Protein AF-M1BVR7-F1 (afdb_monomer)

Foldseek 3Di:
DALLVLLLVLLVLQLVQQVQCVVVVCLVPLPDDGDPPGNHRPVSSVVSNVVRPALLSNLVNLVVCLVPDPDRPLSSSLVSLLSSLVSCVVRVPVVSVVVSLVSVVVCLVVCVVVVVLLSLLLNCLSNLPCVSSLVSLLVCVVVVVLVSSLVSNVVSDDPPPCDPSVVSVLVSNVVSCCVPPVPPLVSVCVSCVSVVVLLSQLVSLQVQLVVLVVVQVPDPDNPDLVSLVSSLVSLCVSLVSCVVVVVVLSNLLSNLSSVQSVVCVVCVVDDQPPDDPVVLLVLLLPDLALVSSVSSCSNSVVPDLQSCLSNLLSVLLVLVRNVVRVVVCVVPDPNDLVSLLVNLQVLQVVCVVCVVVPDDQDDDPDDRSDPCSVVSSVVSVVVVLVPPFFLVSSLSSCVSNDPPVVSNVVSVVLVVVDDPPAATWGFDPDPPGHIDGDD

Solvent-accessible surface area (backbone atoms only — not comparable to full-atom values): 24350 Å² total; per-residue (Å²): 131,60,45,59,60,49,16,37,55,52,35,55,45,32,51,54,16,34,54,51,27,55,77,68,66,40,72,85,42,78,86,54,93,63,70,79,94,48,45,52,46,70,75,58,42,56,66,58,50,69,76,30,90,43,52,50,41,34,17,53,33,28,46,45,48,63,72,69,54,80,90,69,55,64,66,53,47,35,54,38,51,30,54,19,44,51,27,19,62,74,60,68,34,61,71,57,48,54,55,47,52,56,51,48,59,68,46,45,62,57,36,60,74,73,64,41,55,71,42,55,39,47,37,51,52,59,54,60,51,48,76,85,43,42,66,60,53,47,54,36,52,77,69,69,40,52,67,59,38,58,50,53,37,65,73,62,59,55,95,85,71,39,69,64,56,52,48,50,46,51,51,50,54,55,52,45,41,56,70,76,44,70,81,46,61,65,63,51,48,53,52,27,63,76,69,68,35,50,70,58,44,23,53,48,29,41,50,52,18,54,51,41,45,52,56,56,70,72,48,89,72,76,86,72,52,66,55,50,51,51,23,28,49,29,17,48,54,19,20,55,43,24,55,77,69,74,36,59,70,57,19,51,42,28,46,19,45,26,48,41,45,51,49,32,70,77,38,70,94,49,89,67,78,90,57,51,74,70,53,43,54,48,55,34,39,69,45,80,47,48,69,63,23,48,32,49,19,48,50,70,70,47,74,44,62,68,62,48,26,62,29,52,52,56,34,33,77,38,70,88,48,33,68,58,30,51,52,56,39,63,74,78,44,81,89,49,69,70,24,50,48,51,42,17,49,52,48,27,52,51,49,58,70,50,64,78,53,87,79,69,96,78,84,67,92,84,71,86,75,58,98,56,45,68,59,41,39,51,50,44,50,49,52,51,50,68,67,46,50,41,48,68,60,36,34,52,36,35,62,58,28,54,94,36,63,71,58,39,54,55,40,49,65,51,48,80,75,50,68,91,86,58,52,69,35,42,68,56,97,55,96,72,85,55,73,43,59,55,128

Radius of gyration: 37.41 Å; Cα contacts (8 Å, |Δi|>4): 446; chains: 1; bounding box: 84×45×110 Å

InterPro domains:
  IPR028103 Spatacsin [PTHR13650] (1-439)
  IPR028107 Spatacsin, C-terminal domain [PF14649] (58-348)

Structure (mmCIF, N/CA/C/O backbone):
data_AF-M1BVR7-F1
#
_entry.id   AF-M1BVR7-F1
#
loop_
_atom_site.group_PDB
_atom_site.id
_atom_site.type_symbol
_atom_site.label_atom_id
_atom_site.label_alt_id
_atom_site.label_comp_id
_atom_site.label_asym_id
_atom_site.label_entity_id
_atom_site.label_seq_id
_atom_site.pdbx_PDB_ins_code
_atom_site.Cartn_x
_atom_site.Cartn_y
_atom_site.Cartn_z
_atom_site.occupancy
_atom_site.B_iso_or_equiv
_atom_site.auth_seq_id
_atom_site.auth_comp_id
_atom_site.auth_asym_id
_atom_site.auth_atom_id
_atom_site.pdbx_PDB_model_num
ATOM 1 N N . MET A 1 1 ? -15.971 3.537 59.098 1.00 68.44 1 MET A N 1
ATOM 2 C CA . MET A 1 1 ? -16.722 2.460 58.414 1.00 68.44 1 MET A CA 1
ATOM 3 C C . MET A 1 1 ? -15.722 1.523 57.751 1.00 68.44 1 MET A C 1
ATOM 5 O O . MET A 1 1 ? -14.660 2.013 57.382 1.00 68.44 1 MET A O 1
ATOM 9 N N . PRO A 1 2 ? -15.997 0.214 57.638 1.00 88.19 2 PRO A N 1
ATOM 10 C CA . PRO A 1 2 ? -15.122 -0.697 56.901 1.00 88.19 2 PRO A CA 1
ATOM 11 C C . PRO A 1 2 ? -15.104 -0.342 55.405 1.00 88.19 2 PRO A C 1
ATOM 13 O O . PRO A 1 2 ? -16.106 0.135 54.870 1.00 88.19 2 PRO A O 1
ATOM 16 N N . ALA A 1 3 ? -13.967 -0.584 54.744 1.00 86.06 3 ALA A N 1
ATOM 17 C CA . ALA A 1 3 ? -13.729 -0.231 53.340 1.00 86.06 3 ALA A CA 1
ATOM 18 C C . ALA A 1 3 ? -14.816 -0.778 52.402 1.00 86.06 3 ALA A C 1
ATOM 20 O O . ALA A 1 3 ? -15.375 -0.037 51.602 1.00 86.06 3 ALA A O 1
ATOM 21 N N . ALA A 1 4 ? -15.199 -2.044 52.593 1.00 89.12 4 ALA A N 1
ATOM 22 C CA . ALA A 1 4 ? -16.244 -2.706 51.817 1.00 89.12 4 ALA A CA 1
ATOM 23 C C . ALA A 1 4 ? -17.610 -1.997 51.900 1.00 89.12 4 ALA A C 1
ATOM 25 O O . ALA A 1 4 ? -18.318 -1.901 50.902 1.00 89.12 4 ALA A O 1
ATOM 26 N N . SER A 1 5 ? -17.983 -1.452 53.065 1.00 90.38 5 SER A N 1
ATOM 27 C CA . SER A 1 5 ? -19.243 -0.706 53.206 1.00 90.38 5 SER A CA 1
ATOM 28 C C . SER A 1 5 ? -19.189 0.650 52.508 1.00 90.38 5 SER A C 1
ATOM 30 O O . SER A 1 5 ? -20.184 1.071 51.928 1.00 90.38 5 SER A O 1
ATOM 32 N N . ILE A 1 6 ? -18.035 1.325 52.538 1.00 90.62 6 ILE A N 1
ATOM 33 C CA . ILE A 1 6 ? -17.834 2.591 51.817 1.00 90.62 6 ILE A CA 1
ATOM 34 C C . ILE A 1 6 ? -17.913 2.334 50.308 1.00 90.62 6 ILE A C 1
ATOM 36 O O . ILE A 1 6 ? -18.687 2.992 49.617 1.00 90.62 6 ILE A O 1
ATOM 40 N N . ALA A 1 7 ? -17.185 1.327 49.820 1.00 91.56 7 ALA A N 1
ATOM 41 C CA . ALA A 1 7 ? -17.209 0.890 48.429 1.00 91.56 7 ALA A CA 1
ATOM 42 C C . ALA A 1 7 ? -18.625 0.543 47.950 1.00 91.56 7 ALA A C 1
ATOM 44 O O . ALA A 1 7 ? -19.034 0.985 46.879 1.00 91.56 7 ALA A O 1
ATOM 45 N N . GLN A 1 8 ? -19.402 -0.183 48.759 1.00 91.94 8 GLN A N 1
ATOM 46 C CA . GLN A 1 8 ? -20.781 -0.533 48.424 1.00 91.94 8 GLN A CA 1
ATOM 47 C C . GLN A 1 8 ? -21.684 0.702 48.299 1.00 91.94 8 GLN A C 1
ATOM 49 O O . GLN A 1 8 ? -22.409 0.825 47.314 1.00 91.94 8 GLN A O 1
ATOM 54 N N . ILE A 1 9 ? -21.625 1.637 49.254 1.00 91.06 9 ILE A N 1
ATOM 55 C CA . ILE A 1 9 ? -22.433 2.867 49.210 1.00 91.06 9 ILE A CA 1
ATOM 56 C C . ILE A 1 9 ? -22.070 3.704 47.979 1.00 91.06 9 ILE A C 1
ATOM 58 O O . ILE A 1 9 ? -22.960 4.203 47.286 1.00 91.06 9 ILE A O 1
ATOM 62 N N . LEU A 1 10 ? -20.774 3.834 47.684 1.00 90.44 10 LEU A N 1
ATOM 63 C CA . LEU A 1 10 ? -20.298 4.548 46.503 1.00 90.44 10 LEU A CA 1
ATOM 64 C C . LEU A 1 10 ? -20.795 3.873 45.220 1.00 90.44 10 LEU A C 1
ATOM 66 O O . LEU A 1 10 ? -21.411 4.544 44.395 1.00 90.44 10 LEU A O 1
ATOM 70 N N . ALA A 1 11 ? -20.623 2.558 45.084 1.00 91.38 11 ALA A N 1
ATOM 71 C CA . ALA A 1 11 ? -21.061 1.797 43.915 1.00 91.38 11 ALA A CA 1
ATOM 72 C C . ALA A 1 11 ? -22.583 1.899 43.692 1.00 91.38 11 ALA A C 1
ATOM 74 O O . ALA A 1 11 ? -23.034 2.158 42.577 1.00 91.38 11 ALA A O 1
ATOM 75 N N . GLU A 1 12 ? -23.388 1.775 44.751 1.00 91.06 12 GLU A N 1
ATOM 76 C CA . GLU A 1 12 ? -24.846 1.931 44.671 1.00 91.06 12 GLU A CA 1
ATOM 77 C C . GLU A 1 12 ? -25.262 3.365 44.314 1.00 91.06 12 GLU A C 1
ATOM 79 O O . GLU A 1 12 ? -26.226 3.567 43.568 1.00 91.06 12 GLU A O 1
ATOM 84 N N . SER A 1 13 ? -24.555 4.376 44.832 1.00 89.81 13 SER A N 1
ATOM 85 C CA . SER A 1 13 ? -24.804 5.775 44.470 1.00 89.81 13 SER A CA 1
ATOM 86 C C . SER A 1 13 ? -24.480 6.045 42.999 1.00 89.81 13 SER A C 1
ATOM 88 O O . SER A 1 13 ? -25.249 6.732 42.324 1.00 89.81 13 SER A O 1
ATOM 90 N N . PHE A 1 14 ? -23.414 5.426 42.488 1.00 89.75 14 PHE A N 1
ATOM 91 C CA . PHE A 1 14 ? -22.994 5.544 41.099 1.00 89.75 14 PHE A CA 1
ATOM 92 C C . PHE A 1 14 ? -23.975 4.870 40.145 1.00 89.75 14 PHE A C 1
ATOM 94 O O . PHE A 1 14 ? -24.395 5.478 39.166 1.00 89.75 14 PHE A O 1
ATOM 101 N N . LEU A 1 15 ? -24.445 3.663 40.476 1.00 90.25 15 LEU A N 1
ATOM 102 C CA . LEU A 1 15 ? -25.494 2.991 39.709 1.00 90.25 15 LEU A CA 1
ATOM 103 C C . LEU A 1 15 ? -26.783 3.829 39.652 1.00 90.25 15 LEU A C 1
ATOM 105 O O . LEU A 1 15 ? -27.381 3.963 38.586 1.00 90.25 15 LEU A O 1
ATOM 109 N N . LYS A 1 16 ? -27.209 4.437 40.768 1.00 89.25 16 LYS A N 1
ATOM 110 C CA . LYS A 1 16 ? -28.377 5.341 40.779 1.00 89.25 16 LYS A CA 1
ATOM 111 C C . LYS A 1 16 ? -28.168 6.546 39.860 1.00 89.25 16 LYS A C 1
ATOM 113 O O . LYS A 1 16 ? -29.097 6.925 39.146 1.00 89.25 16 LYS A O 1
ATOM 118 N N . GLY A 1 17 ? -26.963 7.116 39.859 1.00 87.56 17 GLY A N 1
ATOM 119 C CA . GLY A 1 17 ? -26.578 8.189 38.946 1.00 87.56 17 GLY A CA 1
ATOM 120 C C . GLY A 1 17 ? -26.607 7.764 37.483 1.00 87.56 17 GLY A C 1
ATOM 121 O O . GLY A 1 17 ? -27.255 8.429 36.678 1.00 87.56 17 GLY A O 1
ATOM 122 N N . LEU A 1 18 ? -25.989 6.631 37.148 1.00 87.62 18 LEU A N 1
ATOM 123 C CA . LEU A 1 18 ? -25.982 6.065 35.798 1.00 87.62 18 LEU A CA 1
ATOM 124 C C . LEU A 1 18 ? -27.396 5.796 35.276 1.00 87.62 18 LEU A C 1
ATOM 126 O O . LEU A 1 18 ? -27.718 6.167 34.152 1.00 87.62 18 LEU A O 1
ATOM 130 N N . LEU A 1 19 ? -28.272 5.202 36.091 1.00 88.88 19 LEU A N 1
ATOM 131 C CA . LEU A 1 19 ? -29.658 4.930 35.697 1.00 88.88 19 LEU A CA 1
ATOM 132 C C . LEU A 1 19 ? -30.452 6.220 35.450 1.00 88.88 19 LEU A C 1
ATOM 134 O O . LEU A 1 19 ? -31.275 6.273 34.533 1.00 88.88 19 LEU A O 1
ATOM 138 N N . ALA A 1 20 ? -30.216 7.263 36.250 1.00 86.25 20 ALA A N 1
ATOM 139 C CA . ALA A 1 20 ? -30.824 8.571 36.033 1.00 86.25 20 ALA A CA 1
ATOM 140 C C . ALA A 1 20 ? -30.299 9.231 34.748 1.00 86.25 20 ALA A C 1
ATOM 142 O O . ALA A 1 20 ? -31.094 9.740 33.959 1.00 86.25 20 ALA A O 1
ATOM 143 N N . ALA A 1 21 ? -28.987 9.163 34.503 1.00 85.19 21 ALA A N 1
ATOM 144 C CA . ALA A 1 21 ? -28.359 9.681 33.291 1.00 85.19 21 ALA A CA 1
ATOM 145 C C . ALA A 1 21 ? -28.856 8.953 32.033 1.00 85.19 21 ALA A C 1
ATOM 147 O O . ALA A 1 21 ? -29.197 9.603 31.049 1.00 85.19 21 ALA A O 1
ATOM 148 N N . HIS A 1 22 ? -28.989 7.625 32.087 1.00 84.62 22 HIS A N 1
ATOM 149 C CA . HIS A 1 22 ? -29.535 6.815 30.999 1.00 84.62 22 HIS A CA 1
ATOM 150 C C . HIS A 1 22 ? -30.979 7.199 30.664 1.00 84.62 22 HIS A C 1
ATOM 152 O O . HIS A 1 22 ? -31.318 7.386 29.501 1.00 84.62 22 HIS A O 1
ATOM 158 N N . ARG A 1 23 ? -31.838 7.377 31.677 1.00 84.69 23 ARG A N 1
ATOM 159 C CA . ARG A 1 23 ? -33.226 7.834 31.470 1.00 84.69 23 ARG A CA 1
ATOM 160 C C . ARG A 1 23 ? -33.309 9.262 30.932 1.00 84.69 23 ARG A C 1
ATOM 162 O O . ARG A 1 23 ? -34.263 9.581 30.234 1.00 84.69 23 ARG A O 1
ATOM 169 N N . GLY A 1 24 ? -32.341 10.107 31.279 1.00 78.19 24 GLY A N 1
ATOM 170 C CA . GLY A 1 24 ? -32.258 11.492 30.824 1.00 78.19 24 GLY A CA 1
ATOM 171 C C . GLY A 1 24 ? -31.528 11.691 29.492 1.00 78.19 24 GLY A C 1
ATOM 172 O O . GLY A 1 24 ? -31.473 12.820 29.025 1.00 78.19 24 GLY A O 1
ATOM 173 N N . GLY A 1 25 ? -30.964 10.638 28.886 1.00 76.88 25 GLY A N 1
ATOM 174 C CA . GLY A 1 25 ? -30.201 10.738 27.634 1.00 76.88 25 GLY A CA 1
ATOM 175 C C . GLY A 1 25 ? -28.798 11.346 27.772 1.00 76.88 25 GLY A C 1
ATOM 176 O O . GLY A 1 25 ? -28.173 11.658 26.767 1.00 76.88 25 GLY A O 1
ATOM 177 N N . TYR A 1 26 ? -28.273 11.487 28.992 1.00 74.06 26 TYR A N 1
ATOM 178 C CA . TYR A 1 26 ? -26.985 12.146 29.265 1.00 74.06 26 TYR A CA 1
ATOM 179 C C . TYR A 1 26 ? -25.764 11.216 29.146 1.00 74.06 26 TYR A C 1
ATOM 181 O O . TYR A 1 26 ? -24.630 11.657 29.307 1.00 74.06 26 TYR A O 1
ATOM 189 N N . MET A 1 27 ? -25.964 9.919 28.881 1.00 72.44 27 MET A N 1
ATOM 190 C CA . MET A 1 27 ? -24.879 8.920 28.884 1.00 72.44 27 MET A CA 1
ATOM 191 C C . MET A 1 27 ? -23.778 9.207 27.854 1.00 72.44 27 MET A C 1
ATOM 193 O O . MET A 1 27 ? -22.611 8.923 28.116 1.00 72.44 27 MET A O 1
ATOM 197 N N . GLU A 1 28 ? -24.129 9.785 26.704 1.00 63.31 28 GLU A N 1
ATOM 198 C CA . GLU A 1 28 ? -23.165 10.117 25.648 1.00 63.31 28 GLU A CA 1
ATOM 199 C C . GLU A 1 28 ? -22.486 11.480 25.873 1.00 63.31 28 GLU A C 1
ATOM 201 O O . GLU A 1 28 ? -21.393 11.721 25.359 1.00 63.31 28 GLU A O 1
ATOM 206 N N . SER A 1 29 ? -23.075 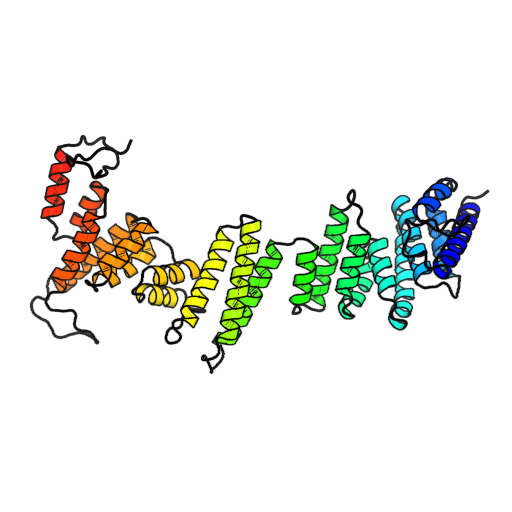12.356 26.696 1.00 62.62 29 SER A N 1
ATOM 207 C CA . SER A 1 29 ? -22.604 13.719 26.951 1.00 62.62 29 SER A CA 1
ATOM 208 C C . SER A 1 29 ? -21.976 13.878 28.341 1.00 62.62 29 SER A C 1
ATOM 210 O O . SER A 1 29 ? -22.396 14.695 29.157 1.00 62.62 29 SER A O 1
ATOM 212 N N . GLN A 1 30 ? -20.864 13.176 28.608 1.00 61.09 30 GLN A N 1
ATOM 213 C CA . GLN A 1 30 ? -20.119 13.311 29.881 1.00 61.09 30 GLN A CA 1
ATOM 214 C C . GLN A 1 30 ? -19.603 14.741 30.176 1.00 61.09 30 GLN A C 1
ATOM 216 O O . GLN A 1 30 ? -19.181 15.027 31.297 1.00 61.09 30 GLN A O 1
ATOM 221 N N . LYS A 1 31 ? -19.654 15.651 29.191 1.00 56.66 31 LYS A N 1
ATOM 222 C CA . LYS A 1 31 ? -19.277 17.069 29.315 1.00 56.66 31 LYS A CA 1
ATOM 223 C C . LYS A 1 31 ? -20.441 17.995 29.710 1.00 56.66 31 LYS A C 1
ATOM 225 O O . LYS A 1 31 ? -20.181 19.077 30.227 1.00 56.66 31 LYS A O 1
ATOM 230 N N . GLU A 1 32 ? -21.700 17.601 29.509 1.00 59.25 32 GLU A N 1
ATOM 231 C CA . GLU A 1 32 ? -22.879 18.435 29.804 1.00 59.25 32 GLU A CA 1
ATOM 232 C C . GLU A 1 32 ? -23.318 18.299 31.261 1.00 59.25 32 GLU A C 1
ATOM 234 O O . GLU A 1 32 ? -23.248 17.200 31.818 1.00 59.25 32 GLU A O 1
ATOM 239 N N . GLU A 1 33 ? -23.733 19.400 31.907 1.00 57.97 33 GLU A N 1
ATOM 240 C CA . GLU A 1 33 ? -24.287 19.385 33.272 1.00 57.97 33 GLU A CA 1
ATOM 241 C C . GLU A 1 33 ? -25.477 18.416 33.342 1.00 57.97 33 GLU A C 1
ATOM 243 O O . GLU A 1 33 ? -26.569 18.698 32.858 1.00 57.97 33 GLU A O 1
ATOM 248 N N . GLY A 1 34 ? -25.223 17.227 33.894 1.00 59.50 34 GLY A N 1
ATOM 249 C CA . GLY A 1 34 ? -26.206 16.155 33.997 1.00 59.50 34 GLY A CA 1
ATOM 250 C C . GLY A 1 34 ? -27.096 16.286 35.237 1.00 59.50 34 GLY A C 1
ATOM 251 O O . GLY A 1 34 ? -27.094 17.321 35.906 1.00 59.50 34 GLY A O 1
ATOM 252 N N . PRO A 1 35 ? -27.841 15.226 35.595 1.00 59.28 35 PRO A N 1
ATOM 253 C CA . PRO A 1 35 ? -28.767 15.254 36.722 1.00 59.28 35 PRO A CA 1
ATOM 254 C C . PRO A 1 35 ? -28.027 15.439 38.056 1.00 59.28 35 PRO A C 1
ATOM 256 O O . PRO A 1 35 ? -27.535 14.488 38.667 1.00 59.28 35 PRO A O 1
ATOM 259 N N . ALA A 1 36 ? -27.969 16.679 38.537 1.00 57.09 36 ALA A N 1
ATOM 260 C CA . ALA A 1 36 ? -27.566 16.973 39.904 1.00 57.09 36 ALA A CA 1
ATOM 261 C C . ALA A 1 36 ? -28.611 16.400 40.887 1.00 57.09 36 ALA A C 1
ATOM 263 O O . ALA A 1 36 ? -29.810 16.466 40.602 1.00 57.09 36 ALA A O 1
ATOM 264 N N . PRO A 1 37 ? -28.210 15.853 42.052 1.00 57.78 37 PRO A N 1
ATOM 265 C CA . PRO A 1 37 ? -26.863 15.802 42.627 1.00 57.78 37 PRO A CA 1
ATOM 266 C C . PRO A 1 37 ? -26.197 14.410 42.506 1.00 57.78 37 PRO A C 1
ATOM 268 O O . PRO A 1 37 ? -25.478 13.996 43.414 1.00 57.78 37 PRO A O 1
ATOM 271 N N . LEU A 1 38 ? -26.478 13.634 41.453 1.00 67.69 38 LEU A N 1
ATOM 272 C CA . LEU A 1 38 ? -26.038 12.236 41.380 1.00 67.69 38 LEU A CA 1
ATOM 273 C C . LEU A 1 38 ? -24.624 12.090 40.794 1.00 67.69 38 LEU A C 1
ATOM 275 O O . LEU A 1 38 ? -24.274 12.729 39.805 1.00 67.69 38 LEU A O 1
ATOM 279 N N . LEU A 1 39 ? -23.826 11.199 41.390 1.00 68.94 39 LEU A N 1
ATOM 280 C CA . LEU A 1 39 ? -22.505 10.811 40.891 1.00 68.94 39 LEU A CA 1
ATOM 281 C C . LEU A 1 39 ? -22.685 9.869 39.704 1.00 68.94 39 LEU A C 1
ATOM 283 O O . LEU A 1 39 ? -22.994 8.700 39.895 1.00 68.94 39 LEU A O 1
ATOM 287 N N . TRP A 1 40 ? -22.536 10.371 38.483 1.00 77.75 40 TRP A N 1
ATOM 288 C CA . TRP A 1 40 ? -22.657 9.538 37.277 1.00 77.75 40 TRP A CA 1
ATOM 289 C C . TRP A 1 40 ? -21.495 9.718 36.298 1.00 77.75 40 TRP A C 1
ATOM 291 O O . TRP A 1 40 ? -21.229 8.828 35.496 1.00 77.75 40 TRP A O 1
ATOM 301 N N . ARG A 1 41 ? -20.766 10.838 36.377 1.00 80.31 41 ARG A N 1
ATOM 302 C CA . ARG A 1 41 ? -19.561 11.060 35.577 1.00 80.31 41 ARG A CA 1
ATOM 303 C C . ARG A 1 41 ? -18.383 10.298 36.160 1.00 80.31 41 ARG A C 1
ATOM 305 O O . ARG A 1 41 ? -18.179 10.295 37.376 1.00 80.31 41 ARG A O 1
ATOM 312 N N . PHE A 1 42 ? -17.562 9.744 35.274 1.00 82.25 42 PHE A N 1
ATOM 313 C CA . PHE A 1 42 ? -16.371 8.990 35.655 1.00 82.25 42 PHE A CA 1
ATOM 314 C C . PHE A 1 42 ? -15.422 9.837 36.520 1.00 82.25 42 PHE A C 1
ATOM 316 O O . PHE A 1 42 ? -15.026 9.425 37.607 1.00 82.25 42 PHE A O 1
ATOM 323 N N . SER A 1 43 ? -15.150 11.076 36.097 1.00 83.19 43 SER A N 1
ATOM 324 C CA . SER A 1 43 ? -14.267 12.017 36.802 1.00 83.19 43 SER A CA 1
ATOM 325 C C . SER A 1 43 ? -14.752 12.394 38.200 1.00 83.19 43 SER A C 1
ATOM 327 O O . SER A 1 43 ? -13.943 12.618 39.098 1.00 83.19 43 SER A O 1
ATOM 329 N N . ASP A 1 44 ? -16.069 12.506 38.382 1.00 84.44 44 ASP A N 1
ATOM 330 C CA . ASP A 1 44 ? -16.637 12.863 39.676 1.00 84.44 44 ASP A CA 1
ATOM 331 C C . ASP A 1 44 ? -16.550 11.666 40.610 1.00 84.44 44 ASP A C 1
ATOM 333 O O . ASP A 1 44 ? -16.078 11.815 41.733 1.00 84.44 44 ASP A O 1
ATOM 337 N N . PHE A 1 45 ? -16.893 10.468 40.130 1.00 87.94 45 PHE A N 1
ATOM 338 C CA . PHE A 1 45 ? -16.771 9.247 40.920 1.00 87.94 45 PHE A CA 1
ATOM 339 C C . PHE A 1 45 ? -15.343 9.016 41.429 1.00 87.94 45 PHE A C 1
ATOM 341 O O . PHE A 1 45 ? -15.177 8.693 42.604 1.00 87.94 45 PHE A O 1
ATOM 348 N N . LEU A 1 46 ? -14.319 9.240 40.595 1.00 87.19 46 LEU A N 1
ATOM 349 C CA . LEU A 1 46 ? -12.917 9.080 41.000 1.00 87.19 46 LEU A CA 1
ATOM 350 C C . LEU A 1 46 ? -12.551 9.935 42.224 1.00 87.19 46 LEU A C 1
ATOM 352 O O . LEU A 1 46 ? -11.908 9.432 43.138 1.00 87.19 46 LEU A O 1
ATOM 356 N N . LYS A 1 47 ? -13.034 11.182 42.306 1.00 87.38 47 LYS A N 1
ATOM 357 C CA . LYS A 1 47 ? -12.783 12.057 43.468 1.00 87.38 47 LYS A CA 1
ATOM 358 C C . LYS A 1 47 ? -13.406 11.513 44.754 1.00 87.38 47 LYS A C 1
ATOM 360 O O . LYS A 1 47 ? -12.840 11.656 45.830 1.00 87.38 47 LYS A O 1
ATOM 365 N N . TRP A 1 48 ? -14.587 10.899 44.662 1.00 86.75 48 TRP A N 1
ATOM 366 C CA . TRP A 1 48 ? -15.258 10.302 45.823 1.00 86.75 48 TRP A CA 1
ATOM 367 C C . TRP A 1 48 ? -14.689 8.928 46.185 1.00 86.75 48 TRP A C 1
ATOM 369 O O . TRP A 1 48 ? -14.741 8.535 47.351 1.00 86.75 48 TRP A O 1
ATOM 379 N N . ALA A 1 49 ? -14.121 8.214 45.214 1.00 87.62 49 ALA A N 1
ATOM 380 C CA . ALA A 1 49 ? -13.461 6.933 45.422 1.00 87.62 49 ALA A CA 1
ATOM 381 C C . ALA A 1 49 ? -12.234 7.043 46.343 1.00 87.62 49 ALA A C 1
ATOM 383 O O . ALA A 1 49 ? -11.980 6.105 47.097 1.00 87.62 49 ALA A O 1
ATOM 384 N N . GLU A 1 50 ? -11.558 8.200 46.381 1.00 88.00 50 GLU A N 1
ATOM 385 C CA . GLU A 1 50 ? -10.451 8.493 47.312 1.00 88.00 50 GLU A CA 1
ATOM 386 C C . GLU A 1 50 ? -10.840 8.343 48.797 1.00 88.00 50 GLU A C 1
ATOM 388 O O . GLU A 1 50 ? -9.984 8.138 49.655 1.00 88.00 50 GLU A O 1
ATOM 393 N N . LEU A 1 51 ? -12.137 8.408 49.128 1.00 87.19 51 LEU A N 1
ATOM 394 C CA . LEU A 1 51 ? -12.629 8.196 50.494 1.00 87.19 51 LEU A CA 1
ATOM 395 C C . LEU A 1 51 ? -12.549 6.731 50.942 1.00 87.19 51 LEU A C 1
ATOM 397 O O . LEU A 1 51 ? -12.630 6.445 52.141 1.00 87.19 51 LEU A O 1
ATOM 401 N N . CYS A 1 52 ? -12.448 5.789 50.003 1.00 88.75 52 CYS A N 1
ATOM 402 C CA . CYS A 1 52 ? -12.313 4.379 50.321 1.00 88.75 52 CYS A CA 1
ATOM 403 C C . CYS A 1 52 ? -10.828 4.028 50.509 1.00 88.75 52 CYS A C 1
ATOM 405 O O . CYS A 1 52 ? -10.032 4.244 49.600 1.00 88.75 52 CYS A O 1
ATOM 407 N N . PRO A 1 53 ? -10.431 3.407 51.633 1.00 85.62 53 PRO A N 1
ATOM 408 C CA . PRO A 1 53 ? -9.028 3.073 51.882 1.00 85.62 53 PRO A CA 1
ATOM 409 C C . PRO A 1 53 ? -8.510 1.897 51.030 1.00 85.62 53 PRO A C 1
ATOM 411 O O . PRO A 1 53 ? -7.342 1.542 51.143 1.00 85.62 53 PRO A O 1
ATOM 414 N N . SER A 1 54 ? -9.372 1.251 50.235 1.00 90.50 54 SER A N 1
ATOM 415 C CA . SER A 1 54 ? -9.031 0.102 49.393 1.00 90.50 54 SER A CA 1
ATOM 416 C C . SER A 1 54 ? -9.740 0.204 48.041 1.00 90.50 54 SER A C 1
ATOM 418 O O . SER A 1 54 ? -10.944 -0.035 47.938 1.00 90.50 54 SER A O 1
ATOM 420 N N . GLU A 1 55 ? -8.980 0.528 46.997 1.00 89.12 55 GLU A N 1
ATOM 421 C CA . GLU A 1 55 ? -9.429 0.537 45.600 1.00 89.12 55 GLU A CA 1
ATOM 422 C C . GLU A 1 55 ? -10.012 -0.798 45.102 1.00 89.12 55 GLU A C 1
ATOM 424 O O . GLU A 1 55 ? -11.068 -0.764 44.463 1.00 89.12 55 GLU A O 1
ATOM 429 N N . PRO A 1 56 ? -9.432 -1.985 45.399 1.00 91.00 56 PRO A N 1
ATOM 430 C CA . PRO A 1 56 ? -9.994 -3.228 44.881 1.00 91.00 56 PRO A CA 1
ATOM 431 C C . PRO A 1 56 ? -11.394 -3.491 45.438 1.00 91.00 56 PRO A C 1
ATOM 433 O O . PRO A 1 56 ? -12.224 -4.049 44.729 1.00 91.00 56 PRO A O 1
ATOM 436 N N . GLU A 1 57 ? -11.709 -3.070 46.668 1.00 91.69 57 GLU A N 1
ATOM 437 C CA . GLU A 1 57 ? -13.061 -3.211 47.234 1.00 91.69 57 GLU A CA 1
ATOM 438 C C . GLU A 1 57 ? -14.109 -2.439 46.419 1.00 91.69 57 GLU A C 1
ATOM 440 O O . GLU A 1 57 ? -15.239 -2.908 46.277 1.00 91.69 57 GLU A O 1
ATOM 445 N N . ILE A 1 58 ? -13.733 -1.300 45.823 1.00 92.56 58 ILE A N 1
ATOM 446 C CA . ILE A 1 58 ? -14.598 -0.543 44.907 1.00 92.56 58 ILE A CA 1
ATOM 447 C C . ILE A 1 58 ? -14.869 -1.361 43.645 1.00 92.56 58 ILE A C 1
ATOM 449 O O . ILE A 1 58 ? -16.030 -1.536 43.275 1.00 92.56 58 ILE A O 1
ATOM 453 N N . GLY A 1 59 ? -13.823 -1.923 43.031 1.00 92.44 59 GLY A N 1
ATOM 454 C CA . GLY A 1 59 ? -13.963 -2.806 41.870 1.00 92.44 59 GLY A CA 1
ATOM 455 C C . GLY A 1 59 ? -14.877 -4.002 42.156 1.00 92.44 59 GLY A C 1
ATOM 456 O O . GLY A 1 59 ? -15.811 -4.263 41.401 1.00 92.44 59 GLY A O 1
ATOM 457 N N . HIS A 1 60 ? -14.694 -4.677 43.297 1.00 93.56 60 HIS A N 1
ATOM 458 C CA . HIS A 1 60 ? -15.555 -5.796 43.702 1.00 93.56 60 HIS A CA 1
ATOM 459 C C . HIS A 1 60 ? -17.006 -5.371 43.955 1.00 93.56 60 HIS A C 1
ATOM 461 O O . HIS A 1 60 ? -17.924 -6.115 43.604 1.00 93.56 60 HIS A O 1
ATOM 467 N N . ALA A 1 61 ? -17.235 -4.205 44.566 1.00 92.69 61 ALA A N 1
ATOM 468 C CA . ALA A 1 61 ? -18.579 -3.690 44.809 1.00 92.69 61 ALA A CA 1
ATOM 469 C C . ALA A 1 61 ? -19.311 -3.376 43.495 1.00 92.69 61 ALA A C 1
ATOM 471 O O . ALA A 1 61 ? -20.462 -3.779 43.330 1.00 92.69 61 ALA A O 1
ATOM 472 N N . LEU A 1 62 ? -18.633 -2.728 42.543 1.00 92.88 62 LEU A N 1
ATOM 473 C CA . LEU A 1 62 ? -19.170 -2.427 41.213 1.00 92.88 62 LEU A CA 1
ATOM 474 C C . LEU A 1 62 ? -19.470 -3.708 40.421 1.00 92.88 62 LEU A C 1
ATOM 476 O O . LEU A 1 62 ? -20.572 -3.866 39.895 1.00 92.88 62 LEU A O 1
ATOM 480 N N . LEU A 1 63 ? -18.534 -4.660 40.404 1.00 93.12 63 LEU A N 1
ATOM 481 C CA . LEU A 1 63 ? -18.709 -5.933 39.706 1.00 93.12 63 LEU A CA 1
ATOM 482 C C . LEU A 1 63 ? -19.857 -6.758 40.304 1.00 93.12 63 LEU A C 1
ATOM 484 O O . LEU A 1 63 ? -20.631 -7.383 39.575 1.00 93.12 63 LEU A O 1
ATOM 488 N N . ARG A 1 64 ? -20.021 -6.719 41.634 1.00 92.81 64 ARG A N 1
ATOM 489 C CA . ARG A 1 64 ? -21.138 -7.372 42.325 1.00 92.81 64 ARG A CA 1
ATOM 490 C C . ARG A 1 64 ? -22.480 -6.807 41.874 1.00 92.81 64 ARG A C 1
ATOM 492 O O . ARG A 1 64 ? -23.390 -7.598 41.664 1.00 92.81 64 ARG A O 1
ATOM 499 N N . LEU A 1 65 ? -22.599 -5.493 41.668 1.00 91.75 65 LEU A N 1
ATOM 500 C CA . LEU A 1 65 ? -23.835 -4.895 41.151 1.00 91.75 65 LEU A CA 1
ATOM 501 C C . LEU A 1 65 ? -24.194 -5.448 39.768 1.00 91.75 65 LEU A C 1
ATOM 503 O O . LEU A 1 65 ? -25.339 -5.837 39.566 1.00 91.75 65 LEU A O 1
ATOM 507 N N . VAL A 1 66 ? -23.227 -5.563 38.852 1.00 90.62 66 VAL A N 1
ATOM 508 C CA . VAL A 1 66 ? -23.459 -6.144 37.512 1.00 90.62 66 VAL A CA 1
ATOM 509 C C . VAL A 1 66 ? -23.852 -7.625 37.598 1.00 90.62 66 VAL A C 1
ATOM 511 O O . VAL A 1 66 ? -24.672 -8.102 36.814 1.00 90.62 66 VAL A O 1
ATOM 514 N N . ALA A 1 67 ? -23.289 -8.364 38.557 1.00 89.00 67 ALA A N 1
ATOM 515 C CA . ALA A 1 67 ? -23.570 -9.785 38.737 1.00 89.00 67 ALA A CA 1
ATOM 516 C C . ALA A 1 67 ? -24.916 -10.072 39.430 1.00 89.00 67 ALA A C 1
ATOM 518 O O . ALA A 1 67 ? -25.546 -11.084 39.124 1.00 89.00 67 ALA A O 1
ATOM 519 N N . THR A 1 68 ? -25.350 -9.236 40.383 1.00 87.38 68 THR A N 1
ATOM 520 C CA . THR A 1 68 ? -26.527 -9.523 41.223 1.00 87.38 68 THR A CA 1
ATOM 521 C C . THR A 1 68 ? -27.784 -8.761 40.826 1.00 87.38 68 THR A C 1
ATOM 523 O O . THR A 1 68 ? -28.886 -9.239 41.091 1.00 87.38 68 THR A O 1
ATOM 526 N N . CYS A 1 69 ? -27.660 -7.569 40.243 1.00 80.69 69 CYS A N 1
ATOM 527 C CA . CYS A 1 69 ? -28.823 -6.776 39.861 1.00 80.69 69 CYS A CA 1
ATOM 528 C C . CYS A 1 69 ? -29.372 -7.232 38.504 1.00 80.69 69 CYS A C 1
ATOM 530 O O . CYS A 1 69 ? -28.639 -7.358 37.529 1.00 80.69 69 CYS A O 1
ATOM 532 N N . GLN A 1 70 ? -30.686 -7.447 38.440 1.00 76.56 70 GLN A N 1
ATOM 533 C CA . GLN A 1 70 ? -31.404 -7.753 37.202 1.00 76.56 70 GLN A CA 1
ATOM 534 C C . GLN A 1 70 ? -32.059 -6.483 36.639 1.00 76.56 70 GLN A C 1
ATOM 536 O O . GLN A 1 70 ? -32.549 -5.651 37.404 1.00 76.56 70 GLN A O 1
ATOM 541 N N . GLY A 1 71 ? -32.092 -6.342 35.310 1.00 79.50 71 GLY A N 1
ATOM 542 C CA . GLY A 1 71 ? -32.769 -5.228 34.629 1.00 79.50 71 GLY A CA 1
ATOM 543 C C . GLY A 1 71 ? -31.976 -3.918 34.566 1.00 79.50 71 GLY A C 1
ATOM 544 O O . GLY A 1 71 ? -32.574 -2.852 34.411 1.00 79.50 71 GLY A O 1
ATOM 545 N N . ILE A 1 72 ? -30.647 -3.972 34.706 1.00 86.00 72 ILE A N 1
ATOM 546 C CA . ILE A 1 72 ? -29.783 -2.826 34.407 1.00 86.00 72 ILE A CA 1
ATOM 547 C C . ILE A 1 72 ? -29.664 -2.707 32.873 1.00 86.00 72 ILE A C 1
ATOM 549 O O . ILE A 1 72 ? -29.395 -3.714 32.222 1.00 86.00 72 ILE A O 1
ATOM 553 N N . PRO A 1 73 ? -29.847 -1.513 32.273 1.00 89.19 73 PRO A N 1
ATOM 554 C CA . PRO A 1 73 ? -29.605 -1.313 30.845 1.00 89.19 73 PRO A CA 1
ATOM 555 C C . PRO A 1 73 ? -28.154 -1.632 30.468 1.00 89.19 73 PRO A C 1
ATOM 557 O O . PRO A 1 73 ? -27.236 -1.267 31.207 1.00 89.19 73 PRO A O 1
ATOM 560 N N . HIS A 1 74 ? -27.933 -2.220 29.291 1.00 90.00 74 HIS A N 1
ATOM 561 C CA . HIS A 1 74 ? -26.604 -2.638 28.828 1.00 90.00 74 HIS A CA 1
ATOM 562 C C . HIS A 1 74 ? -25.554 -1.519 28.883 1.00 90.00 74 HIS A C 1
ATOM 564 O O . HIS A 1 74 ? -24.430 -1.739 29.331 1.00 90.00 74 HIS A O 1
ATOM 570 N N . ALA A 1 75 ? -25.932 -0.288 28.529 1.00 87.44 75 ALA A N 1
ATOM 571 C CA . ALA A 1 75 ? -25.040 0.866 28.611 1.00 87.44 75 ALA A CA 1
ATOM 572 C C . ALA A 1 75 ? -24.544 1.144 30.045 1.00 87.44 75 ALA A C 1
ATOM 574 O O . ALA A 1 75 ? -23.383 1.493 30.243 1.00 87.44 75 ALA A O 1
ATOM 575 N N . CYS A 1 76 ? -25.395 0.961 31.060 1.00 89.44 76 CYS A N 1
ATOM 576 C CA . CYS A 1 76 ? -25.001 1.125 32.460 1.00 89.44 76 CYS A CA 1
ATOM 577 C C . CYS A 1 76 ? -24.134 -0.045 32.945 1.00 89.44 76 CYS A C 1
ATOM 579 O O . CYS A 1 76 ? -23.178 0.184 33.683 1.00 89.44 76 CYS A O 1
ATOM 581 N N . GLU A 1 77 ? -24.437 -1.280 32.528 1.00 91.62 77 GLU A N 1
ATOM 582 C CA . GLU A 1 77 ? -23.605 -2.449 32.851 1.00 91.62 77 GLU A CA 1
ATOM 583 C C . GLU A 1 77 ? -22.177 -2.277 32.316 1.00 91.62 77 GLU A C 1
ATOM 585 O O . GLU A 1 77 ? -21.210 -2.513 33.040 1.00 91.62 77 GLU A O 1
ATOM 590 N N . VAL A 1 78 ? -22.035 -1.794 31.079 1.00 91.25 78 VAL A N 1
ATOM 591 C CA . VAL A 1 78 ? -20.730 -1.549 30.452 1.00 91.25 78 VAL A CA 1
ATOM 592 C C . VAL A 1 78 ? -19.920 -0.483 31.194 1.00 91.25 78 VAL A C 1
ATOM 594 O O . VAL A 1 78 ? -18.743 -0.714 31.4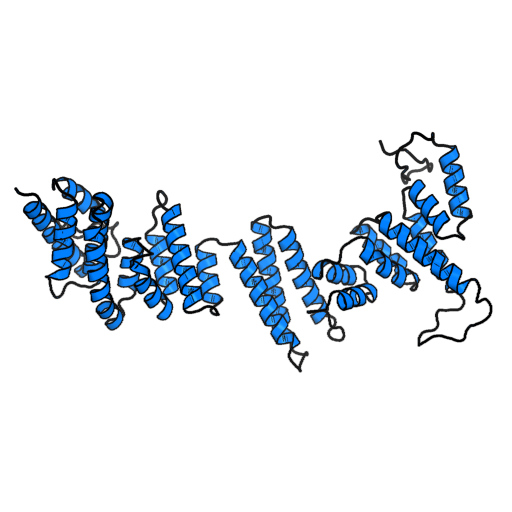61 1.00 91.25 78 VAL A O 1
ATOM 597 N N . GLU A 1 79 ? -20.515 0.646 31.593 1.00 90.50 79 GLU A N 1
ATOM 598 C CA . GLU A 1 79 ? -19.780 1.671 32.356 1.00 90.50 79 GLU A CA 1
ATOM 599 C C . GLU A 1 79 ? -19.346 1.168 33.743 1.00 90.50 79 GLU A C 1
ATOM 601 O O . GLU A 1 79 ? -18.245 1.482 34.198 1.00 90.50 79 GLU A O 1
ATOM 606 N N . LEU A 1 80 ? -20.158 0.328 34.400 1.00 92.00 80 LEU A N 1
ATOM 607 C CA . LEU A 1 80 ? -19.760 -0.330 35.648 1.00 92.00 80 LEU A CA 1
ATOM 608 C C . LEU A 1 80 ? -18.578 -1.282 35.442 1.00 92.00 80 LEU A C 1
ATOM 610 O O . LEU A 1 80 ? -17.665 -1.298 36.269 1.00 92.00 80 LEU A O 1
ATOM 614 N N . LEU A 1 81 ? -18.566 -2.055 34.352 1.00 92.69 81 LEU A N 1
ATOM 615 C CA . LEU A 1 81 ? -17.448 -2.938 34.007 1.00 92.69 81 LEU A CA 1
ATOM 616 C C . LEU A 1 81 ? -16.171 -2.135 33.729 1.00 92.69 81 LEU A C 1
ATOM 618 O O . LEU A 1 81 ? -15.119 -2.458 34.275 1.00 92.69 81 LEU A O 1
ATOM 622 N N . ILE A 1 82 ? -16.257 -1.056 32.950 1.00 91.50 82 ILE A N 1
ATOM 623 C CA . ILE A 1 82 ? -15.109 -0.188 32.638 1.00 91.50 82 ILE A CA 1
ATOM 624 C C . ILE A 1 82 ? -14.528 0.424 33.918 1.00 91.50 82 ILE A C 1
ATOM 626 O O . ILE A 1 82 ? -13.320 0.369 34.147 1.00 91.50 82 ILE A O 1
ATOM 630 N N . LEU A 1 83 ? -15.385 0.951 34.795 1.00 91.19 83 LEU A N 1
ATOM 631 C CA . LEU A 1 83 ? -14.953 1.530 36.064 1.00 91.19 83 LEU A CA 1
ATOM 632 C C . LEU A 1 83 ? -14.364 0.472 37.011 1.00 91.19 83 LEU A C 1
ATOM 634 O O . LEU A 1 83 ? -13.351 0.724 37.660 1.00 91.19 83 LEU A O 1
ATOM 638 N N . SER A 1 84 ? -14.941 -0.733 37.049 1.00 92.50 84 SER A N 1
ATOM 639 C CA . SER A 1 84 ? -14.377 -1.861 37.806 1.00 92.50 84 SER A CA 1
ATOM 640 C C . SER A 1 84 ? -12.968 -2.200 37.317 1.00 92.50 84 SER A C 1
ATOM 642 O O . SER A 1 84 ? -12.055 -2.359 38.127 1.00 92.50 84 SER A O 1
ATOM 644 N N . HIS A 1 85 ? -12.772 -2.246 35.993 1.00 91.94 85 HIS A N 1
ATOM 645 C CA . HIS A 1 85 ? -11.467 -2.500 35.392 1.00 91.94 85 HIS A CA 1
ATOM 646 C C . HIS A 1 85 ? -10.438 -1.431 35.771 1.00 91.94 85 HIS A C 1
ATOM 648 O O . HIS A 1 85 ? -9.311 -1.779 36.115 1.00 91.94 85 HIS A O 1
ATOM 654 N N . HIS A 1 86 ? -10.826 -0.153 35.772 1.00 90.75 86 HIS A N 1
ATOM 655 C CA . HIS A 1 86 ? -9.945 0.943 36.177 1.00 90.75 86 HIS A CA 1
ATOM 656 C C . HIS A 1 86 ? -9.385 0.739 37.594 1.00 90.75 86 HIS A C 1
ATOM 658 O O . HIS A 1 86 ? -8.173 0.822 37.792 1.00 90.75 86 HIS A O 1
ATOM 664 N N . PHE A 1 87 ? -10.233 0.398 38.572 1.00 91.62 87 PHE A N 1
ATOM 665 C CA . PHE A 1 87 ? -9.766 0.129 39.938 1.00 91.62 87 PHE A CA 1
ATOM 666 C C . PHE A 1 87 ? -8.914 -1.136 40.037 1.00 91.62 87 PHE A C 1
ATOM 668 O O . PHE A 1 87 ? -7.924 -1.135 40.762 1.00 91.62 87 PHE A O 1
ATOM 675 N N . TYR A 1 88 ? -9.230 -2.193 39.282 1.00 92.56 88 TYR A N 1
ATOM 676 C CA . TYR A 1 88 ? -8.383 -3.388 39.253 1.00 92.56 88 TYR A CA 1
ATOM 677 C C . TYR A 1 88 ? -7.011 -3.133 38.621 1.00 92.56 88 TYR A C 1
ATOM 679 O O . TYR A 1 88 ? -6.018 -3.669 39.116 1.00 92.56 88 TYR A O 1
ATOM 687 N N . LYS A 1 89 ? -6.937 -2.304 37.570 1.00 88.62 89 LYS A N 1
ATOM 688 C CA . LYS A 1 89 ? -5.678 -1.871 36.942 1.00 88.62 89 LYS A CA 1
ATOM 689 C C . LYS A 1 89 ? -4.856 -1.027 37.921 1.00 88.62 89 LYS A C 1
ATOM 691 O O . LYS A 1 89 ? -3.687 -1.336 38.132 1.00 88.62 89 LYS A O 1
ATOM 696 N N . SER A 1 90 ? -5.479 -0.038 38.568 1.00 88.00 90 SER A N 1
ATOM 697 C CA . SER A 1 90 ? -4.836 0.841 39.561 1.00 88.00 90 SER A CA 1
ATOM 698 C C . SER A 1 90 ? -4.287 0.064 40.764 1.00 88.00 90 SER A C 1
ATOM 700 O O . SER A 1 90 ? -3.142 0.253 41.171 1.00 88.00 90 SER A O 1
ATOM 702 N N . SER A 1 91 ? -5.050 -0.909 41.270 1.00 89.50 91 SER A N 1
ATOM 703 C CA . SER A 1 91 ? -4.652 -1.717 42.423 1.00 89.50 91 SER A CA 1
ATOM 704 C C . SER A 1 91 ? -3.845 -2.978 42.072 1.00 89.50 91 SER A C 1
ATOM 706 O O . SER A 1 91 ? -3.633 -3.813 42.952 1.00 89.50 91 SER A O 1
ATOM 708 N N . ALA A 1 92 ? -3.485 -3.189 40.798 1.00 88.31 92 ALA A N 1
ATOM 709 C CA . ALA A 1 92 ? -2.846 -4.408 40.281 1.00 88.31 92 ALA A CA 1
ATOM 710 C C . ALA A 1 92 ? -3.549 -5.733 40.682 1.00 88.31 92 ALA A C 1
ATOM 712 O O . ALA A 1 92 ? -2.909 -6.758 40.928 1.00 88.31 92 ALA A O 1
ATOM 713 N N . CYS A 1 93 ? -4.885 -5.735 40.758 1.00 90.50 93 CYS A N 1
ATOM 714 C CA . CYS A 1 93 ? -5.674 -6.903 41.154 1.00 90.50 93 CYS A CA 1
ATOM 715 C C . CYS A 1 93 ? -5.965 -7.818 39.951 1.00 90.50 93 CYS A C 1
ATOM 717 O O . CYS A 1 93 ? -7.028 -7.734 39.339 1.00 90.50 93 CYS A O 1
ATOM 719 N N . LEU A 1 94 ? -5.031 -8.718 39.625 1.00 88.06 94 LEU A N 1
ATOM 720 C CA . LEU A 1 94 ? -5.154 -9.637 38.479 1.00 88.06 94 LEU A CA 1
ATOM 721 C C . LEU A 1 94 ? -6.392 -10.545 38.566 1.00 88.06 94 LEU A C 1
ATOM 723 O O . LEU A 1 94 ? -7.154 -10.627 37.610 1.00 88.06 94 LEU A O 1
ATOM 727 N N . TYR A 1 95 ? -6.658 -11.128 39.741 1.00 89.75 95 TYR A N 1
ATOM 728 C CA . TYR A 1 95 ? -7.852 -11.954 39.962 1.00 89.75 95 TYR A CA 1
ATOM 729 C C . TYR A 1 95 ? -9.156 -11.194 39.682 1.00 89.75 95 TYR A C 1
ATOM 731 O O . TYR A 1 95 ? -10.110 -11.773 39.171 1.00 89.75 95 TYR A O 1
ATOM 739 N N . GLY A 1 96 ? -9.208 -9.895 39.998 1.00 89.06 96 GLY A N 1
ATOM 740 C CA . GLY A 1 96 ? -10.366 -9.055 39.695 1.00 89.06 96 GLY A CA 1
ATOM 741 C C . GLY A 1 96 ? -10.573 -8.875 38.190 1.00 89.06 96 GLY A C 1
ATOM 742 O O . GLY A 1 96 ? -11.707 -8.924 37.716 1.00 89.06 96 GLY A O 1
ATOM 743 N N . VAL A 1 97 ? -9.481 -8.733 37.429 1.00 89.00 97 VAL A N 1
ATOM 744 C CA . VAL A 1 97 ? -9.524 -8.650 35.962 1.00 89.00 97 VAL A CA 1
ATOM 745 C C . VAL A 1 97 ? -10.032 -9.956 35.350 1.00 89.00 97 VAL A C 1
ATOM 747 O O . VAL A 1 97 ? -10.901 -9.897 34.486 1.00 89.00 97 VAL A O 1
ATOM 750 N N . ASP A 1 98 ? -9.566 -11.113 35.823 1.00 89.44 98 ASP A N 1
ATOM 751 C CA . ASP A 1 98 ? -10.013 -12.417 35.309 1.00 89.44 98 ASP A CA 1
ATOM 752 C C . ASP A 1 98 ? -11.523 -12.615 35.520 1.00 89.44 98 ASP A C 1
ATOM 754 O O . ASP A 1 98 ? -12.258 -12.933 34.584 1.00 89.44 98 ASP A O 1
ATOM 758 N N . VAL A 1 99 ? -12.022 -12.325 36.729 1.00 91.88 99 VAL A N 1
ATOM 759 C CA . VAL A 1 99 ? -13.459 -12.428 37.043 1.00 91.88 99 VAL A CA 1
ATOM 760 C C . VAL A 1 99 ? -14.287 -11.431 36.222 1.00 91.88 99 VAL A C 1
ATOM 762 O O . VAL A 1 99 ? -15.410 -11.741 35.817 1.00 91.88 99 VAL A O 1
ATOM 765 N N . LEU A 1 100 ? -13.750 -10.238 35.953 1.00 92.31 100 LEU A N 1
ATOM 766 C CA . LEU A 1 100 ? -14.395 -9.247 35.095 1.00 92.31 100 LEU A CA 1
ATOM 767 C C . LEU A 1 100 ? -14.520 -9.743 33.654 1.00 92.31 100 LEU A C 1
ATOM 769 O O . LEU A 1 100 ? -15.585 -9.589 33.057 1.00 92.31 100 LEU A O 1
ATOM 773 N N . VAL A 1 101 ? -13.465 -10.347 33.104 1.00 90.69 101 VAL A N 1
ATOM 774 C CA . VAL A 1 101 ? -13.468 -10.902 31.743 1.00 90.69 101 VAL A CA 1
ATOM 775 C C . VAL A 1 101 ? -14.456 -12.064 31.637 1.00 90.69 101 VAL A C 1
ATOM 777 O O . VAL A 1 101 ? -15.246 -12.095 30.696 1.00 90.69 101 VAL A O 1
ATOM 780 N N . ASP A 1 102 ? -14.505 -12.953 32.632 1.00 91.25 102 ASP A N 1
ATOM 781 C CA . ASP A 1 102 ? -15.492 -14.039 32.693 1.00 91.25 102 ASP A CA 1
ATOM 782 C C . ASP A 1 102 ? -16.936 -13.520 32.754 1.00 91.25 102 ASP A C 1
ATOM 784 O O . ASP A 1 102 ? -17.849 -14.092 32.147 1.00 91.25 102 ASP A O 1
ATOM 788 N N . LEU A 1 103 ? -17.174 -12.435 33.499 1.00 91.06 103 LEU A N 1
ATOM 789 C CA . LEU A 1 103 ? -18.492 -11.809 33.564 1.00 91.06 103 LEU A CA 1
ATOM 790 C C . LEU A 1 103 ? -18.855 -11.141 32.234 1.00 91.06 103 LEU A C 1
ATOM 792 O O . LEU A 1 103 ? -19.978 -11.312 31.759 1.00 91.06 103 LEU A O 1
ATOM 796 N N . ALA A 1 104 ? -17.909 -10.428 31.618 1.00 90.31 104 ALA A N 1
ATOM 797 C CA . ALA A 1 104 ? -18.083 -9.839 30.296 1.00 90.31 104 ALA A CA 1
ATOM 798 C C . ALA A 1 104 ? -18.419 -10.920 29.261 1.00 90.31 104 ALA A C 1
ATOM 800 O O . ALA A 1 104 ? -19.383 -10.762 28.518 1.00 90.31 104 ALA A O 1
ATOM 801 N N . PHE A 1 105 ? -17.707 -12.050 29.272 1.00 89.19 105 PHE A N 1
ATOM 802 C CA . PHE A 1 105 ? -17.970 -13.185 28.389 1.00 89.19 105 PHE A CA 1
ATOM 803 C C . PHE A 1 105 ? -19.418 -13.685 28.499 1.00 89.19 105 PHE A C 1
ATOM 805 O O . PHE A 1 105 ? -20.104 -13.812 27.490 1.00 89.19 105 PHE A O 1
ATOM 812 N N . LYS A 1 106 ? -19.929 -13.878 29.722 1.00 90.00 106 LYS A N 1
ATOM 813 C CA . LYS A 1 106 ? -21.321 -14.316 29.953 1.00 90.00 106 LYS A CA 1
ATOM 814 C C . LYS A 1 106 ? -22.367 -13.299 29.492 1.00 90.00 106 LYS A C 1
ATOM 816 O O . LYS A 1 106 ? -23.479 -13.683 29.146 1.00 90.00 106 LYS A O 1
ATOM 821 N N . LYS A 1 107 ? -22.041 -12.006 29.535 1.00 88.19 107 LYS A N 1
ATOM 822 C CA . LYS A 1 107 ? -22.951 -10.915 29.154 1.00 88.19 107 LYS A CA 1
ATOM 823 C C . LYS A 1 107 ? -22.957 -10.641 27.651 1.00 88.19 107 LYS A C 1
ATOM 825 O O . LYS A 1 107 ? -23.968 -10.188 27.125 1.00 88.19 107 LYS A O 1
ATOM 830 N N . VAL A 1 108 ? -21.865 -10.951 26.956 1.00 89.56 108 VAL A N 1
ATOM 831 C CA . VAL A 1 108 ? -21.717 -10.694 25.517 1.00 89.56 108 VAL A CA 1
ATOM 832 C C . VAL A 1 108 ? -22.794 -11.399 24.695 1.00 89.56 108 VAL A C 1
ATOM 834 O O . VAL A 1 108 ? -23.339 -10.774 23.794 1.00 89.56 108 VAL A O 1
ATOM 837 N N . GLU A 1 109 ? -23.178 -12.634 25.035 1.00 87.31 109 GLU A N 1
ATOM 838 C CA . GLU A 1 109 ? -24.266 -13.337 24.332 1.00 87.31 109 GLU A CA 1
ATOM 839 C C . GLU A 1 109 ? -25.596 -12.569 24.391 1.00 87.31 109 GLU A C 1
ATOM 841 O O . GLU A 1 109 ? -26.298 -12.477 23.384 1.00 87.31 109 GLU A O 1
ATOM 846 N N . ALA A 1 110 ? -25.917 -11.956 25.536 1.00 88.44 110 ALA A N 1
ATOM 847 C CA . ALA A 1 110 ? -27.121 -11.141 25.687 1.00 88.44 110 ALA A CA 1
ATOM 848 C C . ALA A 1 110 ? -27.042 -9.850 24.855 1.00 88.44 110 ALA A C 1
ATOM 850 O O . ALA A 1 110 ? -27.994 -9.510 24.155 1.00 88.44 110 ALA A O 1
ATOM 851 N N . TYR A 1 111 ? -25.889 -9.169 24.858 1.00 89.94 111 TYR A N 1
ATOM 852 C CA . TYR A 1 111 ? -25.693 -7.949 24.063 1.00 89.94 111 TYR A CA 1
ATOM 853 C C . TYR A 1 111 ? -25.779 -8.224 22.559 1.00 89.94 111 TYR A C 1
ATOM 855 O O . TYR A 1 111 ? -26.352 -7.430 21.818 1.00 89.94 111 TYR A O 1
ATOM 863 N N . VAL A 1 112 ? -25.230 -9.355 22.102 1.00 90.12 112 VAL A N 1
ATOM 864 C CA . VAL A 1 112 ? -25.310 -9.780 20.698 1.00 90.12 112 VAL A CA 1
ATOM 865 C C . VAL A 1 112 ? -26.745 -10.136 20.319 1.00 90.12 112 VAL A C 1
ATOM 867 O O . VAL A 1 112 ? -27.199 -9.729 19.253 1.00 90.12 112 VAL A O 1
ATOM 870 N N . TYR A 1 113 ? -27.475 -10.847 21.185 1.00 89.12 113 TYR A N 1
ATOM 871 C CA . TYR A 1 113 ? -28.874 -11.207 20.940 1.00 89.12 113 TYR A CA 1
ATOM 872 C C . TYR A 1 113 ? -29.781 -9.976 20.789 1.00 89.12 113 TYR A C 1
ATOM 874 O O . TYR A 1 113 ? -30.670 -9.969 19.940 1.00 89.12 113 TYR A O 1
ATOM 882 N N . GLU A 1 114 ? -29.538 -8.924 21.574 1.00 87.88 114 GLU A N 1
ATOM 883 C CA . GLU A 1 114 ? -30.285 -7.662 21.488 1.00 87.88 114 GLU A CA 1
ATOM 884 C C . GLU A 1 114 ? -29.749 -6.697 20.411 1.00 87.88 114 GLU A C 1
ATOM 886 O O . GLU A 1 114 ? -30.409 -5.712 20.087 1.00 87.88 114 GLU A O 1
ATOM 891 N N . GLY A 1 115 ? -28.595 -6.993 19.800 1.00 86.81 115 GLY A N 1
ATOM 892 C CA . GLY A 1 115 ? -27.990 -6.167 18.749 1.00 86.81 115 GLY A CA 1
ATOM 893 C C . GLY A 1 115 ? -27.261 -4.917 19.259 1.00 86.81 115 GLY A C 1
ATOM 894 O O . GLY A 1 115 ? -26.971 -4.008 18.479 1.00 86.81 115 GLY A O 1
ATOM 895 N N . ASP A 1 116 ? -26.913 -4.869 20.546 1.00 89.31 116 ASP A N 1
ATOM 896 C CA . ASP A 1 116 ? -26.269 -3.724 21.199 1.00 89.31 116 ASP A CA 1
ATOM 897 C C . ASP A 1 116 ? -24.745 -3.692 20.975 1.00 89.31 116 ASP A C 1
ATOM 899 O O . ASP A 1 116 ? -23.922 -3.602 21.895 1.00 89.31 116 ASP A O 1
ATOM 903 N N . PHE A 1 117 ? -24.337 -3.695 19.706 1.00 90.25 117 PHE A N 1
ATOM 904 C CA . PHE A 1 117 ? -22.940 -3.533 19.296 1.00 90.25 117 PHE A CA 1
ATOM 905 C C . PHE A 1 117 ? -22.263 -2.242 19.798 1.00 90.25 117 PHE A C 1
ATOM 907 O O . PHE A 1 117 ? -21.073 -2.301 20.128 1.00 90.25 117 PHE A O 1
ATOM 914 N N . PRO A 1 118 ? -22.958 -1.089 19.945 1.00 89.12 118 PRO A N 1
ATOM 915 C CA . PRO A 1 118 ? -22.357 0.102 20.544 1.00 89.12 118 PRO A CA 1
ATOM 916 C C . PRO A 1 118 ? -21.850 -0.118 21.976 1.00 89.12 118 PRO A C 1
ATOM 918 O O . PRO A 1 118 ? -20.837 0.477 22.358 1.00 89.12 118 PRO A O 1
ATOM 921 N N . CYS A 1 119 ? -22.528 -0.974 22.750 1.00 89.56 119 CYS A N 1
ATOM 922 C CA . CYS A 1 119 ? -22.152 -1.342 24.115 1.00 89.56 119 CYS A CA 1
ATOM 923 C C . CYS A 1 119 ? -20.917 -2.251 24.116 1.00 89.56 119 CYS A C 1
ATOM 925 O O . CYS A 1 119 ? -19.975 -2.001 24.867 1.00 89.56 119 CYS A O 1
ATOM 927 N N . LEU A 1 120 ? -20.867 -3.242 23.219 1.00 91.19 120 LEU A N 1
ATOM 928 C CA . LEU A 1 120 ? -19.693 -4.103 23.029 1.00 91.19 120 LEU A CA 1
ATOM 929 C C . LEU A 1 120 ? -18.455 -3.298 22.617 1.00 91.19 120 LEU A C 1
ATOM 931 O O . LEU A 1 120 ? -17.385 -3.465 23.202 1.00 91.19 120 LEU A O 1
ATOM 935 N N . ALA A 1 121 ? -18.603 -2.378 21.661 1.00 89.44 121 ALA A N 1
ATOM 936 C CA . ALA A 1 121 ? -17.509 -1.511 21.240 1.00 89.44 121 ALA A CA 1
ATOM 937 C C . ALA A 1 121 ? -17.025 -0.616 22.388 1.00 89.44 121 ALA A C 1
ATOM 939 O O . ALA A 1 121 ? -15.822 -0.518 22.611 1.00 89.44 121 ALA A O 1
ATOM 940 N N . ARG A 1 122 ? -17.947 -0.017 23.159 1.00 89.75 122 ARG A N 1
ATOM 941 C CA . ARG A 1 122 ? -17.608 0.800 24.334 1.00 89.75 122 ARG A CA 1
ATOM 942 C C . ARG A 1 122 ? -16.895 -0.011 25.419 1.00 89.75 122 ARG A C 1
ATOM 944 O O . ARG A 1 122 ? -15.959 0.506 26.020 1.00 89.75 122 ARG A O 1
ATOM 951 N N . LEU A 1 123 ? -17.300 -1.261 25.647 1.00 90.44 123 LEU A N 1
ATOM 952 C CA . LEU A 1 123 ? -16.653 -2.156 26.606 1.00 90.44 123 LEU A CA 1
ATOM 953 C C . LEU A 1 123 ? -15.202 -2.437 26.207 1.00 90.44 123 LEU A C 1
ATOM 955 O O . LEU A 1 123 ? -14.304 -2.288 27.030 1.00 90.44 123 LEU A O 1
ATOM 959 N N . VAL A 1 124 ? -14.959 -2.787 24.941 1.00 90.00 124 VAL A N 1
ATOM 960 C CA . VAL A 1 124 ? -13.602 -3.077 24.460 1.00 90.00 124 VAL A CA 1
ATOM 961 C C . VAL A 1 124 ? -12.719 -1.833 24.481 1.00 90.00 124 VAL A C 1
ATOM 963 O O . VAL A 1 124 ? -11.593 -1.898 24.974 1.00 90.00 124 VAL A O 1
ATOM 966 N N . THR A 1 125 ? -13.218 -0.698 23.984 1.00 87.06 125 THR A N 1
ATOM 967 C CA . THR A 1 125 ? -12.431 0.543 23.948 1.00 87.06 125 THR A CA 1
ATOM 968 C C . THR A 1 125 ? -12.234 1.152 25.333 1.00 87.06 125 THR A C 1
ATOM 970 O O . THR A 1 125 ? -11.221 1.797 25.558 1.00 87.06 125 THR A O 1
ATOM 973 N N . GLY A 1 126 ? -13.165 0.939 26.268 1.00 84.94 126 GLY A N 1
ATOM 974 C CA . GLY A 1 126 ? -13.065 1.434 27.641 1.00 84.94 126 GLY A CA 1
ATOM 975 C C . GLY A 1 126 ? -12.195 0.578 28.560 1.00 84.94 126 GLY A C 1
ATOM 976 O O . GLY A 1 126 ? -11.535 1.121 29.438 1.00 84.94 126 GLY A O 1
ATOM 977 N N . VAL A 1 127 ? -12.178 -0.746 28.378 1.00 86.00 127 VAL A N 1
ATOM 978 C CA . VAL A 1 127 ? -11.312 -1.643 29.162 1.00 86.00 127 VAL A CA 1
ATOM 979 C C . VAL A 1 127 ? -9.870 -1.607 28.647 1.00 86.00 127 VAL A C 1
ATOM 981 O O . VAL A 1 127 ? -8.942 -1.729 29.438 1.00 86.00 127 VAL A O 1
ATOM 984 N N . GLY A 1 128 ? -9.649 -1.468 27.336 1.00 81.69 128 GLY A N 1
ATOM 985 C CA . GLY A 1 128 ? -8.306 -1.340 26.748 1.00 81.69 128 GLY A CA 1
ATOM 986 C C . GLY A 1 128 ? -7.442 -2.613 26.784 1.00 81.69 128 GLY A C 1
ATOM 987 O O . GLY A 1 128 ? -6.405 -2.683 26.129 1.00 81.69 128 GLY A O 1
ATOM 988 N N . ASN A 1 129 ? -7.864 -3.671 27.488 1.00 84.00 129 ASN A N 1
ATOM 989 C CA . ASN A 1 129 ? -7.212 -4.982 27.459 1.00 84.00 129 ASN A CA 1
ATOM 990 C C . ASN A 1 129 ? -7.648 -5.792 26.224 1.00 84.00 129 ASN A C 1
ATOM 992 O O . ASN A 1 129 ? -8.428 -6.744 26.310 1.00 84.00 129 ASN A O 1
ATOM 996 N N . PHE A 1 130 ? -7.133 -5.402 25.055 1.00 85.56 130 PHE A N 1
ATOM 997 C CA . PHE A 1 130 ? -7.495 -6.003 23.764 1.00 85.56 130 PHE A CA 1
ATOM 998 C C . PHE A 1 130 ? -7.126 -7.484 23.647 1.00 85.56 130 PHE A C 1
ATOM 1000 O O . PHE A 1 130 ? -7.751 -8.205 22.876 1.00 85.56 130 PHE A O 1
ATOM 1007 N N . HIS A 1 131 ? -6.145 -7.958 24.422 1.00 84.38 131 HIS A N 1
ATOM 1008 C CA . HIS A 1 131 ? -5.786 -9.373 24.434 1.00 84.38 131 HIS A CA 1
ATOM 1009 C C . HIS A 1 131 ? -6.862 -10.221 25.123 1.00 84.38 131 HIS A C 1
ATOM 1011 O O . HIS A 1 131 ? -7.323 -11.206 24.550 1.00 84.38 131 HIS A O 1
ATOM 1017 N N . ALA A 1 132 ? -7.310 -9.811 26.314 1.00 83.50 132 ALA A N 1
ATOM 1018 C CA . ALA A 1 132 ? -8.355 -10.524 27.049 1.00 83.50 132 ALA A CA 1
ATOM 1019 C C . ALA A 1 132 ? -9.733 -10.410 26.374 1.00 83.50 132 ALA A C 1
ATOM 1021 O O . ALA A 1 132 ? -10.527 -11.346 26.415 1.00 83.50 132 ALA A O 1
ATOM 1022 N N . LEU A 1 133 ? -10.009 -9.281 25.712 1.00 87.19 133 LEU A N 1
ATOM 1023 C CA . LEU A 1 133 ? -11.282 -9.021 25.029 1.00 87.19 133 LEU A CA 1
ATOM 1024 C C . LEU A 1 133 ? -11.252 -9.322 23.522 1.00 87.19 133 LEU A C 1
ATOM 1026 O O . LEU A 1 133 ? -12.137 -8.888 22.782 1.00 87.19 133 LEU A O 1
ATOM 1030 N N . ASN A 1 134 ? -10.266 -10.094 23.058 1.00 87.75 134 ASN A N 1
ATOM 1031 C CA . ASN A 1 134 ? -10.092 -10.419 21.641 1.00 87.75 134 ASN A CA 1
ATOM 1032 C C . ASN A 1 134 ? -11.323 -11.119 21.031 1.00 87.75 134 ASN A C 1
ATOM 1034 O O . ASN A 1 134 ? -11.633 -10.934 19.858 1.00 87.75 134 ASN A O 1
ATOM 1038 N N . PHE A 1 135 ? -12.070 -11.878 21.837 1.00 88.25 135 PHE A N 1
ATOM 1039 C CA . PHE A 1 135 ? -13.305 -12.532 21.399 1.00 88.25 135 PHE A CA 1
ATOM 1040 C C . PHE A 1 135 ? -14.419 -11.527 21.052 1.00 88.25 135 PHE A C 1
ATOM 1042 O O . PHE A 1 135 ? -15.120 -11.715 20.062 1.00 88.25 135 PHE A O 1
ATOM 1049 N N . ILE A 1 136 ? -14.550 -10.425 21.806 1.00 89.12 136 ILE A N 1
ATOM 1050 C CA . ILE A 1 136 ? -15.546 -9.375 21.531 1.00 89.12 136 ILE A CA 1
ATOM 1051 C C . ILE A 1 136 ? -15.188 -8.628 20.247 1.00 89.12 136 ILE A C 1
ATOM 1053 O O . ILE A 1 136 ? -16.064 -8.332 19.436 1.00 89.12 136 ILE A O 1
ATOM 1057 N N . LEU A 1 137 ? -13.896 -8.349 20.047 1.00 87.88 137 LEU A N 1
ATOM 1058 C CA . LEU A 1 137 ? -13.404 -7.771 18.797 1.00 87.88 137 LEU A CA 1
ATOM 1059 C C . LEU A 1 137 ? -13.748 -8.661 17.597 1.00 87.88 137 LEU A C 1
ATOM 1061 O O . LEU A 1 137 ? -14.208 -8.146 16.582 1.00 87.88 137 LEU A O 1
ATOM 1065 N N . GLY A 1 138 ? -13.567 -9.980 17.729 1.00 88.06 138 GLY A N 1
ATOM 1066 C CA . GLY A 1 138 ? -13.936 -10.948 16.695 1.00 88.06 138 GLY A CA 1
ATOM 1067 C C . GLY A 1 138 ? -15.414 -10.851 16.325 1.00 88.06 138 GLY A C 1
ATOM 1068 O O . GLY A 1 138 ? -15.733 -10.640 15.160 1.00 88.06 138 GLY A O 1
ATOM 1069 N N . ILE A 1 139 ? -16.301 -10.865 17.325 1.00 89.44 139 ILE A N 1
ATOM 1070 C CA . ILE A 1 139 ? -17.751 -10.722 17.124 1.00 89.44 139 ILE A CA 1
ATOM 1071 C C . ILE A 1 139 ? -18.090 -9.407 16.409 1.00 89.44 139 ILE A C 1
ATOM 1073 O O . ILE A 1 139 ? -18.898 -9.397 15.482 1.00 89.44 139 ILE A O 1
ATOM 1077 N N . LEU A 1 140 ? -17.486 -8.283 16.806 1.00 88.69 140 LEU A N 1
ATOM 1078 C CA . LEU A 1 140 ? -17.744 -6.988 16.165 1.00 88.69 140 LEU A CA 1
ATOM 1079 C C . LEU A 1 140 ? -17.298 -6.966 14.697 1.00 88.69 140 LEU A C 1
ATOM 1081 O O . LEU A 1 140 ? -17.997 -6.400 13.858 1.00 88.69 140 LEU A O 1
ATOM 1085 N N . ILE A 1 141 ? -16.160 -7.589 14.383 1.00 88.12 141 ILE A N 1
ATOM 1086 C CA . ILE A 1 141 ? -15.636 -7.681 13.015 1.00 88.12 141 ILE A CA 1
ATOM 1087 C C . ILE A 1 141 ? -16.517 -8.595 12.155 1.00 88.12 141 ILE A C 1
ATOM 1089 O O . ILE A 1 141 ? -16.884 -8.208 11.049 1.00 88.12 141 ILE A O 1
ATOM 1093 N N . GLU A 1 142 ? -16.912 -9.763 12.666 1.00 88.06 142 GLU A N 1
ATOM 1094 C CA . GLU A 1 142 ? -17.814 -10.693 11.969 1.00 88.06 142 GLU A CA 1
ATOM 1095 C C . GLU A 1 142 ? -19.184 -10.064 11.663 1.00 88.06 142 GLU A C 1
ATOM 1097 O O . GLU A 1 142 ? -19.771 -10.337 10.619 1.00 88.06 142 GLU A O 1
ATOM 1102 N N . ASN A 1 143 ? -19.675 -9.175 12.536 1.00 86.38 143 ASN A N 1
ATOM 1103 C CA . ASN A 1 143 ? -20.948 -8.466 12.362 1.00 86.38 143 ASN A CA 1
ATOM 1104 C C . ASN A 1 143 ? -20.826 -7.131 11.592 1.00 86.38 143 ASN A C 1
ATOM 1106 O O . ASN A 1 143 ? -21.771 -6.338 11.575 1.00 86.38 143 ASN A O 1
ATOM 1110 N N . GLY A 1 144 ? -19.672 -6.843 10.978 1.00 84.25 144 GLY A N 1
ATOM 1111 C CA . GLY A 1 144 ? -19.471 -5.646 10.151 1.00 84.25 144 GLY A CA 1
ATOM 1112 C C . GLY A 1 144 ? -19.461 -4.317 10.922 1.00 84.25 144 GLY A C 1
ATOM 1113 O O . GLY A 1 144 ? -19.700 -3.266 10.337 1.00 84.25 144 GLY A O 1
ATOM 1114 N N . GLN A 1 145 ? -19.180 -4.328 12.229 1.00 88.56 145 GLN A N 1
ATOM 1115 C CA . GLN A 1 145 ? -19.200 -3.141 13.105 1.00 88.56 145 GLN A CA 1
ATOM 1116 C C . GLN A 1 145 ? -17.825 -2.461 13.237 1.00 88.56 145 GLN A C 1
ATOM 1118 O O . GLN A 1 145 ? -17.536 -1.797 14.236 1.00 88.56 145 GLN A O 1
ATOM 1123 N N . LEU A 1 146 ? -16.954 -2.630 12.238 1.00 87.25 146 LEU A N 1
ATOM 1124 C CA . LEU A 1 146 ? -15.584 -2.116 12.264 1.00 87.25 146 LEU A CA 1
ATOM 1125 C C . LEU A 1 146 ? -15.541 -0.581 12.333 1.00 87.25 146 LEU A C 1
ATOM 1127 O O . LEU A 1 146 ? -14.799 -0.031 13.144 1.00 87.25 146 LEU A O 1
ATOM 1131 N N . ASP A 1 147 ? -16.369 0.113 11.551 1.00 86.44 147 ASP A N 1
ATOM 1132 C CA . ASP A 1 147 ? -16.412 1.583 11.539 1.00 86.44 147 ASP A CA 1
ATOM 1133 C C . ASP A 1 147 ? -16.806 2.162 12.895 1.00 86.44 147 ASP A C 1
ATOM 1135 O O . ASP A 1 147 ? -16.156 3.075 13.412 1.00 86.44 147 ASP A O 1
ATOM 1139 N N . LEU A 1 148 ? -17.834 1.575 13.511 1.00 87.06 148 LEU A N 1
ATOM 1140 C CA . LEU A 1 148 ? -18.298 1.960 14.837 1.00 87.06 148 LEU A CA 1
ATOM 1141 C C . LEU A 1 148 ? -17.190 1.771 15.877 1.00 87.06 148 LEU A C 1
ATOM 1143 O O . LEU A 1 148 ? -16.966 2.642 16.720 1.00 87.06 148 LEU A O 1
ATOM 1147 N N . LEU A 1 149 ? -16.475 0.649 15.803 1.00 87.81 149 LEU A N 1
ATOM 1148 C CA . LEU A 1 149 ? -15.358 0.338 16.685 1.00 87.81 149 LEU A CA 1
ATOM 1149 C C . LEU A 1 149 ? -14.211 1.354 16.527 1.00 87.81 149 LEU A C 1
ATOM 1151 O O . LEU A 1 149 ? -13.723 1.889 17.525 1.00 87.81 149 LEU A O 1
ATOM 1155 N N . LEU A 1 150 ? -13.825 1.684 15.291 1.00 85.81 150 LEU A N 1
ATOM 1156 C CA . LEU A 1 150 ? -12.786 2.680 15.003 1.00 85.81 150 LEU A CA 1
ATOM 1157 C C . LEU A 1 150 ? -13.208 4.102 15.412 1.00 85.81 150 LEU A C 1
ATOM 1159 O O . LEU A 1 150 ? -12.360 4.912 15.801 1.00 85.81 150 LEU A O 1
ATOM 1163 N N . GLN A 1 151 ? -14.499 4.434 15.343 1.00 85.25 151 GLN A N 1
ATOM 1164 C CA . GLN A 1 151 ? -15.033 5.716 15.807 1.00 85.25 151 GLN A CA 1
ATOM 1165 C C . GLN A 1 151 ? -15.026 5.805 17.339 1.00 85.25 151 GLN A C 1
ATOM 1167 O O . GLN A 1 151 ? -14.497 6.770 17.898 1.00 85.25 151 GLN A O 1
ATOM 1172 N N . LYS A 1 152 ? -15.545 4.779 18.024 1.00 81.88 152 LYS A N 1
ATOM 1173 C CA . LYS A 1 152 ? -15.574 4.694 19.494 1.00 81.88 152 LYS A CA 1
ATOM 1174 C C . LYS A 1 152 ? -14.169 4.718 20.088 1.00 81.88 152 LYS A C 1
ATOM 1176 O O . LYS A 1 152 ? -13.972 5.352 21.118 1.00 81.88 152 LYS A O 1
ATOM 1181 N N . PHE A 1 153 ? -13.197 4.074 19.441 1.00 82.00 153 PHE A N 1
ATOM 1182 C CA . PHE A 1 153 ? -11.807 4.111 19.888 1.00 82.00 153 PHE A CA 1
ATOM 1183 C C .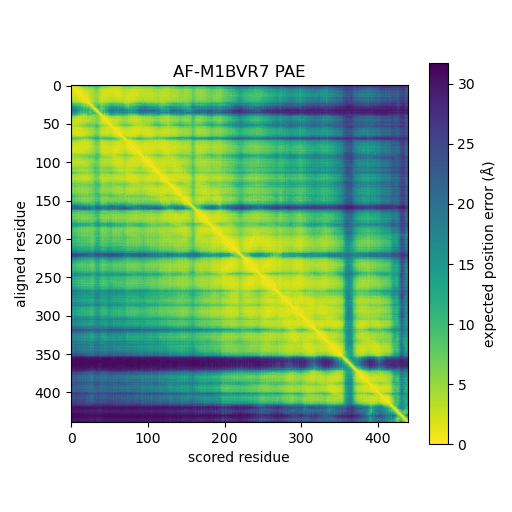 PHE A 1 153 ? -11.215 5.518 19.761 1.00 82.00 153 PHE A C 1
ATOM 1185 O O . PHE A 1 153 ? -10.669 6.040 20.726 1.00 82.00 153 PHE A O 1
ATOM 1192 N N . SER A 1 154 ? -11.413 6.188 18.619 1.00 78.62 154 SER A N 1
ATOM 1193 C CA . SER A 1 154 ? -10.915 7.560 18.429 1.00 78.62 154 SER A CA 1
ATOM 1194 C C . SER A 1 154 ? -11.493 8.575 19.421 1.00 78.62 154 SER A C 1
ATOM 1196 O O . SER A 1 154 ? -10.828 9.548 19.749 1.00 78.62 154 SER A O 1
ATOM 1198 N N . ALA A 1 155 ? -12.714 8.345 19.913 1.00 73.81 155 ALA A N 1
ATOM 1199 C CA . ALA A 1 155 ? -13.334 9.184 20.935 1.00 73.81 155 ALA A CA 1
ATOM 1200 C C . ALA A 1 155 ? -12.831 8.887 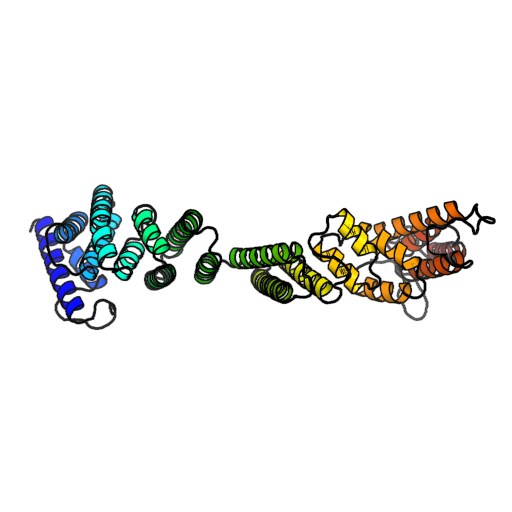22.359 1.00 73.81 155 ALA A C 1
ATOM 1202 O O . ALA A 1 155 ? -13.013 9.720 23.243 1.00 73.81 155 ALA A O 1
ATOM 1203 N N . ALA A 1 156 ? -12.253 7.704 22.588 1.00 68.31 156 ALA A N 1
ATOM 1204 C CA . ALA A 1 156 ? -11.812 7.241 23.902 1.00 68.31 156 ALA A CA 1
ATOM 1205 C C . ALA A 1 156 ? -10.334 7.544 24.194 1.00 68.31 156 ALA A C 1
ATOM 1207 O O . ALA A 1 156 ? -9.955 7.610 25.358 1.00 68.31 156 ALA A O 1
ATOM 1208 N N . VAL A 1 157 ? -9.500 7.709 23.163 1.00 66.56 157 VAL A N 1
ATOM 1209 C CA . VAL A 1 157 ? -8.064 7.969 23.332 1.00 66.56 157 VAL A CA 1
ATOM 1210 C C . VAL A 1 157 ? -7.818 9.453 23.619 1.00 66.56 157 VAL A C 1
ATOM 1212 O O . VAL A 1 157 ? -7.979 10.299 22.739 1.00 66.56 157 VAL A O 1
ATOM 1215 N N . ASP A 1 158 ? -7.375 9.757 24.840 1.00 58.06 158 ASP A N 1
ATOM 1216 C CA . ASP A 1 158 ? -6.844 11.069 25.215 1.00 58.06 158 ASP A CA 1
ATOM 1217 C C . ASP A 1 158 ? -5.372 11.211 24.780 1.00 58.06 158 ASP A C 1
ATOM 1219 O O . ASP A 1 158 ? -4.591 10.260 24.807 1.00 58.06 158 ASP A O 1
ATOM 1223 N N . ALA A 1 159 ? -4.966 12.425 24.392 1.00 53.75 159 ALA A N 1
ATOM 1224 C CA . ALA A 1 159 ? -3.706 12.707 23.688 1.00 53.75 159 ALA A CA 1
ATOM 1225 C C . ALA A 1 159 ? -2.393 12.358 24.434 1.00 53.75 159 ALA A C 1
ATOM 1227 O O . ALA A 1 159 ? -1.326 12.466 23.834 1.00 53.75 159 ALA A O 1
ATOM 1228 N N . ASN A 1 160 ? -2.442 11.961 25.711 1.00 49.44 160 ASN A N 1
ATOM 1229 C CA . ASN A 1 160 ? -1.255 11.836 26.569 1.00 49.44 160 ASN A CA 1
ATOM 1230 C C . ASN A 1 160 ? -0.823 10.389 26.901 1.00 49.44 160 ASN A C 1
ATOM 1232 O O . ASN A 1 160 ? 0.336 10.214 27.261 1.00 49.44 160 ASN A O 1
ATOM 1236 N N . ASP A 1 161 ? -1.682 9.372 26.732 1.00 53.62 161 ASP A N 1
ATOM 1237 C CA . ASP A 1 161 ? -1.378 7.941 27.011 1.00 53.62 161 ASP A CA 1
ATOM 1238 C C . ASP A 1 161 ? -1.463 7.042 25.750 1.00 53.62 161 ASP A C 1
ATOM 1240 O O . ASP A 1 161 ? -1.441 5.813 25.811 1.00 53.62 161 ASP A O 1
ATOM 1244 N N . ALA A 1 162 ? -1.559 7.663 24.571 1.00 61.19 162 ALA A N 1
ATOM 1245 C CA . ALA A 1 162 ? -2.104 7.044 23.365 1.00 61.19 162 ALA A CA 1
ATOM 1246 C C . ALA A 1 162 ? -1.241 5.943 22.719 1.00 61.19 162 ALA A C 1
ATOM 1248 O O . ALA A 1 162 ? -1.786 5.006 22.145 1.00 61.19 162 ALA A O 1
ATOM 1249 N N . ASP A 1 163 ? 0.089 6.019 22.765 1.00 70.50 163 ASP A N 1
ATOM 1250 C CA . ASP A 1 163 ? 0.905 5.274 21.793 1.00 70.50 163 ASP A CA 1
ATOM 1251 C C . ASP A 1 163 ? 0.867 3.745 21.960 1.00 70.50 163 ASP A C 1
ATOM 1253 O O . ASP A 1 163 ? 0.727 3.026 20.968 1.00 70.50 163 ASP A O 1
ATOM 1257 N N . GLU A 1 164 ? 0.966 3.220 23.184 1.00 76.38 164 GLU A N 1
ATOM 1258 C CA . GLU A 1 164 ? 0.971 1.765 23.411 1.00 76.38 164 GLU A CA 1
ATOM 1259 C C . GLU A 1 164 ? -0.434 1.154 23.294 1.00 76.38 164 GLU A C 1
ATOM 1261 O O . GLU A 1 164 ? -0.596 0.089 22.693 1.00 76.38 164 GLU A O 1
ATOM 1266 N N . GLU A 1 165 ? -1.472 1.845 23.773 1.00 78.06 165 GLU A N 1
ATOM 1267 C CA . GLU A 1 165 ? -2.859 1.374 23.655 1.00 78.06 165 GLU A CA 1
ATOM 1268 C C . GLU A 1 165 ? -3.348 1.429 22.196 1.00 78.06 165 GLU A C 1
ATOM 1270 O O . GLU A 1 165 ? -3.953 0.469 21.712 1.00 78.06 165 GLU A O 1
ATOM 1275 N N . VAL A 1 166 ? -2.996 2.482 21.443 1.00 83.12 166 VAL A N 1
ATOM 1276 C CA . VAL A 1 166 ? -3.254 2.582 19.994 1.00 83.12 166 VAL A CA 1
ATOM 1277 C C . VAL A 1 166 ? -2.532 1.472 19.236 1.00 83.12 166 VAL A C 1
ATOM 1279 O O . VAL A 1 166 ? -3.134 0.831 18.371 1.00 83.12 166 VAL A O 1
ATOM 1282 N N . ARG A 1 167 ? -1.265 1.188 19.565 1.00 83.88 167 ARG A N 1
ATOM 1283 C CA . ARG A 1 167 ? -0.521 0.075 18.951 1.00 83.88 167 ARG A CA 1
ATOM 1284 C C . ARG A 1 167 ? -1.164 -1.273 19.258 1.00 83.88 167 ARG A C 1
ATOM 1286 O O . ARG A 1 167 ? -1.340 -2.064 18.331 1.00 83.88 167 ARG A O 1
ATOM 1293 N N . GLY A 1 168 ? -1.526 -1.526 20.516 1.00 84.56 168 GLY A N 1
ATOM 1294 C CA . GLY A 1 168 ? -2.170 -2.766 20.951 1.00 84.56 168 GLY A CA 1
ATOM 1295 C C . GLY A 1 168 ? -3.505 -3.003 20.246 1.00 84.56 168 GLY A C 1
ATOM 1296 O O . GLY A 1 168 ? -3.721 -4.076 19.678 1.00 84.56 168 GLY A O 1
ATOM 1297 N N . PHE A 1 169 ? -4.358 -1.978 20.195 1.00 87.12 169 PHE A N 1
ATOM 1298 C CA . PHE A 1 169 ? -5.640 -2.028 19.494 1.00 87.12 169 PHE A CA 1
ATOM 1299 C C . PHE A 1 169 ? -5.464 -2.281 17.996 1.00 87.12 169 PHE A C 1
ATOM 1301 O O . PHE A 1 169 ? -6.060 -3.204 17.440 1.00 87.12 169 PHE A O 1
ATOM 1308 N N . ARG A 1 170 ? -4.582 -1.510 17.347 1.00 89.44 170 ARG A N 1
ATOM 1309 C CA . ARG A 1 170 ? -4.263 -1.652 15.922 1.00 89.44 170 ARG A CA 1
ATOM 1310 C C . ARG A 1 170 ? -3.811 -3.072 15.585 1.00 89.44 170 ARG A C 1
ATOM 1312 O O . ARG A 1 170 ? -4.283 -3.652 14.610 1.00 89.44 170 ARG A O 1
ATOM 1319 N N . MET A 1 171 ? -2.916 -3.647 16.389 1.00 87.69 171 MET A N 1
ATOM 1320 C CA . MET A 1 171 ? -2.422 -5.008 16.173 1.00 87.69 171 MET A CA 1
ATOM 1321 C C . MET A 1 171 ? -3.511 -6.064 16.370 1.00 87.69 171 MET A C 1
ATOM 1323 O O . MET A 1 171 ? -3.579 -7.003 15.575 1.00 87.69 171 MET A O 1
ATOM 1327 N N . ALA A 1 172 ? -4.373 -5.912 17.379 1.00 88.31 172 ALA A N 1
ATOM 1328 C CA . ALA A 1 172 ? -5.487 -6.826 17.613 1.00 88.31 172 ALA A CA 1
ATOM 1329 C C . ALA A 1 172 ? -6.475 -6.813 16.435 1.00 88.31 172 ALA A C 1
ATOM 1331 O O . ALA A 1 172 ? -6.744 -7.862 15.849 1.00 88.31 172 ALA A O 1
ATOM 1332 N N . VAL A 1 173 ? -6.922 -5.626 16.006 1.00 89.56 173 VAL A N 1
ATOM 1333 C CA . VAL A 1 173 ? -7.854 -5.468 14.876 1.00 89.56 173 VAL A CA 1
ATOM 1334 C C . VAL A 1 173 ? -7.270 -6.049 13.587 1.00 89.56 173 VAL A C 1
ATOM 1336 O O . VAL A 1 173 ? -7.932 -6.840 12.920 1.00 89.56 173 VAL A O 1
ATOM 1339 N N . LEU A 1 174 ? -6.013 -5.734 13.249 1.00 89.69 174 LEU A N 1
ATOM 1340 C CA . LEU A 1 174 ? -5.370 -6.270 12.041 1.00 89.69 174 LEU A CA 1
ATOM 1341 C C . LEU A 1 174 ? -5.180 -7.791 12.089 1.00 89.69 174 LEU A C 1
ATOM 1343 O O . LEU A 1 174 ? -5.268 -8.451 11.054 1.00 89.69 174 LEU A O 1
ATOM 1347 N N . THR A 1 175 ? -4.902 -8.355 13.265 1.00 90.56 175 THR A N 1
ATOM 1348 C CA . THR A 1 175 ? -4.757 -9.809 13.432 1.00 90.56 175 THR A CA 1
ATOM 1349 C C . THR A 1 175 ? -6.087 -10.512 13.195 1.00 90.56 175 THR A C 1
ATOM 1351 O O . THR A 1 175 ? -6.134 -11.501 12.468 1.00 90.56 175 THR A O 1
ATOM 1354 N N . LEU A 1 176 ? -7.171 -9.971 13.748 1.00 88.56 176 LEU A N 1
ATOM 1355 C CA . LEU A 1 176 ? -8.508 -10.531 13.590 1.00 88.56 176 LEU A CA 1
ATOM 1356 C C . LEU A 1 176 ? -9.054 -10.361 12.173 1.00 88.56 176 LEU A C 1
ATOM 1358 O O . LEU A 1 176 ? -9.611 -11.309 11.629 1.00 88.56 176 LEU A O 1
ATOM 1362 N N . LEU A 1 177 ? -8.829 -9.210 11.530 1.00 88.62 177 LEU A N 1
ATOM 1363 C CA . LEU A 1 177 ? -9.200 -9.021 10.124 1.00 88.62 177 LEU A CA 1
ATOM 1364 C C . LEU A 1 177 ? -8.526 -10.053 9.220 1.00 88.62 177 LEU A C 1
ATOM 1366 O O . LEU A 1 177 ? -9.177 -10.632 8.361 1.00 88.62 177 LEU A O 1
ATOM 1370 N N . LYS A 1 178 ? -7.246 -10.362 9.457 1.00 88.88 178 LYS A N 1
ATOM 1371 C CA . LYS A 1 178 ? -6.543 -11.421 8.716 1.00 88.88 178 LYS A CA 1
ATOM 1372 C C . LYS A 1 178 ? -7.101 -12.822 8.981 1.00 88.88 178 LYS A C 1
ATOM 1374 O O . LYS A 1 178 ? -6.979 -13.675 8.109 1.00 88.88 178 LYS A O 1
ATOM 1379 N N . GLN A 1 179 ? -7.657 -13.074 10.165 1.00 88.19 179 GLN A N 1
ATOM 1380 C CA . GLN A 1 179 ? -8.223 -14.377 10.528 1.00 88.19 179 GLN A CA 1
ATOM 1381 C C . GLN A 1 179 ? -9.622 -14.580 9.945 1.00 88.19 179 GLN A C 1
ATOM 1383 O O . GLN A 1 179 ? -9.885 -15.635 9.373 1.00 88.19 179 GLN A O 1
ATOM 1388 N N . PHE A 1 180 ? -10.494 -13.581 10.073 1.00 84.19 180 PHE A N 1
ATOM 1389 C CA . PHE A 1 180 ? -11.895 -13.692 9.670 1.00 84.19 180 PHE A CA 1
ATOM 1390 C C . PHE A 1 180 ? -12.125 -13.280 8.213 1.00 84.19 180 PHE A C 1
ATOM 1392 O O . PHE A 1 180 ? -12.789 -14.002 7.477 1.00 84.19 180 PHE A O 1
ATOM 1399 N N . ASN A 1 181 ? -11.522 -12.170 7.772 1.00 83.62 181 ASN A N 1
ATOM 1400 C CA . ASN A 1 181 ? -11.797 -11.539 6.477 1.00 83.62 181 ASN A CA 1
ATOM 1401 C C . ASN A 1 181 ? -10.501 -11.188 5.707 1.00 83.62 181 ASN A C 1
ATOM 1403 O O . ASN A 1 181 ? -10.268 -10.022 5.383 1.00 83.62 181 ASN A O 1
ATOM 1407 N N . PRO A 1 182 ? -9.637 -12.166 5.359 1.00 84.38 182 PRO A N 1
ATOM 1408 C CA . PRO A 1 182 ? -8.344 -11.887 4.721 1.00 84.38 182 PRO A CA 1
ATOM 1409 C C . PRO A 1 182 ? -8.452 -11.226 3.338 1.00 84.38 182 PRO A C 1
ATOM 1411 O O . PRO A 1 182 ? -7.508 -10.573 2.903 1.00 84.38 182 PRO A O 1
ATOM 1414 N N . ASN A 1 183 ? -9.586 -11.395 2.653 1.00 83.00 183 ASN A N 1
ATOM 1415 C CA . ASN A 1 183 ? -9.814 -10.874 1.303 1.00 83.00 183 ASN A CA 1
ATOM 1416 C C . ASN A 1 183 ? -10.583 -9.543 1.284 1.00 83.00 183 ASN A C 1
ATOM 1418 O O . ASN A 1 183 ? -10.798 -8.988 0.208 1.00 83.00 183 ASN A O 1
ATOM 1422 N N . ASP A 1 184 ? -11.015 -9.033 2.439 1.00 86.25 184 ASP A N 1
ATOM 1423 C CA . ASP A 1 184 ? -11.745 -7.769 2.525 1.00 86.25 184 ASP A CA 1
ATOM 1424 C C . ASP A 1 184 ? -10.764 -6.588 2.520 1.00 86.25 184 ASP A C 1
ATOM 1426 O O . ASP A 1 184 ? -10.341 -6.069 3.557 1.00 86.25 184 ASP A O 1
ATOM 1430 N N . LEU A 1 185 ? -10.347 -6.195 1.315 1.00 85.50 185 LEU A N 1
ATOM 1431 C CA . LEU A 1 185 ? -9.392 -5.104 1.115 1.00 85.50 185 LEU A CA 1
ATOM 1432 C C . LEU A 1 185 ? -9.947 -3.753 1.584 1.00 85.50 185 LEU A C 1
ATOM 1434 O O . LEU A 1 185 ? -9.169 -2.900 2.009 1.00 85.50 185 LEU A O 1
ATOM 1438 N N . ASP A 1 186 ? -11.265 -3.558 1.535 1.00 87.81 186 ASP A N 1
ATOM 1439 C CA . ASP A 1 186 ? -11.888 -2.300 1.937 1.00 87.81 186 ASP A CA 1
ATOM 1440 C C . ASP A 1 186 ? -11.858 -2.160 3.473 1.00 87.81 186 ASP A C 1
ATOM 1442 O O . ASP A 1 186 ? -11.512 -1.091 3.981 1.00 87.81 186 ASP A O 1
ATOM 1446 N N . ALA A 1 187 ? -12.048 -3.252 4.228 1.00 87.69 187 ALA A N 1
ATOM 1447 C CA . ALA A 1 187 ? -11.827 -3.265 5.679 1.00 87.69 187 ALA A CA 1
ATOM 1448 C C . ALA A 1 187 ? -10.379 -2.923 6.072 1.00 87.69 187 ALA A C 1
ATOM 1450 O O . ALA A 1 187 ? -10.153 -2.126 6.990 1.00 87.69 187 ALA A O 1
ATOM 1451 N N . PHE A 1 188 ? -9.382 -3.463 5.360 1.00 88.81 188 PHE A N 1
ATOM 1452 C CA . PHE A 1 188 ? -7.981 -3.080 5.577 1.00 88.81 188 PHE A CA 1
ATOM 1453 C C . PHE A 1 188 ? -7.731 -1.604 5.250 1.00 88.81 188 PHE A C 1
ATOM 1455 O O . PHE A 1 188 ? -7.052 -0.922 6.020 1.00 88.81 188 PHE A O 1
ATOM 1462 N N . ALA A 1 189 ? -8.301 -1.091 4.155 1.00 88.31 189 ALA A N 1
ATOM 1463 C CA . ALA A 1 189 ? -8.167 0.312 3.769 1.00 88.31 189 ALA A CA 1
ATOM 1464 C C . ALA A 1 189 ? -8.728 1.260 4.842 1.00 88.31 189 ALA A C 1
ATOM 1466 O O . ALA A 1 189 ? -8.077 2.253 5.180 1.00 88.31 189 ALA A O 1
ATOM 1467 N N . MET A 1 190 ? -9.883 0.927 5.432 1.00 87.88 190 MET A N 1
ATOM 1468 C CA . MET A 1 190 ? -10.478 1.697 6.529 1.00 87.88 190 MET A CA 1
ATOM 1469 C C . MET A 1 190 ? -9.545 1.754 7.741 1.00 87.88 190 MET A C 1
ATOM 1471 O O . MET A 1 190 ? -9.252 2.838 8.245 1.00 87.88 190 MET A O 1
ATOM 1475 N N . VAL A 1 191 ? -8.997 0.615 8.173 1.00 88.88 191 VAL A N 1
ATOM 1476 C CA . VAL A 1 191 ? -8.048 0.571 9.298 1.00 88.88 191 VAL A CA 1
ATOM 1477 C C . VAL A 1 191 ? -6.785 1.374 8.990 1.00 88.88 191 VAL A C 1
ATOM 1479 O O . VAL A 1 191 ? -6.369 2.201 9.803 1.00 88.88 191 VAL A O 1
ATOM 1482 N N . TYR A 1 192 ? -6.183 1.180 7.816 1.00 90.75 192 TYR A N 1
ATOM 1483 C CA . TYR A 1 192 ? -4.950 1.874 7.454 1.00 90.75 192 TYR A CA 1
ATOM 1484 C C . TYR A 1 192 ? -5.132 3.390 7.361 1.00 90.75 192 TYR A C 1
ATOM 1486 O O . TYR A 1 192 ? -4.274 4.129 7.839 1.00 90.75 192 TYR A O 1
ATOM 1494 N N . SER A 1 193 ? -6.257 3.858 6.815 1.00 86.44 193 SER A N 1
ATOM 1495 C CA . SER A 1 193 ? -6.588 5.284 6.772 1.00 86.44 193 SER A CA 1
ATOM 1496 C C . SER A 1 193 ? -6.754 5.867 8.178 1.00 86.44 193 SER A C 1
ATOM 1498 O O . SER A 1 193 ? -6.204 6.925 8.481 1.00 86.44 193 SER A O 1
ATOM 1500 N N . ARG A 1 194 ? -7.454 5.157 9.071 1.00 86.31 194 ARG A N 1
ATOM 1501 C CA . ARG A 1 194 ? -7.737 5.633 10.436 1.00 86.31 194 ARG A CA 1
ATOM 1502 C C . ARG A 1 194 ? -6.491 5.724 11.317 1.00 86.31 194 ARG A C 1
ATOM 1504 O O . ARG A 1 194 ? -6.454 6.579 12.195 1.00 86.31 194 ARG A O 1
ATOM 1511 N N . PHE A 1 195 ? -5.483 4.885 11.077 1.00 85.94 195 PHE A N 1
ATOM 1512 C CA . PHE A 1 195 ? -4.212 4.890 11.815 1.00 85.94 195 PHE A CA 1
ATOM 1513 C C . PHE A 1 195 ? -3.043 5.547 11.060 1.00 85.94 195 PHE A C 1
ATOM 1515 O O . PHE A 1 195 ? -1.899 5.372 11.476 1.00 85.94 195 PHE A O 1
ATOM 1522 N N . ASP A 1 196 ? -3.304 6.262 9.959 1.00 86.50 196 ASP A N 1
ATOM 1523 C CA . ASP A 1 196 ? -2.286 6.901 9.102 1.00 86.50 196 ASP A CA 1
ATOM 1524 C C . ASP A 1 196 ? -1.147 5.946 8.666 1.00 86.50 196 ASP A C 1
ATOM 1526 O O . ASP A 1 196 ? 0.037 6.284 8.631 1.00 86.50 196 ASP A O 1
ATOM 1530 N N . MET A 1 197 ? -1.500 4.701 8.330 1.00 89.31 197 MET A N 1
ATOM 1531 C CA . MET A 1 197 ? -0.559 3.653 7.912 1.00 89.31 197 MET A CA 1
ATOM 1532 C C . MET A 1 197 ? -0.210 3.780 6.425 1.00 89.31 197 MET A C 1
ATOM 1534 O O . MET A 1 197 ? -0.614 2.969 5.593 1.00 89.31 197 MET A O 1
ATOM 1538 N N . LYS A 1 198 ? 0.533 4.833 6.080 1.00 89.75 198 LYS A N 1
ATOM 1539 C CA . LYS A 1 198 ? 0.810 5.225 4.687 1.00 89.75 198 LYS A CA 1
ATOM 1540 C C . LYS A 1 198 ? 1.568 4.178 3.863 1.00 89.75 198 LYS A C 1
ATOM 1542 O O . LYS A 1 198 ? 1.354 4.055 2.662 1.00 89.75 198 LYS A O 1
ATOM 1547 N N . ASN A 1 199 ? 2.475 3.420 4.480 1.00 91.12 199 ASN A N 1
ATOM 1548 C CA . ASN A 1 199 ? 3.194 2.363 3.762 1.00 91.12 199 ASN A CA 1
ATOM 1549 C C . ASN A 1 199 ? 2.251 1.218 3.378 1.00 91.12 199 ASN A C 1
ATOM 1551 O O . ASN A 1 199 ? 2.336 0.670 2.280 1.00 91.12 199 ASN A O 1
ATOM 1555 N N . GLU A 1 200 ? 1.363 0.855 4.294 1.00 91.94 200 GLU A N 1
ATOM 1556 C CA . GLU A 1 200 ? 0.416 -0.234 4.143 1.00 91.94 200 GLU A CA 1
ATOM 1557 C C . GLU A 1 200 ? -0.734 0.141 3.206 1.00 91.94 200 GLU A C 1
ATOM 1559 O O . GLU A 1 200 ? -1.112 -0.691 2.383 1.00 91.94 200 GLU A O 1
ATOM 1564 N N . THR A 1 201 ? -1.226 1.389 3.236 1.00 91.81 201 THR A N 1
ATOM 1565 C CA . THR A 1 201 ? -2.188 1.883 2.234 1.00 91.81 201 THR A 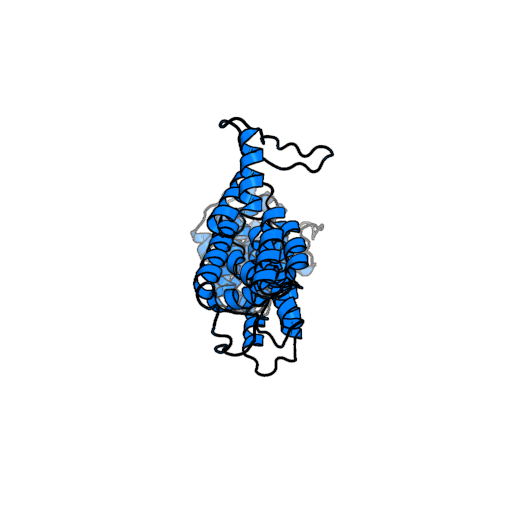CA 1
ATOM 1566 C C . THR A 1 201 ? -1.604 1.816 0.827 1.00 91.81 201 THR A C 1
ATOM 1568 O O . THR A 1 201 ? -2.239 1.266 -0.070 1.00 91.81 201 THR A O 1
ATOM 1571 N N . ALA A 1 202 ? -0.379 2.307 0.624 1.00 94.12 202 ALA A N 1
ATOM 1572 C CA . ALA A 1 202 ? 0.265 2.279 -0.685 1.00 94.12 202 ALA A CA 1
ATOM 1573 C C . ALA A 1 202 ? 0.515 0.840 -1.173 1.00 94.12 202 ALA A C 1
ATOM 1575 O O . ALA A 1 202 ? 0.209 0.509 -2.317 1.00 94.12 202 ALA A O 1
ATOM 1576 N N . SER A 1 203 ? 0.979 -0.054 -0.292 1.00 93.31 203 SER A N 1
ATOM 1577 C CA . SER A 1 203 ? 1.155 -1.473 -0.627 1.00 93.31 203 SER A CA 1
ATOM 1578 C C . SER A 1 203 ? -0.169 -2.178 -0.950 1.00 93.31 203 SER A C 1
ATOM 1580 O O . SER A 1 203 ? -0.188 -3.082 -1.787 1.00 93.31 203 SER A O 1
ATOM 1582 N N . LEU A 1 204 ? -1.268 -1.799 -0.290 1.00 93.38 204 LEU A N 1
ATOM 1583 C CA . LEU A 1 204 ? -2.605 -2.329 -0.559 1.00 93.38 204 LEU A CA 1
ATOM 1584 C C . LEU A 1 204 ? -3.102 -1.891 -1.943 1.00 93.38 204 LEU A C 1
ATOM 1586 O O . LEU A 1 204 ? -3.589 -2.727 -2.705 1.00 93.38 204 LEU A O 1
ATOM 1590 N N . LEU A 1 205 ? -2.930 -0.610 -2.281 1.00 94.38 205 LEU A N 1
ATOM 1591 C CA . LEU A 1 205 ? -3.260 -0.060 -3.598 1.00 94.38 205 LEU A CA 1
ATOM 1592 C C . LEU A 1 205 ? -2.475 -0.768 -4.708 1.00 94.38 205 LEU A C 1
ATOM 1594 O O . LEU A 1 205 ? -3.066 -1.211 -5.692 1.00 94.38 205 LEU A O 1
ATOM 1598 N N . GLU A 1 206 ? -1.167 -0.976 -4.517 1.00 94.19 206 GLU A N 1
ATOM 1599 C CA . GLU A 1 206 ? -0.353 -1.760 -5.450 1.00 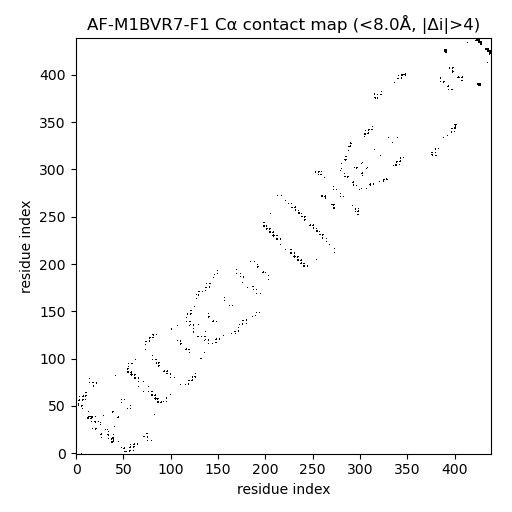94.19 206 GLU A CA 1
ATOM 1600 C C . GLU A 1 206 ? -0.887 -3.187 -5.589 1.00 94.19 206 GLU A C 1
ATOM 1602 O O . GLU A 1 206 ? -1.045 -3.671 -6.708 1.00 94.19 206 GLU A O 1
ATOM 1607 N N . SER A 1 207 ? -1.208 -3.870 -4.488 1.00 92.69 207 SER A N 1
ATOM 1608 C CA . SER A 1 207 ? -1.769 -5.226 -4.540 1.00 92.69 207 SER A CA 1
ATOM 1609 C C . SER A 1 207 ? -3.085 -5.276 -5.327 1.00 92.69 207 SER A C 1
ATOM 1611 O O . SER A 1 207 ? -3.269 -6.177 -6.147 1.00 92.69 207 SER A O 1
ATOM 1613 N N . ARG A 1 208 ? -3.974 -4.292 -5.133 1.00 92.31 208 ARG A N 1
ATOM 1614 C CA . ARG A 1 208 ? -5.253 -4.175 -5.856 1.00 92.31 208 ARG A CA 1
ATOM 1615 C C . ARG A 1 208 ? -5.029 -3.961 -7.354 1.00 92.31 208 ARG A C 1
ATOM 1617 O O . ARG A 1 208 ? -5.660 -4.630 -8.172 1.00 92.31 208 ARG A O 1
ATOM 1624 N N . ALA A 1 209 ? -4.076 -3.099 -7.711 1.00 94.00 209 ALA A N 1
ATOM 1625 C CA . ALA A 1 209 ? -3.675 -2.865 -9.095 1.00 94.00 209 ALA A CA 1
ATOM 1626 C C . ALA A 1 209 ? -3.137 -4.143 -9.760 1.00 94.00 209 ALA A C 1
ATOM 1628 O O . ALA A 1 209 ? -3.568 -4.507 -10.853 1.00 94.00 209 ALA A O 1
ATOM 1629 N N . HIS A 1 210 ? -2.238 -4.866 -9.084 1.00 92.44 210 HIS A N 1
ATOM 1630 C CA . HIS A 1 210 ? -1.686 -6.122 -9.596 1.00 92.44 210 HIS A CA 1
ATOM 1631 C C . HIS A 1 210 ? -2.749 -7.218 -9.709 1.00 92.44 210 HIS A C 1
ATOM 1633 O O . HIS A 1 210 ? -2.712 -8.003 -10.651 1.00 92.44 210 HIS A O 1
ATOM 1639 N N . GLN A 1 211 ? -3.695 -7.307 -8.775 1.00 90.62 211 GLN A N 1
ATOM 1640 C CA . GLN A 1 211 ? -4.769 -8.289 -8.876 1.00 90.62 211 GLN A CA 1
ATOM 1641 C C . GLN A 1 211 ? -5.637 -8.025 -10.114 1.00 90.62 211 GLN A C 1
ATOM 1643 O O . GLN A 1 211 ? -5.816 -8.926 -10.934 1.00 90.62 211 GLN A O 1
ATOM 1648 N N . SER A 1 212 ? -6.084 -6.782 -10.290 1.00 89.25 212 SER A N 1
ATOM 1649 C CA . SER A 1 212 ? -6.908 -6.374 -11.433 1.00 89.25 212 SER A CA 1
ATOM 1650 C C . SER A 1 212 ? -6.172 -6.556 -12.771 1.00 89.25 212 SER A C 1
ATOM 1652 O O . SER A 1 212 ? -6.701 -7.154 -13.707 1.00 89.25 212 SER A O 1
ATOM 1654 N N . CYS A 1 213 ? -4.891 -6.179 -12.850 1.00 89.94 213 CYS A N 1
ATOM 1655 C CA . CYS A 1 213 ? -4.073 -6.414 -14.046 1.00 89.94 213 CYS A CA 1
ATOM 1656 C C . CYS A 1 213 ? -3.928 -7.905 -14.383 1.00 89.94 213 CYS A C 1
ATOM 1658 O O . CYS A 1 213 ? -3.945 -8.290 -15.557 1.00 89.94 213 CYS A O 1
ATOM 1660 N N . LYS A 1 214 ? -3.760 -8.760 -13.367 1.00 89.31 214 LYS A N 1
ATOM 1661 C CA . LYS A 1 214 ? -3.639 -10.209 -13.553 1.00 89.31 214 LYS A CA 1
ATOM 1662 C C . LYS A 1 214 ? -4.939 -10.793 -14.092 1.00 89.31 214 LYS A C 1
ATOM 1664 O O . LYS A 1 214 ? -4.899 -11.572 -15.043 1.00 89.31 214 LYS A O 1
ATOM 1669 N N . GLU A 1 215 ? -6.071 -10.398 -13.525 1.00 87.56 215 GLU A N 1
ATOM 1670 C CA . GLU A 1 215 ? -7.396 -10.798 -14.001 1.00 87.56 215 GLU A CA 1
ATOM 1671 C C . GLU A 1 215 ? -7.613 -10.378 -15.459 1.00 87.56 215 GLU A C 1
ATOM 1673 O O . GLU A 1 215 ? -7.980 -11.220 -16.279 1.00 87.56 215 GLU A O 1
ATOM 1678 N N . TRP A 1 216 ? -7.267 -9.137 -15.814 1.00 87.56 216 TRP A N 1
ATOM 1679 C CA . TRP A 1 216 ? -7.329 -8.646 -17.192 1.00 87.56 216 TRP A CA 1
ATOM 1680 C C . TRP A 1 216 ? -6.464 -9.477 -18.153 1.00 87.56 216 TRP A C 1
ATOM 1682 O O . TRP A 1 216 ? -6.916 -9.875 -19.224 1.00 87.56 216 TRP A O 1
ATOM 1692 N N . SER A 1 217 ? -5.230 -9.816 -17.761 1.00 85.00 217 SER A N 1
ATOM 1693 C CA . SER A 1 217 ? -4.309 -10.590 -18.610 1.00 85.00 217 SER A CA 1
ATOM 1694 C C . SER A 1 217 ? -4.782 -12.013 -18.932 1.00 85.00 217 SER A C 1
ATOM 1696 O O . SER A 1 217 ? -4.377 -12.578 -19.949 1.00 85.00 217 SER A O 1
ATOM 1698 N N . LEU A 1 218 ? -5.637 -12.587 -18.078 1.00 84.69 218 LEU A N 1
ATOM 1699 C CA . LEU A 1 218 ? -6.219 -13.917 -18.262 1.00 84.69 218 LEU A CA 1
ATOM 1700 C C . LEU A 1 218 ? -7.468 -13.897 -19.154 1.00 84.69 218 LEU A C 1
ATOM 1702 O O . LEU A 1 218 ? -7.914 -14.959 -19.597 1.00 84.69 218 LEU A O 1
ATOM 1706 N N . ARG A 1 219 ? -8.049 -12.722 -19.425 1.00 81.38 219 ARG A N 1
ATOM 1707 C CA . ARG A 1 219 ? -9.246 -12.607 -20.262 1.00 81.38 219 ARG A CA 1
ATOM 1708 C C . ARG A 1 219 ? -8.932 -12.846 -21.734 1.00 81.38 219 ARG A C 1
ATOM 1710 O O . ARG A 1 219 ? -7.861 -12.523 -22.243 1.00 81.38 219 ARG A O 1
ATOM 1717 N N . SER A 1 220 ? -9.909 -13.431 -22.424 1.00 69.31 220 SER A N 1
ATOM 1718 C CA . SER A 1 220 ? -9.847 -13.660 -23.872 1.00 69.31 220 SER A CA 1
ATOM 1719 C C . SER A 1 220 ? -10.218 -12.414 -24.680 1.00 69.31 220 SER A C 1
ATOM 1721 O O . SER A 1 220 ? -9.694 -12.236 -25.775 1.00 69.31 220 SER A O 1
ATOM 1723 N N . ASP A 1 221 ? -11.091 -11.561 -24.136 1.00 75.25 221 ASP A N 1
ATOM 1724 C CA . ASP A 1 221 ? -11.480 -10.277 -24.722 1.00 75.25 221 ASP A CA 1
ATOM 1725 C C . ASP A 1 221 ? -10.616 -9.158 -24.124 1.00 75.25 221 ASP A C 1
ATOM 1727 O O . ASP A 1 221 ? -10.674 -8.896 -22.920 1.00 75.25 221 ASP A O 1
ATOM 1731 N N . LYS A 1 222 ? -9.774 -8.550 -24.964 1.00 71.69 222 LYS A N 1
ATOM 1732 C CA . LYS A 1 222 ? -8.827 -7.491 -24.583 1.00 71.69 222 LYS A CA 1
ATOM 1733 C C . LYS A 1 222 ? -9.302 -6.094 -24.984 1.00 71.69 222 LYS A C 1
ATOM 1735 O O . LYS A 1 222 ? -8.571 -5.133 -24.751 1.00 71.69 222 LYS A O 1
ATOM 1740 N N . ASP A 1 223 ? -10.503 -5.971 -25.551 1.00 70.81 223 ASP A N 1
ATOM 1741 C CA . ASP A 1 223 ? -11.033 -4.688 -26.021 1.00 70.81 223 ASP A CA 1
ATOM 1742 C C . ASP A 1 223 ? -11.518 -3.810 -24.851 1.00 70.81 223 ASP A C 1
ATOM 1744 O O . ASP A 1 223 ? -11.552 -2.582 -24.948 1.00 70.81 223 ASP A O 1
ATOM 1748 N N . GLN A 1 224 ? -11.827 -4.420 -23.702 1.00 77.31 224 GLN A N 1
ATOM 1749 C CA . GLN A 1 224 ? -12.165 -3.707 -22.470 1.00 77.31 224 GLN A CA 1
ATOM 1750 C C . GLN A 1 224 ? -10.899 -3.290 -21.716 1.00 77.31 224 GLN A C 1
ATOM 1752 O O . GLN A 1 224 ? -10.125 -4.130 -21.255 1.00 77.31 224 GLN A O 1
ATOM 1757 N N . THR A 1 225 ? -10.700 -1.980 -21.559 1.00 84.44 225 THR A N 1
ATOM 1758 C CA . THR A 1 225 ? -9.527 -1.397 -20.880 1.00 84.44 225 THR A CA 1
ATOM 1759 C C . THR A 1 225 ? -9.859 -0.720 -19.548 1.00 84.44 225 THR A C 1
ATOM 1761 O O . THR A 1 225 ? -8.949 -0.241 -18.871 1.00 84.44 225 THR A O 1
ATOM 1764 N N . ASP A 1 226 ? -11.124 -0.740 -19.118 1.00 87.31 226 ASP A N 1
ATOM 1765 C CA . ASP A 1 226 ? -11.591 -0.091 -17.882 1.00 87.31 226 ASP A CA 1
ATOM 1766 C C . ASP A 1 226 ? -10.854 -0.599 -16.630 1.00 87.31 226 ASP A C 1
ATOM 1768 O O . ASP A 1 226 ? -10.477 0.180 -15.757 1.00 87.31 226 ASP A O 1
ATOM 1772 N N . GLU A 1 227 ? -10.558 -1.898 -16.569 1.00 87.44 227 GLU A N 1
ATOM 1773 C CA . GLU A 1 227 ? -9.812 -2.514 -15.460 1.00 87.44 227 GLU A CA 1
ATOM 1774 C C . GLU A 1 227 ? -8.342 -2.089 -15.424 1.00 87.44 227 GLU A C 1
ATOM 1776 O O . GLU A 1 227 ? -7.775 -1.880 -14.346 1.00 87.44 227 GLU A O 1
ATOM 1781 N N . LEU A 1 228 ? -7.724 -1.907 -16.596 1.00 90.62 228 LEU A N 1
ATOM 1782 C CA . LEU A 1 228 ? -6.369 -1.367 -16.695 1.00 90.62 228 LEU A CA 1
ATOM 1783 C C . LEU A 1 228 ? -6.336 0.112 -16.311 1.00 90.62 228 LEU A C 1
ATOM 1785 O O . LEU A 1 228 ? -5.395 0.539 -15.646 1.00 90.62 228 LEU A O 1
ATOM 1789 N N . LEU A 1 229 ? -7.366 0.881 -16.676 1.00 93.25 229 LEU A N 1
ATOM 1790 C CA . LEU A 1 229 ? -7.508 2.278 -16.264 1.00 93.25 229 LEU A CA 1
ATOM 1791 C C . LEU A 1 229 ? -7.678 2.397 -14.745 1.00 93.25 229 LEU A C 1
ATOM 1793 O O . LEU A 1 229 ? -6.989 3.205 -14.124 1.00 93.25 229 LEU A O 1
ATOM 1797 N N . ALA A 1 230 ? -8.518 1.557 -14.134 1.00 92.69 230 ALA A N 1
ATOM 1798 C CA . ALA A 1 230 ? -8.664 1.500 -12.680 1.00 92.69 230 ALA A CA 1
ATOM 1799 C C . ALA A 1 230 ? -7.346 1.102 -11.990 1.00 92.69 230 ALA A C 1
ATOM 1801 O O . ALA A 1 230 ? -6.923 1.745 -11.032 1.00 92.69 230 ALA A O 1
ATOM 1802 N N . SER A 1 231 ? -6.645 0.096 -12.524 1.00 94.25 231 SER A N 1
ATOM 1803 C CA . SER A 1 231 ? -5.334 -0.336 -12.015 1.00 94.25 231 SER A CA 1
ATOM 1804 C C . SER A 1 231 ? -4.275 0.759 -12.111 1.00 94.25 231 SER A C 1
ATOM 1806 O O . SER A 1 231 ? -3.474 0.939 -11.196 1.00 94.25 231 SER A O 1
ATOM 1808 N N . MET A 1 232 ? -4.282 1.519 -13.206 1.00 95.75 232 MET A N 1
ATOM 1809 C CA . MET A 1 232 ? -3.415 2.679 -13.380 1.00 95.75 232 MET A CA 1
ATOM 1810 C C . MET A 1 232 ? -3.725 3.753 -12.332 1.00 95.75 232 MET A C 1
ATOM 1812 O O . MET A 1 232 ? -2.790 4.301 -11.753 1.00 95.75 232 MET A O 1
ATOM 1816 N N . GLY A 1 233 ? -5.007 3.997 -12.039 1.00 95.81 233 GLY A N 1
ATOM 1817 C CA . GLY A 1 233 ? -5.443 4.872 -10.948 1.00 95.81 233 GLY A CA 1
ATOM 1818 C C . GLY A 1 233 ? -4.862 4.453 -9.597 1.00 95.81 233 GLY A C 1
ATOM 1819 O O . GLY A 1 233 ? -4.212 5.260 -8.939 1.00 95.81 233 GLY A O 1
ATOM 1820 N N . TYR A 1 234 ? -4.970 3.170 -9.239 1.00 95.94 234 TYR A N 1
ATOM 1821 C CA . TYR A 1 234 ? -4.394 2.652 -7.993 1.00 95.94 234 TYR A CA 1
ATOM 1822 C C . TYR A 1 234 ? -2.871 2.833 -7.904 1.00 95.94 234 TYR A C 1
ATOM 1824 O O . TYR A 1 234 ? -2.359 3.165 -6.837 1.00 95.94 234 TYR A O 1
ATOM 1832 N N . PHE A 1 235 ? -2.127 2.657 -9.002 1.00 97.06 235 PHE A N 1
ATOM 1833 C CA . PHE A 1 235 ? -0.682 2.916 -9.005 1.00 97.06 235 PHE A CA 1
ATOM 1834 C C . PHE A 1 235 ? -0.334 4.400 -8.842 1.00 97.06 235 PHE A C 1
ATOM 1836 O O . PHE A 1 235 ? 0.669 4.716 -8.200 1.00 97.06 235 PHE A O 1
ATOM 1843 N N . ILE A 1 236 ? -1.141 5.302 -9.406 1.00 96.69 236 ILE A N 1
ATOM 1844 C CA . ILE A 1 236 ? -0.965 6.751 -9.246 1.00 96.69 236 ILE A CA 1
ATOM 1845 C C . ILE A 1 236 ? -1.232 7.150 -7.792 1.00 96.69 236 ILE A C 1
ATOM 1847 O O . ILE A 1 236 ? -0.380 7.787 -7.177 1.00 96.69 236 ILE A O 1
ATOM 1851 N N . GLU A 1 237 ? -2.347 6.702 -7.214 1.00 95.75 237 GLU A N 1
ATOM 1852 C CA . GLU A 1 237 ? -2.670 6.941 -5.802 1.00 95.75 237 GLU A CA 1
ATOM 1853 C C . GLU A 1 237 ? -1.581 6.372 -4.875 1.00 95.75 237 GLU A C 1
ATOM 1855 O O . GLU A 1 237 ? -1.131 7.043 -3.945 1.00 95.75 237 GLU A O 1
ATOM 1860 N N . ALA A 1 238 ? -1.069 5.168 -5.159 1.00 95.94 238 ALA A N 1
ATOM 1861 C CA . ALA A 1 238 ? 0.046 4.592 -4.407 1.00 95.94 238 ALA A CA 1
ATOM 1862 C C . ALA A 1 238 ? 1.314 5.456 -4.503 1.00 95.94 238 ALA A C 1
ATOM 1864 O O . ALA A 1 238 ? 1.998 5.667 -3.499 1.00 95.94 238 ALA A O 1
ATOM 1865 N N . ALA A 1 239 ? 1.625 5.991 -5.689 1.00 95.75 239 ALA A N 1
ATOM 1866 C CA . ALA A 1 239 ? 2.771 6.870 -5.892 1.00 95.75 239 ALA A CA 1
ATOM 1867 C C . ALA A 1 239 ? 2.643 8.179 -5.095 1.00 95.75 239 ALA A C 1
ATOM 1869 O O . ALA A 1 239 ? 3.627 8.619 -4.494 1.00 95.75 239 ALA A O 1
ATOM 1870 N N . GLU A 1 240 ? 1.447 8.773 -5.049 1.00 94.94 240 GLU A N 1
ATOM 1871 C CA . GLU A 1 240 ? 1.152 9.971 -4.253 1.00 94.94 240 GLU A CA 1
ATOM 1872 C C . GLU A 1 240 ? 1.358 9.710 -2.758 1.00 94.94 240 GLU A C 1
ATOM 1874 O O . GLU A 1 240 ? 2.055 10.471 -2.076 1.00 94.94 240 GLU A O 1
ATOM 1879 N N . VAL A 1 241 ? 0.846 8.583 -2.255 1.00 93.12 241 VAL A N 1
ATOM 1880 C CA . VAL A 1 241 ? 1.044 8.184 -0.858 1.00 93.12 241 VAL A CA 1
ATOM 1881 C C . VAL A 1 241 ? 2.525 7.935 -0.561 1.00 93.12 241 VAL A C 1
ATOM 1883 O O . VAL A 1 241 ? 3.040 8.476 0.420 1.00 93.12 241 VAL A O 1
ATOM 1886 N N . TYR A 1 242 ? 3.250 7.197 -1.410 1.00 94.12 242 TYR A N 1
ATOM 1887 C CA . TYR A 1 242 ? 4.691 6.968 -1.236 1.00 94.12 242 TYR A CA 1
ATOM 1888 C C . TYR A 1 242 ? 5.507 8.264 -1.292 1.00 94.12 242 TYR A C 1
ATOM 1890 O O . TYR A 1 242 ? 6.481 8.414 -0.551 1.00 94.12 242 TYR A O 1
ATOM 1898 N N . SER A 1 243 ? 5.094 9.223 -2.126 1.00 93.12 243 SER A N 1
ATOM 1899 C CA . SER A 1 243 ? 5.728 10.540 -2.187 1.00 93.12 243 SER A CA 1
ATOM 1900 C C . SER A 1 243 ? 5.547 11.322 -0.887 1.00 93.12 243 SER A C 1
ATOM 1902 O O . SER A 1 243 ? 6.417 12.116 -0.544 1.00 93.12 243 SER A O 1
ATOM 1904 N N . SER A 1 244 ? 4.453 11.104 -0.152 1.00 92.50 244 SER A N 1
ATOM 1905 C CA . SER A 1 244 ? 4.208 11.772 1.133 1.00 92.50 244 SER A CA 1
ATOM 1906 C C . SER A 1 244 ? 5.081 11.255 2.288 1.00 92.50 244 SER A C 1
ATOM 1908 O O . SER A 1 244 ? 5.112 11.878 3.348 1.00 92.50 244 SER A O 1
ATOM 1910 N N . ILE A 1 245 ? 5.772 10.124 2.095 1.00 92.38 245 ILE A N 1
ATOM 1911 C CA . ILE A 1 245 ? 6.657 9.487 3.086 1.00 92.38 245 ILE A CA 1
ATOM 1912 C C . ILE A 1 245 ? 8.112 9.374 2.606 1.00 92.38 245 ILE A C 1
ATOM 1914 O O . ILE A 1 245 ? 8.862 8.537 3.106 1.00 92.38 245 ILE A O 1
ATOM 1918 N N . ASP A 1 246 ? 8.503 10.171 1.606 1.00 88.44 246 ASP A N 1
ATOM 1919 C CA . ASP A 1 246 ? 9.851 10.194 1.018 1.00 88.44 246 ASP A CA 1
ATOM 1920 C C . ASP A 1 246 ? 10.361 8.823 0.512 1.00 88.44 246 ASP A C 1
ATOM 1922 O O . ASP A 1 246 ? 11.565 8.586 0.370 1.00 88.44 246 ASP A O 1
ATOM 1926 N N . ALA A 1 247 ? 9.453 7.904 0.158 1.00 90.44 247 ALA A N 1
ATOM 1927 C CA . ALA A 1 247 ? 9.784 6.579 -0.370 1.00 90.44 247 ALA A CA 1
ATOM 1928 C C . ALA A 1 247 ? 10.079 6.623 -1.884 1.00 90.44 247 ALA A C 1
ATOM 1930 O O . ALA A 1 247 ? 9.448 5.933 -2.686 1.00 90.44 247 ALA A O 1
ATOM 1931 N N . GLY A 1 248 ? 11.073 7.423 -2.288 1.00 89.12 248 GLY A N 1
ATOM 1932 C CA . GLY A 1 248 ? 11.293 7.796 -3.692 1.00 89.12 248 GLY A CA 1
ATOM 1933 C C . GLY A 1 248 ? 11.542 6.636 -4.669 1.00 89.12 248 GLY A C 1
ATOM 1934 O O . GLY A 1 248 ? 11.175 6.735 -5.841 1.00 89.12 248 GLY A O 1
ATOM 1935 N N . SER A 1 249 ? 12.133 5.522 -4.221 1.00 90.44 249 SER A N 1
ATOM 1936 C CA . SER A 1 249 ? 12.298 4.326 -5.065 1.00 90.44 249 SER A CA 1
ATOM 1937 C C . SER A 1 249 ? 10.961 3.650 -5.370 1.00 90.44 249 SER A C 1
ATOM 1939 O O . SER A 1 249 ? 10.719 3.286 -6.519 1.00 90.44 249 SER A O 1
ATOM 1941 N N . LYS A 1 250 ? 10.084 3.535 -4.366 1.00 92.00 250 LYS A N 1
ATOM 1942 C CA . LYS A 1 250 ? 8.741 2.974 -4.522 1.00 92.00 250 LYS A CA 1
ATOM 1943 C C . LYS A 1 250 ? 7.855 3.897 -5.348 1.00 92.00 250 LYS A C 1
ATOM 1945 O O . LYS A 1 250 ? 7.268 3.427 -6.308 1.00 92.00 250 LYS A O 1
ATOM 1950 N N . THR A 1 251 ? 7.877 5.208 -5.089 1.00 93.69 251 THR A N 1
ATOM 1951 C CA . THR A 1 251 ? 7.175 6.201 -5.923 1.00 93.69 251 THR A CA 1
ATOM 1952 C C . THR A 1 251 ? 7.549 6.059 -7.397 1.00 93.69 251 THR A C 1
ATOM 1954 O O . THR A 1 251 ? 6.674 5.991 -8.256 1.00 93.69 251 THR A O 1
ATOM 1957 N N . ARG A 1 252 ? 8.851 5.960 -7.709 1.00 92.44 252 ARG A N 1
ATOM 1958 C CA . ARG A 1 252 ? 9.311 5.766 -9.091 1.00 92.44 252 ARG A CA 1
ATOM 1959 C C . ARG A 1 252 ? 8.793 4.457 -9.682 1.00 92.44 252 ARG A C 1
ATOM 1961 O O . ARG A 1 252 ? 8.363 4.454 -10.830 1.00 92.44 252 ARG A O 1
ATOM 1968 N N . GLN A 1 253 ? 8.824 3.375 -8.907 1.00 93.38 253 GLN A N 1
ATOM 1969 C CA . GLN A 1 253 ? 8.332 2.075 -9.349 1.00 93.38 253 GLN A CA 1
ATOM 1970 C C . GLN A 1 253 ? 6.830 2.116 -9.652 1.00 93.38 253 GLN A C 1
ATOM 1972 O O . GLN A 1 253 ? 6.433 1.690 -10.733 1.00 93.38 253 GLN A O 1
ATOM 1977 N N . SER A 1 254 ? 6.001 2.663 -8.758 1.00 95.00 254 SER A N 1
ATOM 1978 C CA . SER A 1 254 ? 4.550 2.752 -8.967 1.00 95.00 254 SER A CA 1
ATOM 1979 C C . SER A 1 254 ? 4.213 3.644 -10.173 1.00 95.00 254 SER A C 1
ATOM 1981 O O . SER A 1 254 ? 3.400 3.258 -11.011 1.00 95.00 254 SER A O 1
ATOM 1983 N N . CYS A 1 255 ? 4.917 4.770 -10.355 1.00 95.94 255 CYS A N 1
ATOM 1984 C CA . CYS A 1 255 ? 4.800 5.595 -11.564 1.00 95.94 255 CYS A CA 1
ATOM 1985 C C . CYS A 1 255 ? 5.170 4.823 -12.838 1.00 95.94 255 CYS A C 1
ATOM 1987 O O . CYS A 1 255 ? 4.473 4.919 -13.847 1.00 95.94 255 CYS A O 1
ATOM 1989 N N . ALA A 1 256 ? 6.255 4.046 -12.806 1.00 94.88 256 ALA A N 1
ATOM 1990 C CA . ALA A 1 256 ? 6.677 3.249 -13.950 1.00 94.88 256 ALA A CA 1
ATOM 1991 C C . ALA A 1 256 ? 5.648 2.160 -14.297 1.00 94.88 256 ALA A C 1
ATOM 1993 O O . ALA A 1 256 ? 5.365 1.949 -15.475 1.00 94.88 256 ALA A O 1
ATOM 1994 N N . GLN A 1 257 ? 5.031 1.525 -13.293 1.00 95.88 257 GLN A N 1
ATOM 1995 C CA . GLN A 1 257 ? 3.927 0.582 -13.505 1.00 95.88 257 GLN A CA 1
ATOM 1996 C C . GLN A 1 257 ? 2.704 1.270 -14.125 1.00 95.88 257 GLN A C 1
ATOM 1998 O O . GLN A 1 257 ? 2.177 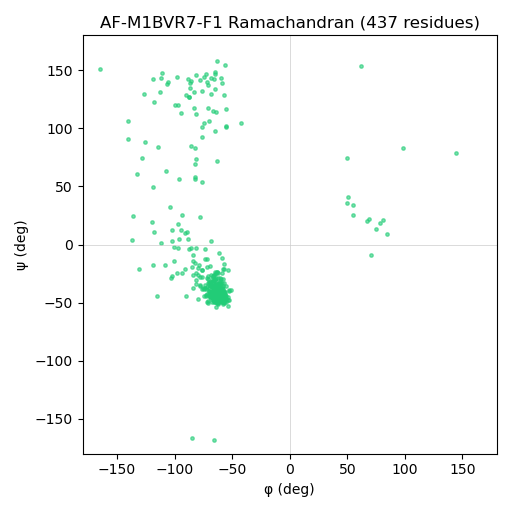0.781 -15.121 1.00 95.88 257 GLN A O 1
ATOM 2003 N N . ALA A 1 258 ? 2.298 2.441 -13.624 1.00 96.44 258 ALA A N 1
ATOM 2004 C CA . ALA A 1 258 ? 1.203 3.212 -14.218 1.00 96.44 258 ALA A CA 1
ATOM 2005 C C . ALA A 1 258 ? 1.475 3.558 -15.696 1.00 96.44 258 ALA A C 1
ATOM 2007 O O . ALA A 1 258 ? 0.614 3.377 -16.559 1.00 96.44 258 ALA A O 1
ATOM 2008 N N . LEU A 1 259 ? 2.699 3.990 -16.016 1.00 95.50 259 LEU A N 1
ATOM 2009 C CA . LEU A 1 259 ? 3.106 4.285 -17.391 1.00 95.50 259 LEU A CA 1
ATOM 2010 C C . LEU A 1 259 ? 3.161 3.031 -18.276 1.00 95.50 259 LEU A C 1
ATOM 2012 O O . LEU A 1 259 ? 2.861 3.111 -19.469 1.00 95.50 259 LEU A O 1
ATOM 2016 N N . LEU A 1 260 ? 3.513 1.871 -17.718 1.00 95.31 260 LEU A N 1
ATOM 2017 C CA . LEU A 1 260 ? 3.479 0.596 -18.434 1.00 95.31 260 LEU A CA 1
ATOM 2018 C C . LEU A 1 260 ? 2.042 0.223 -18.825 1.00 95.31 260 LEU A C 1
ATOM 2020 O O . LEU A 1 260 ? 1.805 -0.185 -19.963 1.00 95.31 260 LEU A O 1
ATOM 2024 N N . LEU A 1 261 ? 1.078 0.423 -17.920 1.00 94.62 261 LEU A N 1
ATOM 2025 C CA . LEU A 1 261 ? -0.342 0.220 -18.222 1.00 94.62 261 LEU A CA 1
ATOM 2026 C C . LEU A 1 261 ? -0.828 1.191 -19.298 1.00 94.62 261 LEU A C 1
ATOM 2028 O O . LEU A 1 261 ? -1.500 0.778 -20.242 1.00 94.62 261 LEU A O 1
ATOM 2032 N N . TYR A 1 262 ? -0.409 2.455 -19.229 1.00 93.81 262 TYR A N 1
ATOM 2033 C CA . TYR A 1 262 ? -0.667 3.423 -20.294 1.00 93.81 262 TYR A CA 1
ATOM 2034 C C . TYR A 1 262 ? -0.131 2.952 -21.658 1.00 93.81 262 TYR A C 1
ATOM 2036 O O . TYR A 1 262 ? -0.832 3.061 -22.667 1.00 93.81 262 TYR A O 1
ATOM 2044 N N . LEU A 1 263 ? 1.090 2.399 -21.715 1.00 92.88 263 LEU A N 1
ATOM 2045 C CA . LEU A 1 263 ? 1.633 1.834 -22.955 1.00 92.88 263 LEU A CA 1
ATOM 2046 C C . LEU A 1 263 ? 0.798 0.660 -23.468 1.00 92.88 263 LEU A C 1
ATOM 2048 O O . LEU A 1 263 ? 0.534 0.609 -24.668 1.00 92.88 263 LEU A O 1
ATOM 2052 N N . GLN A 1 264 ? 0.360 -0.237 -22.580 1.00 92.12 264 GLN A N 1
ATOM 2053 C CA . GLN A 1 264 ? -0.495 -1.368 -22.945 1.00 92.12 264 GLN A CA 1
ATOM 2054 C C . GLN A 1 264 ? -1.835 -0.910 -23.534 1.00 92.12 264 GLN A C 1
ATOM 2056 O O . GLN A 1 264 ? -2.280 -1.476 -24.529 1.00 92.12 264 GLN A O 1
ATOM 2061 N N . ILE A 1 265 ? -2.458 0.116 -22.948 1.00 91.31 265 ILE A N 1
ATOM 2062 C CA . ILE A 1 265 ? -3.737 0.668 -23.420 1.00 91.31 265 ILE A CA 1
ATOM 2063 C C . ILE A 1 265 ? -3.561 1.350 -24.779 1.00 91.31 265 ILE A C 1
ATOM 2065 O O . ILE A 1 265 ? -4.378 1.184 -25.682 1.00 91.31 265 ILE A O 1
ATOM 2069 N N . ARG A 1 266 ? -2.482 2.119 -24.951 1.00 91.31 266 ARG A N 1
ATOM 2070 C CA . ARG A 1 266 ? -2.216 2.842 -26.201 1.00 91.31 266 ARG A CA 1
ATOM 2071 C C . ARG A 1 266 ? -1.822 1.916 -27.355 1.00 91.31 266 ARG A C 1
ATOM 2073 O O . ARG A 1 266 ? -2.035 2.274 -28.511 1.00 91.31 266 ARG A O 1
ATOM 2080 N N . MET A 1 267 ? -1.191 0.782 -27.057 1.00 88.44 267 MET A N 1
ATOM 2081 C CA . MET A 1 267 ? -0.670 -0.167 -28.044 1.00 88.44 267 MET A CA 1
ATOM 2082 C C . MET A 1 267 ? -1.175 -1.584 -27.729 1.00 88.44 267 MET A C 1
ATOM 2084 O O . MET A 1 267 ? -0.397 -2.407 -27.247 1.00 88.44 267 MET A O 1
ATOM 2088 N N . PRO A 1 268 ? -2.458 -1.884 -28.004 1.00 83.88 268 PRO A N 1
ATOM 2089 C CA . PRO A 1 268 ? -3.071 -3.165 -27.643 1.00 83.88 268 PRO A CA 1
ATOM 2090 C C . PRO A 1 268 ? -2.469 -4.362 -28.396 1.00 83.88 268 PRO A C 1
ATOM 2092 O O . PRO A 1 268 ? -2.448 -5.471 -27.865 1.00 83.88 268 PRO A O 1
ATOM 2095 N N . ASP A 1 269 ? -1.921 -4.135 -29.595 1.00 83.88 269 ASP A N 1
ATOM 2096 C CA . ASP A 1 269 ? -1.271 -5.169 -30.416 1.00 83.88 269 ASP A CA 1
ATOM 2097 C C . ASP A 1 269 ? -0.003 -5.744 -29.766 1.00 83.88 269 ASP A C 1
ATOM 2099 O O . ASP A 1 269 ? 0.430 -6.854 -30.082 1.00 83.88 269 ASP A O 1
ATOM 2103 N N . LEU A 1 270 ? 0.615 -4.980 -28.864 1.00 84.50 270 LEU A N 1
ATOM 2104 C CA . LEU A 1 270 ? 1.833 -5.355 -28.162 1.00 84.50 270 LEU A CA 1
ATOM 2105 C C . LEU A 1 270 ? 1.501 -5.708 -26.713 1.00 84.50 270 LEU A C 1
ATOM 2107 O O . LEU A 1 270 ? 0.720 -5.030 -26.050 1.00 84.50 270 LEU A O 1
ATOM 2111 N N . HIS A 1 271 ? 2.116 -6.769 -26.200 1.00 87.88 271 HIS A N 1
ATOM 2112 C CA . HIS A 1 271 ? 1.917 -7.196 -24.820 1.00 87.88 271 HIS A CA 1
ATOM 2113 C C . HIS A 1 271 ? 3.072 -6.723 -23.935 1.00 87.88 271 HIS A C 1
ATOM 2115 O O . HIS A 1 271 ? 4.220 -7.099 -24.167 1.00 87.88 271 HIS A O 1
ATOM 2121 N N . PHE A 1 272 ? 2.762 -5.914 -22.921 1.00 88.94 272 PHE A N 1
ATOM 2122 C CA . PHE A 1 272 ? 3.745 -5.291 -22.030 1.00 88.94 272 PHE A CA 1
ATOM 2123 C C . PHE A 1 272 ? 3.615 -5.687 -20.563 1.00 88.94 272 PHE A C 1
ATOM 2125 O O . PHE A 1 272 ? 4.565 -5.471 -19.818 1.00 88.94 272 PHE A O 1
ATOM 2132 N N . ILE A 1 273 ? 2.478 -6.234 -20.130 1.00 90.31 273 ILE A N 1
ATOM 2133 C CA . ILE A 1 273 ? 2.217 -6.574 -18.722 1.00 90.31 273 ILE A CA 1
ATOM 2134 C C . ILE A 1 273 ? 2.714 -8.004 -18.430 1.00 90.31 273 ILE A C 1
ATOM 2136 O O . ILE A 1 273 ? 2.582 -8.880 -19.275 1.00 90.31 273 ILE A O 1
ATOM 2140 N N . TYR A 1 274 ? 3.282 -8.251 -17.243 1.00 88.06 274 TYR A N 1
ATOM 2141 C CA . TYR A 1 274 ? 3.757 -9.571 -16.777 1.00 88.06 274 TYR A CA 1
ATOM 2142 C C . TYR A 1 274 ? 4.753 -10.287 -17.702 1.00 88.06 274 TYR A C 1
ATOM 2144 O O . TYR A 1 274 ? 4.785 -11.518 -17.781 1.00 88.06 274 TYR A O 1
ATOM 2152 N N . LEU A 1 275 ? 5.612 -9.532 -18.383 1.00 90.62 275 LEU A N 1
ATOM 2153 C CA . LEU A 1 275 ? 6.698 -10.113 -19.160 1.00 90.62 275 LEU A CA 1
ATOM 2154 C C . LEU A 1 275 ? 7.743 -10.748 -18.235 1.00 90.62 275 LEU A C 1
ATOM 2156 O O . LEU A 1 275 ? 8.079 -10.219 -17.175 1.00 90.62 275 LEU A O 1
ATOM 2160 N N . SER A 1 276 ? 8.313 -11.872 -18.671 1.00 92.38 276 SER A N 1
ATOM 2161 C CA . SER A 1 276 ? 9.559 -12.372 -18.088 1.00 92.38 276 SER A CA 1
ATOM 2162 C C . SER A 1 276 ? 10.684 -11.366 -18.334 1.00 92.38 276 SER A C 1
ATOM 2164 O O . SER A 1 276 ? 10.650 -10.618 -19.309 1.00 92.38 276 SER A O 1
ATOM 2166 N N . GLU A 1 277 ? 11.740 -11.405 -17.524 1.00 91.19 277 GLU A N 1
ATOM 2167 C CA . GLU A 1 277 ? 12.917 -10.542 -17.704 1.00 91.19 277 GLU A CA 1
ATOM 2168 C C . GLU A 1 277 ? 13.493 -10.625 -19.134 1.00 91.19 277 GLU A C 1
ATOM 2170 O O . GLU A 1 277 ? 13.852 -9.619 -19.743 1.00 91.19 277 GLU A O 1
ATOM 2175 N N . THR A 1 278 ? 13.511 -11.826 -19.722 1.00 92.38 278 THR A N 1
ATOM 2176 C CA . THR A 1 278 ? 13.952 -12.051 -21.106 1.00 92.38 278 THR A CA 1
ATOM 2177 C C . THR A 1 278 ? 13.045 -11.379 -22.135 1.00 92.38 278 THR A C 1
ATOM 2179 O O . THR A 1 278 ? 13.540 -10.758 -23.076 1.00 92.38 278 THR A O 1
ATOM 2182 N N . ASN A 1 279 ? 11.726 -11.472 -21.963 1.00 92.62 279 ASN A N 1
ATOM 2183 C CA . ASN A 1 279 ? 10.761 -10.864 -22.873 1.00 92.62 279 ASN A CA 1
ATOM 2184 C C . ASN A 1 279 ? 10.706 -9.343 -22.692 1.00 92.62 279 ASN A C 1
ATOM 2186 O O . ASN A 1 279 ? 10.596 -8.629 -23.682 1.00 92.62 279 ASN A O 1
ATOM 2190 N N . ALA A 1 280 ? 10.879 -8.843 -21.467 1.00 93.50 280 ALA A N 1
ATOM 2191 C CA . ALA A 1 280 ? 10.993 -7.419 -21.175 1.00 93.50 280 ALA A CA 1
ATOM 2192 C C . ALA A 1 280 ? 12.224 -6.802 -21.859 1.00 93.50 280 ALA A C 1
ATOM 2194 O O . ALA A 1 280 ? 12.101 -5.768 -22.513 1.00 93.50 280 ALA A O 1
ATOM 2195 N N . ARG A 1 281 ? 13.3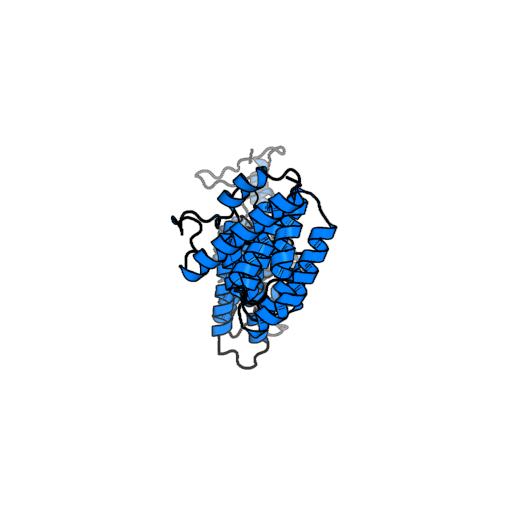90 -7.469 -21.813 1.00 93.56 281 ARG A N 1
ATOM 2196 C CA . ARG A 1 281 ? 14.589 -7.044 -22.564 1.00 93.56 281 ARG A CA 1
ATOM 2197 C C . ARG A 1 281 ? 14.354 -7.008 -24.075 1.00 93.56 281 ARG A C 1
ATOM 2199 O O . ARG A 1 281 ? 14.801 -6.082 -24.747 1.00 93.56 281 ARG A O 1
ATOM 2206 N N . ARG A 1 282 ? 13.644 -7.997 -24.627 1.00 92.12 282 ARG A N 1
ATOM 2207 C CA . ARG A 1 282 ? 13.288 -8.005 -26.057 1.00 92.12 282 ARG A CA 1
ATOM 2208 C C . ARG A 1 282 ? 12.359 -6.848 -26.411 1.00 92.12 282 ARG A C 1
ATOM 2210 O O . ARG A 1 282 ? 12.673 -6.088 -27.322 1.00 92.12 282 ARG A O 1
ATOM 2217 N N . ALA A 1 283 ? 11.287 -6.675 -25.641 1.00 91.62 283 ALA A N 1
ATOM 2218 C CA . ALA A 1 283 ? 10.339 -5.583 -25.814 1.00 91.62 283 ALA A CA 1
ATOM 2219 C C . ALA A 1 283 ? 11.043 -4.221 -25.735 1.00 91.62 283 ALA A C 1
ATOM 2221 O O . ALA A 1 283 ? 10.776 -3.353 -26.562 1.00 91.62 283 ALA A O 1
ATOM 2222 N N . LEU A 1 284 ? 11.991 -4.056 -24.804 1.00 93.19 284 LEU A N 1
ATOM 2223 C CA . LEU A 1 284 ? 12.820 -2.860 -24.656 1.00 93.19 284 LEU A CA 1
ATOM 2224 C C . LEU A 1 284 ? 13.641 -2.555 -25.923 1.00 93.19 284 LEU A C 1
ATOM 2226 O O . LEU A 1 284 ? 13.657 -1.417 -26.389 1.00 93.19 284 LEU A O 1
ATOM 2230 N N . VAL A 1 285 ? 14.306 -3.562 -26.499 1.00 91.50 285 VAL A N 1
ATOM 2231 C CA . VAL A 1 285 ? 15.131 -3.410 -27.714 1.00 91.50 285 VAL A CA 1
ATOM 2232 C C . VAL A 1 285 ? 14.286 -3.119 -28.956 1.00 91.50 285 VAL A C 1
ATOM 2234 O O . VAL A 1 285 ? 14.745 -2.417 -29.862 1.00 91.50 285 VAL A O 1
ATOM 2237 N N . GLU A 1 286 ? 13.064 -3.641 -29.021 1.00 89.44 286 GLU A N 1
ATOM 2238 C CA . GLU A 1 286 ? 12.157 -3.471 -30.159 1.00 89.44 286 GLU A CA 1
ATOM 2239 C C . GLU A 1 286 ? 11.599 -2.037 -30.268 1.00 89.44 286 GLU A C 1
ATOM 2241 O O . GLU A 1 286 ? 11.348 -1.572 -31.389 1.00 89.44 286 GLU A O 1
ATOM 2246 N N . GLN A 1 287 ? 11.507 -1.303 -29.148 1.00 89.94 287 GLN A N 1
ATOM 2247 C CA . GLN A 1 287 ? 10.959 0.058 -29.105 1.00 89.94 287 GLN A CA 1
ATOM 2248 C C . GLN A 1 287 ? 11.712 1.034 -30.014 1.00 89.94 287 GLN A C 1
ATOM 2250 O O . GLN A 1 287 ? 12.938 1.042 -30.087 1.00 89.94 287 GLN A O 1
ATOM 2255 N N . THR A 1 288 ? 10.971 1.901 -30.707 1.00 88.50 288 THR A N 1
ATOM 2256 C CA . THR A 1 288 ? 11.538 2.908 -31.630 1.00 88.50 288 THR A CA 1
ATOM 2257 C C . THR A 1 288 ? 11.683 4.286 -30.995 1.00 88.50 288 THR A C 1
ATOM 2259 O O . THR A 1 288 ? 12.501 5.088 -31.446 1.00 88.50 288 THR A O 1
ATOM 2262 N N . ARG A 1 289 ? 10.890 4.581 -29.958 1.00 90.81 289 ARG A N 1
ATOM 2263 C CA . ARG A 1 289 ? 10.904 5.861 -29.245 1.00 90.81 289 ARG A CA 1
ATOM 2264 C C . ARG A 1 289 ? 11.578 5.697 -27.893 1.00 90.81 289 ARG A C 1
ATOM 2266 O O . ARG A 1 289 ? 11.345 4.716 -27.190 1.00 90.81 289 ARG A O 1
ATOM 2273 N N . PHE A 1 290 ? 12.383 6.685 -27.508 1.00 92.62 290 PHE A N 1
ATOM 2274 C CA . PHE A 1 290 ? 13.126 6.628 -26.251 1.00 92.62 290 PHE A CA 1
ATOM 2275 C C . PHE A 1 290 ? 12.195 6.612 -25.034 1.00 92.62 290 PHE A C 1
ATOM 2277 O O . PHE A 1 290 ? 12.423 5.837 -24.116 1.00 92.62 290 PHE A O 1
ATOM 2284 N N . GLN A 1 291 ? 11.122 7.406 -25.049 1.00 92.12 291 GLN A N 1
ATOM 2285 C CA . GLN A 1 291 ? 10.157 7.453 -23.944 1.00 92.12 291 GLN A CA 1
ATOM 2286 C C . GLN A 1 291 ? 9.472 6.099 -23.702 1.00 92.12 291 GLN A C 1
ATOM 2288 O O . GLN A 1 291 ? 9.338 5.677 -22.561 1.00 92.12 291 GLN A O 1
ATOM 2293 N N . GLU A 1 292 ? 9.087 5.393 -24.768 1.00 93.38 292 GLU A N 1
ATOM 2294 C CA . GLU A 1 292 ? 8.477 4.057 -24.676 1.00 93.38 292 GLU A CA 1
ATOM 2295 C C . GLU A 1 292 ? 9.477 3.039 -24.118 1.00 93.38 292 GLU A C 1
ATOM 2297 O O . GLU A 1 292 ? 9.151 2.278 -23.211 1.00 93.38 292 GLU A O 1
ATOM 2302 N N . ALA A 1 293 ? 10.722 3.079 -24.607 1.00 94.12 293 ALA A N 1
ATOM 2303 C CA . ALA A 1 293 ? 11.805 2.247 -24.094 1.00 94.12 293 ALA A CA 1
ATOM 2304 C C . ALA A 1 293 ? 12.090 2.532 -22.609 1.00 94.12 293 ALA A C 1
ATOM 2306 O O . ALA A 1 293 ? 12.262 1.604 -21.826 1.00 94.12 293 ALA A O 1
ATOM 2307 N N . LEU A 1 294 ? 12.104 3.805 -22.206 1.00 94.69 294 LEU A N 1
ATOM 2308 C CA . LEU A 1 294 ? 12.367 4.208 -20.826 1.00 94.69 294 LEU A CA 1
ATOM 2309 C C . LEU A 1 294 ? 11.301 3.669 -19.872 1.00 94.69 294 LEU A C 1
ATOM 2311 O O . LEU A 1 294 ? 11.656 3.132 -18.831 1.00 94.69 294 LEU A O 1
ATOM 2315 N N . ILE A 1 295 ? 10.022 3.736 -20.251 1.00 94.62 295 ILE A N 1
ATOM 2316 C CA . ILE A 1 295 ? 8.926 3.185 -19.443 1.00 94.62 295 ILE A CA 1
ATOM 2317 C C . ILE A 1 295 ? 9.118 1.679 -19.223 1.00 94.62 295 ILE A C 1
ATOM 2319 O O . ILE A 1 295 ? 9.039 1.214 -18.089 1.00 94.62 295 ILE A O 1
ATOM 2323 N N . VAL A 1 296 ? 9.419 0.916 -20.283 1.00 95.00 296 VAL A N 1
ATOM 2324 C CA . VAL A 1 296 ? 9.678 -0.532 -20.165 1.00 95.00 296 VAL A CA 1
ATOM 2325 C C . VAL A 1 296 ? 10.905 -0.792 -19.283 1.00 95.00 296 VAL A C 1
ATOM 2327 O O . VAL A 1 296 ? 10.873 -1.675 -18.426 1.00 95.00 296 VAL A O 1
ATOM 2330 N N . ALA A 1 297 ? 11.974 -0.009 -19.448 1.00 94.81 297 ALA A N 1
ATOM 2331 C CA . ALA A 1 297 ? 13.184 -0.149 -18.648 1.00 94.81 297 ALA A CA 1
ATOM 2332 C C . ALA A 1 297 ? 12.939 0.140 -17.160 1.00 94.81 297 ALA A C 1
ATOM 2334 O O . ALA A 1 297 ? 13.447 -0.579 -16.304 1.00 94.81 297 ALA A O 1
ATOM 2335 N N . GLU A 1 298 ? 12.168 1.174 -16.833 1.00 93.75 298 GLU A N 1
ATOM 2336 C CA . GLU A 1 298 ? 11.863 1.534 -15.448 1.00 93.75 298 GLU A CA 1
ATOM 2337 C C . GLU A 1 298 ? 10.893 0.544 -14.803 1.00 93.75 298 GLU A C 1
ATOM 2339 O O . GLU A 1 298 ? 11.162 0.085 -13.696 1.00 93.75 298 GLU A O 1
ATOM 2344 N N . ALA A 1 299 ? 9.830 0.135 -15.501 1.00 94.19 299 ALA A N 1
ATOM 2345 C CA . ALA A 1 299 ? 8.824 -0.764 -14.940 1.00 94.19 299 ALA A CA 1
ATOM 2346 C C . ALA A 1 299 ? 9.404 -2.143 -14.583 1.00 94.19 299 ALA A C 1
ATOM 2348 O O . ALA A 1 299 ? 9.045 -2.723 -13.557 1.00 94.19 299 ALA A O 1
ATOM 2349 N N . TYR A 1 300 ? 10.347 -2.643 -15.388 1.00 94.19 300 TYR A N 1
ATOM 2350 C CA . TYR A 1 300 ? 11.005 -3.937 -15.179 1.00 94.19 300 TYR A CA 1
ATOM 2351 C C . TYR A 1 300 ? 12.356 -3.852 -14.451 1.00 94.19 300 TYR A C 1
ATOM 2353 O O . TYR A 1 300 ? 13.040 -4.864 -14.321 1.00 94.19 300 TYR A O 1
ATOM 2361 N N . GLY A 1 301 ? 12.777 -2.670 -13.984 1.00 92.62 301 GLY A N 1
ATOM 2362 C CA . GLY A 1 301 ? 14.068 -2.508 -13.301 1.00 92.62 301 GLY A CA 1
ATOM 2363 C C . GLY A 1 301 ? 15.298 -2.723 -14.199 1.00 92.62 301 GLY A C 1
ATOM 2364 O O . GLY A 1 301 ? 16.398 -2.955 -13.702 1.00 92.62 301 GLY A O 1
ATOM 2365 N N . LEU A 1 302 ? 15.131 -2.613 -15.519 1.00 93.00 302 LEU A N 1
ATOM 2366 C CA . LEU A 1 302 ? 16.168 -2.766 -16.545 1.00 93.00 302 LEU A CA 1
ATOM 2367 C C . LEU A 1 302 ? 16.862 -1.441 -16.904 1.00 93.00 302 LEU A C 1
ATOM 2369 O O . LEU A 1 302 ? 17.620 -1.381 -17.868 1.00 93.00 302 LEU A O 1
ATOM 2373 N N . ASN A 1 303 ? 16.634 -0.359 -16.154 1.00 91.62 303 ASN A N 1
ATOM 2374 C CA . ASN A 1 303 ? 17.277 0.937 -16.392 1.00 91.62 303 ASN A CA 1
ATOM 2375 C C . ASN A 1 303 ? 18.746 0.964 -15.909 1.00 91.62 303 ASN A C 1
ATOM 2377 O O . ASN A 1 303 ? 19.150 1.810 -15.112 1.00 91.62 303 ASN A O 1
ATOM 2381 N N . GLN A 1 304 ? 19.545 0.002 -16.373 1.00 90.88 304 GLN A N 1
ATOM 2382 C CA . GLN A 1 304 ? 20.974 -0.118 -16.100 1.00 90.88 304 GLN A CA 1
ATOM 2383 C C . GLN A 1 304 ? 21.778 0.169 -17.374 1.00 90.88 304 GLN A C 1
ATOM 2385 O O . GLN A 1 304 ? 21.330 -0.175 -18.468 1.00 90.88 304 GLN A O 1
ATOM 2390 N N . PRO A 1 305 ? 22.993 0.743 -17.283 1.00 87.50 305 PRO A N 1
ATOM 2391 C CA . PRO A 1 305 ? 23.761 1.135 -18.467 1.00 87.50 305 PRO A CA 1
ATOM 2392 C C . PRO A 1 305 ? 24.014 0.011 -19.486 1.00 87.50 305 PRO A C 1
ATOM 2394 O O . PRO A 1 305 ? 24.005 0.277 -20.683 1.00 87.50 305 PRO A O 1
ATOM 2397 N N . GLY A 1 306 ? 24.228 -1.230 -19.035 1.00 87.44 306 GLY A N 1
ATOM 2398 C CA . GLY A 1 306 ? 24.469 -2.373 -19.930 1.00 87.44 306 GLY A CA 1
ATOM 2399 C C . GLY A 1 306 ? 23.242 -2.768 -20.760 1.00 87.44 306 GLY A C 1
ATOM 2400 O O . GLY A 1 306 ? 23.371 -3.104 -21.933 1.00 87.44 306 GLY A O 1
ATOM 2401 N N . GLU A 1 307 ? 22.037 -2.639 -20.200 1.00 91.69 307 GLU A N 1
ATOM 2402 C CA . GLU A 1 307 ? 20.779 -2.985 -20.884 1.00 91.69 307 GLU A CA 1
ATOM 2403 C C . GLU A 1 307 ? 20.480 -2.029 -22.051 1.00 91.69 307 GLU A C 1
ATOM 2405 O O . GLU A 1 307 ? 19.852 -2.403 -23.041 1.00 91.69 307 GLU A O 1
ATOM 2410 N N . TRP A 1 308 ? 20.994 -0.797 -21.986 1.00 92.81 308 TRP A N 1
ATOM 2411 C CA . TRP A 1 308 ? 20.833 0.205 -23.038 1.00 92.81 308 TRP A CA 1
ATOM 2412 C C . TRP A 1 308 ? 21.770 0.003 -24.239 1.00 92.81 308 TRP A C 1
ATOM 2414 O O . TRP A 1 308 ? 21.493 0.543 -25.315 1.00 92.81 308 TRP A O 1
ATOM 2424 N N . ALA A 1 309 ? 22.852 -0.779 -24.116 1.00 90.94 309 ALA A N 1
ATOM 2425 C CA . ALA A 1 309 ? 23.769 -1.024 -25.234 1.00 90.94 309 ALA A CA 1
ATOM 2426 C C . ALA A 1 309 ? 23.089 -1.788 -26.397 1.00 90.94 309 ALA A C 1
ATOM 2428 O O . ALA A 1 309 ? 23.142 -1.293 -27.526 1.00 90.94 309 ALA A O 1
ATOM 2429 N N . PRO A 1 310 ? 22.375 -2.912 -26.180 1.00 90.50 310 PRO A N 1
ATOM 2430 C CA . PRO A 1 310 ? 21.590 -3.572 -27.230 1.00 90.50 310 PRO A CA 1
ATOM 2431 C C . PRO A 1 310 ? 20.504 -2.682 -27.852 1.00 90.50 310 PRO A C 1
ATOM 2433 O O . PRO A 1 310 ? 20.279 -2.736 -29.062 1.00 90.50 310 PRO A O 1
ATOM 2436 N N . VAL A 1 311 ? 19.856 -1.828 -27.050 1.00 91.12 311 VAL A N 1
ATOM 2437 C CA . VAL A 1 311 ? 18.819 -0.895 -27.526 1.00 91.12 311 VAL A CA 1
ATOM 2438 C C . VAL A 1 311 ? 19.425 0.108 -28.500 1.00 91.12 311 VAL A C 1
ATOM 2440 O O . VAL A 1 311 ? 18.967 0.235 -29.635 1.00 91.12 311 VAL A O 1
ATOM 2443 N N . LEU A 1 312 ? 20.497 0.787 -28.083 1.00 89.69 312 LEU A N 1
ATOM 2444 C CA . LEU A 1 312 ? 21.199 1.758 -28.918 1.00 89.69 312 LEU A CA 1
ATOM 2445 C C . LEU A 1 312 ? 21.779 1.103 -30.173 1.00 89.69 312 LEU A C 1
ATOM 2447 O O . LEU A 1 312 ? 21.704 1.700 -31.245 1.00 89.69 312 LEU A O 1
ATOM 2451 N N . TRP A 1 313 ? 22.295 -0.124 -30.069 1.00 89.19 313 TRP A N 1
ATOM 2452 C CA . TRP A 1 313 ? 22.760 -0.893 -31.223 1.00 89.19 313 TRP A CA 1
ATOM 2453 C C . TRP A 1 313 ? 21.643 -1.110 -32.251 1.00 89.19 313 TRP A C 1
ATOM 2455 O O . TRP A 1 313 ? 21.810 -0.782 -33.427 1.00 89.19 313 TRP A O 1
ATOM 2465 N N . ASN A 1 314 ? 20.471 -1.572 -31.808 1.00 88.88 314 ASN A N 1
ATOM 2466 C CA . ASN A 1 314 ? 19.324 -1.789 -32.687 1.00 88.88 314 ASN A CA 1
ATOM 2467 C C . ASN A 1 314 ? 18.815 -0.483 -33.328 1.00 88.88 314 ASN A C 1
ATOM 2469 O O . ASN A 1 314 ? 18.386 -0.477 -34.483 1.00 88.88 314 ASN A O 1
ATOM 2473 N N . GLN A 1 315 ? 18.904 0.646 -32.615 1.00 87.88 315 GLN A N 1
ATOM 2474 C CA . GLN A 1 315 ? 18.587 1.957 -33.189 1.00 87.88 315 GLN A CA 1
ATOM 2475 C C . GLN A 1 315 ? 19.632 2.422 -34.210 1.00 87.88 315 GLN A C 1
ATOM 2477 O O . GLN A 1 315 ? 19.277 3.078 -35.185 1.00 87.88 315 GLN A O 1
ATOM 2482 N N . MET A 1 316 ? 20.917 2.085 -34.045 1.00 83.31 316 MET A N 1
ATOM 2483 C CA . MET A 1 316 ? 21.965 2.487 -34.997 1.00 83.31 316 MET A CA 1
ATOM 2484 C C . MET A 1 316 ? 21.787 1.865 -36.384 1.00 83.31 316 MET A C 1
ATOM 2486 O O . MET A 1 316 ? 22.224 2.465 -37.370 1.00 83.31 316 MET A O 1
ATOM 2490 N N . LEU A 1 317 ? 21.117 0.712 -36.460 1.00 80.75 317 LEU A N 1
ATOM 2491 C CA . LEU A 1 317 ? 20.712 0.063 -37.710 1.00 80.75 317 LEU A CA 1
ATOM 2492 C C . LEU A 1 317 ? 19.570 0.810 -38.428 1.00 80.75 317 LEU A C 1
ATOM 2494 O O . LEU A 1 317 ? 19.306 0.537 -39.597 1.00 80.75 317 LEU A O 1
ATOM 2498 N N . ARG A 1 318 ? 18.920 1.774 -37.758 1.00 82.06 318 ARG A N 1
ATOM 2499 C CA . ARG A 1 318 ? 17.801 2.584 -38.266 1.00 82.06 318 ARG A CA 1
ATOM 2500 C C . ARG A 1 318 ? 18.224 4.060 -38.387 1.00 82.06 318 ARG A C 1
ATOM 2502 O O . ARG A 1 318 ? 17.970 4.860 -37.481 1.00 82.06 318 ARG A O 1
ATOM 2509 N N . PRO A 1 319 ? 18.873 4.459 -39.498 1.00 71.94 319 PRO A N 1
ATOM 2510 C CA . PRO A 1 319 ? 19.536 5.762 -39.619 1.00 71.94 319 PRO A CA 1
ATOM 2511 C C . PRO A 1 319 ? 18.599 6.972 -39.502 1.00 71.94 319 PRO A C 1
ATOM 2513 O O . PRO A 1 319 ? 19.050 8.051 -39.128 1.00 71.94 319 PRO A O 1
ATOM 2516 N N . GLU A 1 320 ? 17.309 6.811 -39.792 1.00 78.00 320 GLU A N 1
ATOM 2517 C CA . GLU A 1 320 ? 16.314 7.890 -39.716 1.00 78.00 320 GLU A CA 1
ATOM 2518 C C . GLU A 1 320 ? 15.895 8.222 -38.275 1.00 78.00 320 GLU A C 1
ATOM 2520 O O . GLU A 1 320 ? 15.527 9.357 -37.977 1.00 78.00 320 GLU A O 1
ATOM 2525 N N . LEU A 1 321 ? 15.970 7.249 -37.362 1.00 79.94 321 LEU A N 1
ATOM 2526 C CA . LEU A 1 321 ? 15.412 7.361 -36.010 1.00 79.94 321 LEU A CA 1
ATOM 2527 C C . LEU A 1 321 ? 16.480 7.636 -34.947 1.00 79.94 321 LEU A C 1
ATOM 2529 O O . LEU A 1 321 ? 16.197 8.280 -33.933 1.00 79.94 321 LEU A O 1
ATOM 2533 N N . ILE A 1 322 ? 17.721 7.206 -35.191 1.00 83.62 322 ILE A N 1
ATOM 2534 C CA . ILE A 1 322 ? 18.812 7.274 -34.213 1.00 83.62 322 ILE A CA 1
ATOM 2535 C C . ILE A 1 322 ? 19.117 8.699 -33.740 1.00 83.62 322 ILE A C 1
ATOM 2537 O O . ILE A 1 322 ? 19.345 8.911 -32.551 1.00 83.62 322 ILE A O 1
ATOM 2541 N N . GLU A 1 323 ? 19.107 9.701 -34.627 1.00 83.50 323 GLU A N 1
ATOM 2542 C CA . GLU A 1 323 ? 19.477 11.073 -34.248 1.00 83.50 323 GLU A CA 1
ATOM 2543 C C . GLU A 1 323 ? 18.496 11.663 -33.223 1.00 83.50 323 GLU A C 1
ATOM 2545 O O . GLU A 1 323 ? 18.938 12.292 -32.249 1.00 83.50 323 GLU A O 1
ATOM 2550 N N . ARG A 1 324 ? 17.192 11.404 -33.420 1.00 87.44 324 ARG A N 1
ATOM 2551 C CA . ARG A 1 324 ? 16.108 11.801 -32.513 1.00 87.44 324 ARG A CA 1
ATOM 2552 C C . ARG A 1 324 ? 16.146 10.990 -31.223 1.00 87.44 324 ARG A C 1
ATOM 2554 O O . ARG A 1 324 ? 16.194 11.588 -30.152 1.00 87.44 324 ARG A O 1
ATOM 2561 N N . PHE A 1 325 ? 16.219 9.661 -31.324 1.00 90.00 325 PHE A N 1
ATOM 2562 C CA . PHE A 1 325 ? 16.301 8.772 -30.162 1.00 90.00 325 PHE A CA 1
ATOM 2563 C C . PHE A 1 325 ? 17.461 9.168 -29.247 1.00 90.00 325 PHE A C 1
ATOM 2565 O O . PHE A 1 325 ? 17.292 9.344 -28.047 1.00 90.00 325 PHE A O 1
ATOM 2572 N N . MET A 1 326 ? 18.646 9.394 -29.817 1.00 86.06 326 MET A N 1
ATOM 2573 C CA . MET A 1 326 ? 19.814 9.806 -29.048 1.00 86.06 326 MET A CA 1
ATOM 2574 C C . MET A 1 326 ? 19.675 11.206 -28.444 1.00 86.06 326 MET A C 1
ATOM 2576 O O . MET A 1 326 ? 20.319 11.497 -27.438 1.00 86.06 326 MET A O 1
ATOM 2580 N N . ALA A 1 327 ? 18.962 12.132 -29.096 1.00 87.88 327 ALA A N 1
ATOM 2581 C CA . ALA A 1 327 ? 18.745 13.475 -28.550 1.00 87.88 327 ALA A CA 1
ATOM 2582 C C . ALA A 1 327 ? 17.861 13.415 -27.300 1.00 87.88 327 ALA A C 1
ATOM 2584 O O . ALA A 1 327 ? 18.216 14.013 -26.287 1.00 87.88 327 ALA A O 1
ATOM 2585 N N . GLU A 1 328 ? 16.787 12.628 -27.357 1.00 90.38 328 GLU A N 1
ATOM 2586 C CA . GLU A 1 328 ? 15.912 12.357 -26.215 1.00 90.38 328 GLU A CA 1
ATOM 2587 C C . GLU A 1 328 ? 16.669 11.587 -25.117 1.00 90.38 328 GLU A C 1
ATOM 2589 O O . GLU A 1 328 ? 16.674 12.024 -23.967 1.00 90.38 328 GLU A O 1
ATOM 2594 N N . PHE A 1 329 ? 17.423 10.540 -25.473 1.00 90.69 329 PHE A N 1
ATOM 2595 C CA . PHE A 1 329 ? 18.226 9.753 -24.528 1.00 90.69 329 PHE A CA 1
ATOM 2596 C C . PHE A 1 329 ? 19.173 10.632 -23.706 1.00 90.69 329 PHE A C 1
ATOM 2598 O O . PHE A 1 329 ? 19.136 10.602 -22.484 1.00 90.69 329 PHE A O 1
ATOM 2605 N N . VAL A 1 330 ? 19.995 11.460 -24.362 1.00 89.56 330 VAL A N 1
ATOM 2606 C CA . VAL A 1 330 ? 21.013 12.290 -23.685 1.00 89.56 330 VAL A CA 1
ATOM 2607 C C . VAL A 1 330 ? 20.389 13.409 -22.839 1.00 89.56 330 VAL A C 1
ATOM 2609 O O . VAL A 1 330 ? 21.062 13.961 -21.970 1.00 89.56 330 VAL A O 1
ATOM 2612 N N . SER A 1 331 ? 19.121 13.756 -23.081 1.00 89.50 331 SER A N 1
ATOM 2613 C CA . SER A 1 331 ? 18.397 14.737 -22.264 1.00 89.50 331 SER A CA 1
ATOM 2614 C C . SER A 1 331 ? 17.947 14.182 -20.909 1.00 89.50 331 SER A C 1
ATOM 2616 O O . SER A 1 331 ? 17.755 14.964 -19.982 1.00 89.50 331 SER A O 1
ATOM 2618 N N . VAL A 1 332 ? 17.827 12.854 -20.784 1.00 90.25 332 VAL A N 1
ATOM 2619 C CA . VAL A 1 332 ? 17.315 12.178 -19.580 1.00 90.25 332 VAL A CA 1
ATOM 2620 C C . VAL A 1 332 ? 18.382 11.307 -18.911 1.00 90.25 332 VAL A C 1
ATOM 2622 O O . VAL A 1 332 ? 18.531 11.352 -17.693 1.00 90.25 332 VAL A O 1
ATOM 2625 N N . LEU A 1 333 ? 19.150 10.535 -19.687 1.00 89.50 333 LEU A N 1
ATOM 2626 C CA . LEU A 1 333 ? 20.137 9.575 -19.194 1.00 89.50 333 LEU A CA 1
ATOM 2627 C C . LEU A 1 333 ? 21.567 9.915 -19.658 1.00 89.50 333 LEU A C 1
ATOM 2629 O O . LEU A 1 333 ? 21.788 10.327 -20.802 1.00 89.50 333 LEU A O 1
ATOM 2633 N N . PRO A 1 334 ? 22.585 9.709 -18.799 1.00 88.44 334 PRO A N 1
ATOM 2634 C CA . PRO A 1 334 ? 23.976 9.933 -19.170 1.00 88.44 334 PRO A CA 1
ATOM 2635 C C . PRO A 1 334 ? 24.505 8.831 -20.099 1.00 88.44 334 PRO A C 1
ATOM 2637 O O . PRO A 1 334 ? 24.223 7.646 -19.930 1.00 88.44 334 PRO A O 1
ATOM 2640 N N . LEU A 1 335 ? 25.372 9.210 -21.043 1.00 86.38 335 LEU A N 1
ATOM 2641 C CA . LEU A 1 335 ? 26.137 8.253 -21.848 1.00 86.38 335 LEU A CA 1
ATOM 2642 C C . LEU A 1 335 ? 27.284 7.670 -21.013 1.00 86.38 335 LEU A C 1
ATOM 2644 O O . LEU A 1 335 ? 28.374 8.242 -20.956 1.00 86.38 335 LEU A O 1
ATOM 2648 N N . GLN A 1 336 ? 27.028 6.541 -20.359 1.00 88.38 336 GLN A N 1
ATOM 2649 C CA . GLN A 1 336 ? 28.010 5.876 -19.505 1.00 88.38 336 GLN A CA 1
ATOM 2650 C C . GLN A 1 336 ? 29.141 5.216 -20.322 1.00 88.38 336 GLN A C 1
ATOM 2652 O O . GLN A 1 336 ? 28.866 4.592 -21.351 1.00 88.38 336 GLN A O 1
ATOM 2657 N N . PRO A 1 337 ? 30.410 5.290 -19.870 1.00 87.62 337 PRO A N 1
ATOM 2658 C CA . PRO A 1 337 ? 31.545 4.702 -20.584 1.00 87.62 337 PRO A CA 1
ATOM 2659 C C . PRO A 1 337 ? 31.420 3.196 -20.836 1.00 87.62 337 PRO A C 1
ATOM 2661 O O . PRO A 1 337 ? 31.744 2.742 -21.929 1.00 87.62 337 PRO A O 1
ATOM 2664 N N . SER A 1 338 ? 30.921 2.425 -19.864 1.00 88.75 338 SER A N 1
ATOM 2665 C CA . SER A 1 338 ? 30.751 0.967 -19.978 1.00 88.75 338 SER A CA 1
ATOM 2666 C C . SER A 1 338 ? 29.851 0.580 -21.155 1.00 88.75 338 SER A C 1
ATOM 2668 O O . SER A 1 338 ? 30.262 -0.198 -22.014 1.00 88.75 338 SER A O 1
ATOM 2670 N N . MET A 1 339 ? 28.681 1.215 -21.249 1.00 89.69 339 MET A N 1
ATOM 2671 C CA . MET A 1 339 ? 27.717 1.051 -22.342 1.00 89.69 339 MET A CA 1
ATOM 2672 C C . MET A 1 339 ? 28.330 1.401 -23.704 1.00 89.69 339 MET A C 1
ATOM 2674 O O . MET A 1 339 ? 28.161 0.685 -24.688 1.00 89.69 339 MET A O 1
ATOM 2678 N N . LEU A 1 340 ? 29.072 2.509 -23.776 1.00 89.81 340 LEU A N 1
ATOM 2679 C CA . LEU A 1 340 ? 29.712 2.950 -25.016 1.00 89.81 340 LEU A CA 1
ATOM 2680 C C . LEU A 1 340 ? 30.811 1.981 -25.472 1.00 89.81 340 LEU A C 1
ATOM 2682 O O . LEU A 1 340 ? 30.941 1.715 -26.666 1.00 89.81 340 LEU A O 1
ATOM 2686 N N . LEU A 1 341 ? 31.598 1.448 -24.534 1.00 90.31 341 LEU A N 1
ATOM 2687 C CA . LEU A 1 341 ? 32.641 0.467 -24.829 1.00 90.31 341 LEU A CA 1
ATOM 2688 C C . LEU A 1 341 ? 32.039 -0.841 -25.353 1.00 90.31 341 LEU A C 1
ATOM 2690 O O . LEU A 1 341 ? 32.583 -1.421 -26.290 1.00 90.31 341 LEU A O 1
ATOM 2694 N N . GLU A 1 342 ? 30.908 -1.284 -24.804 1.00 89.12 342 GLU A N 1
ATOM 2695 C CA . GLU A 1 342 ? 30.157 -2.428 -25.334 1.00 89.12 342 GLU A CA 1
ATOM 2696 C C . GLU A 1 342 ? 29.634 -2.167 -26.748 1.00 89.12 342 GLU A C 1
ATOM 2698 O O . GLU A 1 342 ? 29.865 -2.985 -27.637 1.00 89.12 342 GLU A O 1
ATOM 2703 N N . LEU A 1 343 ? 29.056 -0.990 -27.004 1.00 89.31 343 LEU A N 1
ATOM 2704 C CA . LEU A 1 343 ? 28.646 -0.578 -28.351 1.00 89.31 343 LEU A CA 1
ATOM 2705 C C . LEU A 1 343 ? 29.809 -0.582 -29.352 1.00 89.31 343 LEU A C 1
ATOM 2707 O O . LEU A 1 343 ? 29.644 -1.011 -30.493 1.00 89.31 343 LEU A O 1
ATOM 2711 N N . ALA A 1 344 ? 30.999 -0.132 -28.942 1.00 88.56 344 ALA A N 1
ATOM 2712 C CA . ALA A 1 344 ? 32.190 -0.175 -29.787 1.00 88.56 344 ALA A CA 1
ATOM 2713 C C . ALA A 1 344 ? 32.622 -1.619 -30.105 1.00 88.56 344 ALA A C 1
ATOM 2715 O O . ALA A 1 344 ? 33.061 -1.895 -31.223 1.00 88.56 344 ALA A O 1
ATOM 2716 N N . ARG A 1 345 ? 32.471 -2.551 -29.152 1.00 89.38 345 ARG A N 1
ATOM 2717 C CA . ARG A 1 345 ? 32.720 -3.985 -29.381 1.00 89.38 345 ARG A CA 1
ATOM 2718 C C . ARG A 1 345 ? 31.688 -4.593 -30.328 1.00 89.38 345 ARG A C 1
ATOM 2720 O O . ARG A 1 345 ? 32.096 -5.323 -31.225 1.00 89.38 345 ARG A O 1
ATOM 2727 N N . PHE A 1 346 ? 30.400 -4.265 -30.180 1.00 87.88 346 PHE A N 1
ATOM 2728 C CA . PHE A 1 346 ? 29.353 -4.699 -31.115 1.00 87.88 346 PHE A CA 1
ATOM 2729 C C . PHE A 1 346 ? 29.636 -4.207 -32.533 1.00 87.88 346 PHE A C 1
ATOM 2731 O O . PHE A 1 346 ? 29.645 -5.006 -33.466 1.00 87.88 346 PHE A O 1
ATOM 2738 N N . TYR A 1 347 ? 29.991 -2.926 -32.681 1.00 86.00 347 TYR A N 1
ATOM 2739 C CA . TYR A 1 347 ? 30.383 -2.363 -33.970 1.00 86.00 347 TYR A CA 1
ATOM 2740 C C . TYR A 1 347 ? 31.567 -3.117 -34.586 1.00 86.00 347 TYR A C 1
ATOM 2742 O O . TYR A 1 347 ? 31.494 -3.536 -35.739 1.00 86.00 347 TYR A O 1
ATOM 2750 N N . ARG A 1 348 ? 32.644 -3.342 -33.819 1.00 86.38 348 ARG A N 1
ATOM 2751 C CA . ARG A 1 348 ? 33.816 -4.089 -34.298 1.00 86.38 348 ARG A CA 1
ATOM 2752 C C . ARG A 1 348 ? 33.450 -5.511 -34.717 1.00 86.38 348 ARG A C 1
ATOM 2754 O O . ARG A 1 348 ? 33.910 -5.957 -35.762 1.00 86.38 348 ARG A O 1
ATOM 2761 N N . ALA A 1 349 ? 32.673 -6.222 -33.902 1.00 85.50 349 ALA A N 1
ATOM 2762 C CA . ALA A 1 349 ? 32.275 -7.599 -34.177 1.00 85.50 349 ALA A CA 1
ATOM 2763 C C . ALA A 1 349 ? 31.465 -7.697 -35.475 1.00 85.50 349 ALA A C 1
ATOM 2765 O O . ALA A 1 349 ? 31.727 -8.572 -36.291 1.00 85.50 349 ALA A O 1
ATOM 2766 N N . GLU A 1 350 ? 30.551 -6.760 -35.707 1.00 82.31 350 GLU A N 1
ATOM 2767 C CA . GLU A 1 350 ? 29.719 -6.723 -36.914 1.00 82.31 350 GLU A CA 1
ATOM 2768 C C . GLU A 1 350 ? 30.498 -6.296 -38.160 1.00 82.31 350 GLU A C 1
ATOM 2770 O O . GLU A 1 350 ? 30.335 -6.888 -39.226 1.00 82.31 350 GLU A O 1
ATOM 2775 N N . VAL A 1 351 ? 31.420 -5.338 -38.031 1.00 79.31 351 VAL A N 1
ATOM 2776 C CA . VAL A 1 351 ? 32.345 -4.987 -39.119 1.00 79.31 351 VAL A CA 1
ATOM 2777 C C . VAL A 1 351 ? 33.302 -6.138 -39.432 1.00 79.31 351 VAL A C 1
ATOM 2779 O O . VAL A 1 351 ? 33.577 -6.373 -40.601 1.00 79.31 351 VAL A O 1
ATOM 2782 N N . ALA A 1 352 ? 33.782 -6.885 -38.436 1.00 80.38 352 ALA A N 1
ATOM 2783 C CA . ALA A 1 352 ? 34.641 -8.050 -38.653 1.00 80.38 352 ALA A CA 1
ATOM 2784 C C . ALA A 1 352 ? 33.873 -9.221 -39.285 1.00 80.38 352 ALA A C 1
ATOM 2786 O O . ALA A 1 352 ? 34.351 -9.817 -40.244 1.00 80.38 352 ALA A O 1
ATOM 2787 N N . ALA A 1 353 ? 32.663 -9.512 -38.800 1.00 75.38 353 ALA A N 1
ATOM 2788 C CA . ALA A 1 353 ? 31.823 -10.588 -39.322 1.00 75.38 353 ALA A CA 1
ATOM 2789 C C . ALA A 1 353 ? 31.387 -10.344 -40.775 1.00 75.38 353 ALA A C 1
ATOM 2791 O O . ALA A 1 353 ? 31.283 -11.286 -41.558 1.00 75.38 353 ALA A O 1
ATOM 2792 N N . ARG A 1 354 ? 31.138 -9.081 -41.150 1.00 67.94 354 ARG A N 1
ATOM 2793 C CA . ARG A 1 354 ? 30.665 -8.708 -42.494 1.00 67.94 354 ARG A CA 1
ATOM 2794 C C . ARG A 1 354 ? 31.766 -8.172 -43.413 1.00 67.94 354 ARG A C 1
ATOM 2796 O O . ARG A 1 354 ? 31.550 -8.090 -44.618 1.00 67.94 354 ARG A O 1
ATOM 2803 N N . GLY A 1 355 ? 32.933 -7.823 -42.873 1.00 55.38 355 GLY A N 1
ATOM 2804 C CA . GLY A 1 355 ? 34.087 -7.294 -43.609 1.00 55.38 355 GLY A CA 1
ATOM 2805 C C . GLY A 1 355 ? 34.722 -8.301 -44.569 1.00 55.38 355 GLY A C 1
ATOM 2806 O O . GLY A 1 355 ? 35.242 -7.892 -45.604 1.00 55.38 355 GLY A O 1
ATOM 2807 N N . ASP A 1 356 ? 34.590 -9.600 -44.288 1.00 47.97 356 ASP A N 1
ATOM 2808 C CA . ASP A 1 356 ? 35.001 -10.678 -45.201 1.00 47.97 356 ASP A CA 1
ATOM 2809 C C . ASP A 1 356 ? 33.945 -10.994 -46.281 1.00 47.97 356 ASP A C 1
ATOM 2811 O O . ASP A 1 356 ? 34.252 -11.607 -47.303 1.00 47.97 356 ASP A O 1
ATOM 2815 N N . GLN A 1 357 ? 32.696 -10.542 -46.121 1.00 48.78 357 GLN A N 1
ATOM 2816 C CA . GLN A 1 357 ? 31.587 -10.852 -47.031 1.00 48.78 357 GLN A CA 1
ATOM 2817 C C . GLN A 1 357 ? 31.364 -9.763 -48.086 1.00 48.78 357 GLN A C 1
ATOM 2819 O O . GLN A 1 357 ? 30.259 -9.257 -48.276 1.00 48.78 357 GLN A O 1
ATOM 2824 N N . SER A 1 358 ? 32.405 -9.454 -48.857 1.00 43.19 358 SER A N 1
ATOM 2825 C CA . SER A 1 358 ? 32.277 -8.627 -50.067 1.00 43.19 358 SER A CA 1
ATOM 2826 C C . SER A 1 358 ? 31.494 -9.304 -51.214 1.00 43.19 358 SER A C 1
ATOM 2828 O O . SER A 1 358 ? 31.366 -8.706 -52.281 1.00 43.19 358 SER A O 1
ATOM 2830 N N . GLN A 1 359 ? 30.941 -10.517 -51.028 1.00 39.22 359 GLN A N 1
ATOM 2831 C CA . GLN A 1 359 ? 30.302 -11.282 -52.115 1.00 39.22 359 GLN A CA 1
ATOM 2832 C C . GLN A 1 359 ? 28.961 -11.990 -51.834 1.00 39.22 359 GLN A C 1
ATOM 2834 O O . GLN A 1 359 ? 28.458 -12.635 -52.749 1.00 39.22 359 GLN A O 1
ATOM 2839 N N . PHE A 1 360 ? 28.316 -11.884 -50.667 1.00 36.78 360 PHE A N 1
ATOM 2840 C CA . PHE A 1 360 ? 27.047 -12.610 -50.450 1.00 36.78 360 PHE A CA 1
ATOM 2841 C C . PHE A 1 360 ? 25.894 -11.709 -50.000 1.00 36.78 360 PHE A C 1
ATOM 2843 O O . PHE A 1 360 ? 25.598 -11.552 -48.822 1.00 36.78 360 PHE A O 1
ATOM 2850 N N . SER A 1 361 ? 25.177 -11.163 -50.979 1.00 41.66 361 SER A N 1
ATOM 2851 C CA . SER A 1 361 ? 23.897 -10.464 -50.830 1.00 41.66 361 SER A CA 1
ATOM 2852 C C . SER A 1 361 ? 22.690 -11.406 -50.652 1.00 41.66 361 SER A C 1
ATOM 2854 O O . SER A 1 361 ? 21.570 -11.018 -50.975 1.00 41.66 361 SER A O 1
ATOM 2856 N N . MET A 1 362 ? 22.866 -12.646 -50.170 1.00 38.81 362 MET A N 1
ATOM 2857 C CA . MET A 1 362 ? 21.829 -13.680 -50.344 1.00 38.81 362 MET A CA 1
ATOM 2858 C C . MET A 1 362 ? 21.492 -14.554 -49.132 1.00 38.81 362 MET A C 1
ATOM 2860 O O . MET A 1 362 ? 20.963 -15.636 -49.330 1.00 38.81 362 MET A O 1
ATOM 2864 N N . TRP A 1 363 ? 21.706 -14.127 -47.887 1.00 38.09 363 TRP A N 1
ATOM 2865 C CA . TRP A 1 363 ? 21.064 -14.819 -46.755 1.00 38.09 363 TRP A CA 1
ATOM 2866 C C . TRP A 1 363 ? 20.581 -13.827 -45.703 1.00 38.09 363 TRP A C 1
ATOM 2868 O O . TRP A 1 363 ? 21.292 -13.471 -44.770 1.00 38.09 363 TRP A O 1
ATOM 2878 N N . LEU A 1 364 ? 19.333 -13.395 -45.866 1.00 38.19 364 LEU A N 1
ATOM 2879 C CA . LEU A 1 364 ? 18.532 -12.861 -44.776 1.00 38.19 364 LEU A CA 1
ATOM 2880 C C . LEU A 1 364 ? 17.316 -13.754 -44.595 1.00 38.19 364 LEU A C 1
ATOM 2882 O O . LEU A 1 364 ? 16.477 -13.881 -45.486 1.00 38.19 364 LEU A O 1
ATOM 2886 N N . THR A 1 365 ? 17.172 -14.280 -43.386 1.00 38.78 365 THR A N 1
ATOM 2887 C CA . THR A 1 365 ? 15.859 -14.328 -42.754 1.00 38.78 365 THR A CA 1
ATOM 2888 C C . THR A 1 365 ? 15.298 -12.902 -42.722 1.00 38.78 365 THR A C 1
ATOM 2890 O O . THR A 1 365 ? 15.737 -12.074 -41.933 1.00 38.78 365 THR A O 1
ATOM 2893 N N . GLY A 1 366 ? 14.388 -12.627 -43.660 1.00 38.12 366 GLY A N 1
ATOM 2894 C CA . GLY A 1 366 ? 13.336 -11.607 -43.607 1.00 38.12 366 GLY A CA 1
ATOM 2895 C C . GLY A 1 366 ? 13.731 -10.181 -43.213 1.00 38.12 366 GLY A C 1
ATOM 2896 O O . GLY A 1 366 ? 13.370 -9.741 -42.130 1.00 38.12 366 GLY A O 1
ATOM 2897 N N . GLY A 1 367 ? 14.382 -9.431 -44.112 1.00 43.66 367 GLY A N 1
ATOM 2898 C CA . GLY A 1 367 ? 14.512 -7.969 -43.986 1.00 43.66 367 GLY A CA 1
ATOM 2899 C C . GLY A 1 367 ? 15.851 -7.415 -44.472 1.00 43.66 367 GLY A C 1
ATOM 2900 O O . GLY A 1 367 ? 16.726 -7.121 -43.667 1.00 43.66 367 GLY A O 1
ATOM 2901 N N . GLY A 1 368 ? 16.012 -7.285 -45.794 1.00 42.97 368 GLY A N 1
ATOM 2902 C CA . GLY A 1 368 ? 17.176 -6.696 -46.481 1.00 42.97 368 GLY A CA 1
ATOM 2903 C C . GLY A 1 368 ? 17.720 -5.413 -45.848 1.00 42.97 368 GLY A C 1
ATOM 2904 O O . GLY A 1 368 ? 17.135 -4.359 -46.072 1.00 42.97 368 GLY A O 1
ATOM 2905 N N . LEU A 1 369 ? 18.854 -5.455 -45.136 1.00 52.19 369 LEU A N 1
ATOM 2906 C CA . LEU A 1 369 ? 19.613 -4.235 -44.823 1.00 52.19 369 LEU A CA 1
ATOM 2907 C C . LEU A 1 369 ? 20.214 -3.679 -46.136 1.00 52.19 369 LEU A C 1
ATOM 2909 O O . LEU A 1 369 ? 20.828 -4.451 -46.877 1.00 52.19 369 LEU A O 1
ATOM 2913 N N . PRO A 1 370 ? 20.045 -2.379 -46.459 1.00 54.56 370 PRO A N 1
ATOM 2914 C CA . PRO A 1 370 ? 20.468 -1.802 -47.741 1.00 54.56 370 PRO A CA 1
ATOM 2915 C C . PRO A 1 370 ? 21.959 -2.010 -48.043 1.00 54.56 370 PRO A C 1
ATOM 2917 O O . PRO A 1 370 ? 22.773 -2.067 -47.124 1.00 54.56 370 PRO A O 1
ATOM 2920 N N . ALA A 1 371 ? 22.351 -2.015 -49.323 1.00 56.28 371 ALA A N 1
ATOM 2921 C CA . ALA A 1 371 ? 23.756 -2.125 -49.756 1.00 56.28 371 ALA A CA 1
ATOM 2922 C C . ALA A 1 371 ? 24.694 -1.073 -49.110 1.00 56.28 371 ALA A C 1
ATOM 2924 O O . ALA A 1 371 ? 25.896 -1.295 -48.986 1.00 56.28 371 ALA A O 1
ATOM 2925 N N . ASP A 1 372 ? 24.132 0.043 -48.634 1.00 64.12 372 ASP A N 1
ATOM 2926 C CA . ASP A 1 372 ? 24.825 1.127 -47.933 1.00 64.12 372 ASP A CA 1
ATOM 2927 C C . ASP A 1 372 ? 24.804 1.012 -46.391 1.00 64.12 372 ASP A C 1
ATOM 2929 O O . ASP A 1 372 ? 25.177 1.963 -45.698 1.00 64.12 372 ASP A O 1
ATOM 2933 N N . TRP A 1 373 ? 24.406 -0.133 -45.817 1.00 71.12 373 TRP A N 1
ATOM 2934 C CA . TRP A 1 373 ? 24.302 -0.334 -44.360 1.00 71.12 373 TRP A CA 1
ATOM 2935 C C . TRP A 1 373 ? 25.582 0.066 -43.610 1.00 71.12 373 TRP A C 1
ATOM 2937 O O . TRP A 1 373 ? 25.503 0.711 -42.566 1.00 71.12 373 TRP A O 1
ATOM 2947 N N . ALA A 1 374 ? 26.762 -0.227 -44.168 1.00 71.25 374 ALA A N 1
ATOM 2948 C CA . ALA A 1 374 ? 28.050 0.122 -43.570 1.00 71.25 374 ALA A CA 1
ATOM 2949 C C . ALA A 1 374 ? 28.273 1.646 -43.507 1.00 71.25 374 ALA A C 1
ATOM 2951 O O . ALA A 1 374 ? 28.827 2.161 -42.533 1.00 71.25 374 ALA A O 1
ATOM 2952 N N . LYS A 1 375 ? 27.794 2.397 -44.511 1.00 75.75 375 LYS A N 1
ATOM 2953 C CA . LYS A 1 375 ? 27.857 3.868 -44.517 1.00 75.75 375 LYS A CA 1
ATOM 2954 C C . LYS A 1 375 ? 26.906 4.459 -43.479 1.00 75.75 375 LYS A C 1
ATOM 2956 O O . LYS A 1 375 ? 27.290 5.387 -42.766 1.00 75.75 375 LYS A O 1
ATOM 2961 N N . TYR A 1 376 ? 25.693 3.916 -43.369 1.00 78.06 376 TYR A N 1
ATOM 2962 C CA . TYR A 1 376 ? 24.705 4.355 -42.381 1.00 78.06 376 TYR A CA 1
ATOM 2963 C C . TYR A 1 376 ? 25.158 4.061 -40.954 1.00 78.06 376 TYR A C 1
ATOM 2965 O O . TYR A 1 376 ? 25.185 4.970 -40.127 1.00 78.06 376 TYR A O 1
ATOM 2973 N N . LEU A 1 377 ? 25.612 2.838 -40.688 1.00 81.69 377 LEU A N 1
ATOM 2974 C CA . LEU A 1 377 ? 26.130 2.437 -39.386 1.00 81.69 377 LEU A CA 1
ATOM 2975 C C . LEU A 1 377 ? 27.359 3.273 -38.998 1.00 81.69 377 LEU A C 1
ATOM 2977 O O . LEU A 1 377 ? 27.436 3.792 -37.883 1.00 81.69 377 LEU A O 1
ATOM 2981 N N . GLY A 1 378 ? 28.282 3.494 -39.940 1.00 82.94 378 GLY A N 1
ATOM 2982 C CA . GLY A 1 378 ? 29.429 4.376 -39.739 1.00 82.94 378 GLY A CA 1
ATOM 2983 C C . GLY A 1 378 ? 29.022 5.825 -39.445 1.00 82.94 378 GLY A C 1
ATOM 2984 O O . GLY A 1 378 ? 29.636 6.478 -38.600 1.00 82.94 378 GLY A O 1
ATOM 2985 N N . ARG A 1 379 ? 27.968 6.345 -40.089 1.00 84.62 379 ARG A N 1
ATOM 2986 C CA . ARG A 1 379 ? 27.416 7.681 -39.802 1.00 84.62 379 ARG A CA 1
ATOM 2987 C C . ARG A 1 379 ? 26.805 7.749 -38.399 1.00 84.62 379 ARG A C 1
ATOM 2989 O O . ARG A 1 379 ? 27.117 8.688 -37.664 1.00 84.62 379 ARG A O 1
ATOM 2996 N N . SER A 1 380 ? 25.998 6.759 -38.018 1.00 85.12 380 SER A N 1
ATOM 2997 C CA . SER A 1 380 ? 25.394 6.644 -36.684 1.00 85.12 380 SER A CA 1
ATOM 2998 C C . SER A 1 380 ? 26.470 6.601 -35.594 1.00 85.12 380 SER A C 1
ATOM 3000 O O . SER A 1 380 ? 26.426 7.383 -34.641 1.00 85.12 380 SER A O 1
ATOM 3002 N N . PHE A 1 381 ? 27.512 5.784 -35.776 1.00 86.06 381 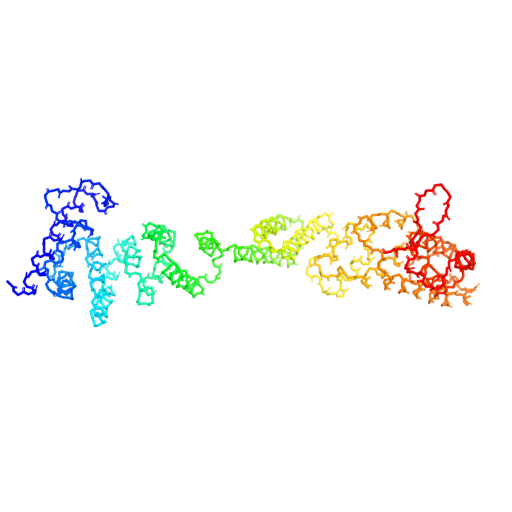PHE A N 1
ATOM 3003 C CA . PHE A 1 381 ? 28.611 5.683 -34.816 1.00 86.06 381 PHE A CA 1
ATOM 3004 C C . PHE A 1 381 ? 29.457 6.969 -34.751 1.00 86.06 381 PHE A C 1
ATOM 3006 O O . PHE A 1 381 ? 29.833 7.412 -33.666 1.00 86.06 381 PHE A O 1
ATOM 3013 N N . ARG A 1 382 ? 29.687 7.668 -35.875 1.00 87.44 382 ARG A N 1
ATOM 3014 C CA . ARG A 1 382 ? 30.318 9.007 -35.847 1.00 87.44 382 ARG A CA 1
ATOM 3015 C C . ARG A 1 382 ? 29.476 10.026 -35.079 1.00 87.44 382 ARG A C 1
ATOM 3017 O O . ARG A 1 382 ? 30.046 10.884 -34.406 1.00 87.44 382 ARG A O 1
ATOM 3024 N N . CYS A 1 383 ? 28.146 9.954 -35.157 1.00 84.31 383 CYS A N 1
ATOM 3025 C CA . CYS A 1 383 ? 27.264 10.809 -34.359 1.00 84.31 383 CYS A CA 1
ATOM 3026 C C . CYS A 1 383 ? 27.469 10.558 -32.855 1.00 84.31 383 CYS A C 1
ATOM 3028 O O . CYS A 1 383 ? 27.638 11.516 -32.095 1.00 84.31 383 CYS A O 1
ATOM 3030 N N . LEU A 1 384 ? 27.573 9.288 -32.445 1.00 86.31 384 LEU A N 1
ATOM 3031 C CA . LEU A 1 384 ? 27.920 8.892 -31.076 1.00 86.31 384 LEU A CA 1
ATOM 3032 C C . LEU A 1 384 ? 29.278 9.457 -30.638 1.00 86.31 384 LEU A C 1
ATOM 3034 O O . LEU A 1 384 ? 29.352 10.132 -29.612 1.00 86.31 384 LEU A O 1
ATOM 3038 N N . LEU A 1 385 ? 30.328 9.270 -31.445 1.00 85.94 385 LEU A N 1
ATOM 3039 C CA . LEU A 1 385 ? 31.677 9.774 -31.153 1.00 85.94 385 LEU A CA 1
ATOM 3040 C C . LEU A 1 385 ? 31.731 11.305 -31.027 1.00 85.94 385 LEU A C 1
ATOM 3042 O O . LEU A 1 385 ? 32.502 11.842 -30.236 1.00 85.94 385 LEU A O 1
ATOM 3046 N N . ARG A 1 386 ? 30.915 12.046 -31.785 1.00 85.50 386 ARG A N 1
ATOM 3047 C CA . ARG A 1 386 ? 30.832 13.512 -31.644 1.00 85.50 386 ARG A CA 1
ATOM 3048 C C . ARG A 1 386 ? 30.167 13.932 -30.333 1.00 85.50 386 ARG A C 1
ATOM 3050 O O . ARG A 1 386 ? 30.513 14.983 -29.794 1.00 85.50 386 ARG A O 1
ATOM 3057 N N . ARG A 1 387 ? 29.214 13.141 -29.831 1.00 82.31 387 ARG A N 1
ATOM 3058 C CA . ARG A 1 387 ? 28.478 13.421 -28.588 1.00 82.31 387 ARG A CA 1
ATOM 3059 C C . ARG A 1 387 ? 29.254 13.015 -27.331 1.00 82.31 387 ARG A C 1
ATOM 3061 O O . ARG A 1 387 ? 29.039 13.629 -26.288 1.00 82.31 387 ARG A O 1
ATOM 3068 N N . THR A 1 388 ? 30.192 12.068 -27.415 1.00 84.25 388 THR A N 1
ATOM 3069 C CA . THR A 1 388 ? 31.099 11.737 -26.303 1.00 84.25 388 THR A CA 1
ATOM 3070 C C . THR A 1 388 ? 32.094 12.869 -26.076 1.00 84.25 388 THR A C 1
ATOM 3072 O O . THR A 1 388 ? 32.977 13.105 -26.895 1.00 84.25 388 THR A O 1
ATOM 3075 N N . ARG A 1 389 ? 31.921 13.642 -24.997 1.00 79.62 389 ARG A N 1
ATOM 3076 C CA . ARG A 1 389 ? 32.730 14.849 -24.738 1.00 79.62 389 ARG A CA 1
ATOM 3077 C C . ARG A 1 389 ? 34.125 14.555 -24.192 1.00 79.62 389 ARG A C 1
ATOM 3079 O O . ARG A 1 389 ? 35.016 15.367 -24.428 1.00 79.62 389 ARG A O 1
ATOM 3086 N N . ASP A 1 390 ? 34.284 13.438 -23.487 1.00 83.69 390 ASP A N 1
ATOM 3087 C CA . ASP A 1 390 ? 35.570 12.982 -22.964 1.00 83.69 390 ASP A CA 1
ATOM 3088 C C . ASP A 1 390 ? 36.464 12.498 -24.113 1.00 83.69 390 ASP A C 1
ATOM 3090 O O . ASP A 1 390 ? 36.132 11.551 -24.834 1.00 83.69 390 ASP A O 1
ATOM 3094 N N . LEU A 1 391 ? 37.599 13.175 -24.285 1.00 82.62 391 LEU A N 1
ATOM 3095 C CA . LEU A 1 391 ? 38.595 12.856 -25.304 1.00 82.62 391 LEU A CA 1
ATOM 3096 C C . LEU A 1 391 ? 39.203 11.465 -25.155 1.00 82.62 391 LEU A C 1
ATOM 3098 O O . LEU A 1 391 ? 39.405 10.794 -26.169 1.00 82.62 391 LEU A O 1
ATOM 3102 N N . ARG A 1 392 ? 39.521 11.043 -23.923 1.00 84.94 392 ARG A N 1
ATOM 3103 C CA . ARG A 1 392 ? 40.156 9.741 -23.658 1.00 84.94 392 ARG A CA 1
ATOM 3104 C C . ARG A 1 392 ? 39.197 8.623 -24.012 1.00 84.94 392 ARG A C 1
ATOM 3106 O O . ARG A 1 392 ? 39.561 7.716 -24.758 1.00 84.94 392 ARG A O 1
ATOM 3113 N N . LEU A 1 393 ? 37.946 8.756 -23.582 1.00 86.06 393 LEU A N 1
ATOM 3114 C CA . LEU A 1 393 ? 36.893 7.823 -23.948 1.00 86.06 393 LEU A CA 1
ATOM 3115 C C . LEU A 1 393 ? 36.642 7.816 -25.462 1.00 86.06 393 LEU A C 1
ATOM 3117 O O . LEU A 1 393 ? 36.591 6.752 -26.067 1.00 86.06 393 LEU A O 1
ATOM 3121 N N . ARG A 1 394 ? 36.545 8.982 -26.115 1.00 87.62 394 ARG A N 1
ATOM 3122 C CA . ARG A 1 394 ? 36.359 9.068 -27.575 1.00 87.62 394 ARG A CA 1
ATOM 3123 C C . ARG A 1 394 ? 37.487 8.374 -28.345 1.00 87.62 394 ARG A C 1
ATOM 3125 O O . ARG A 1 394 ? 37.204 7.655 -29.304 1.00 87.62 394 ARG A O 1
ATOM 3132 N N . TYR A 1 395 ? 38.736 8.560 -27.918 1.00 87.19 395 TYR A N 1
ATOM 3133 C CA . TYR A 1 395 ? 39.897 7.878 -28.490 1.00 87.19 395 TYR A CA 1
ATOM 3134 C C . TYR A 1 395 ? 39.806 6.357 -28.316 1.00 87.19 395 TYR A C 1
ATOM 3136 O O . TYR A 1 395 ? 39.952 5.613 -29.289 1.00 87.19 395 TYR A O 1
ATOM 3144 N N . GLN A 1 396 ? 39.504 5.891 -27.100 1.00 88.69 396 GLN A N 1
ATOM 3145 C CA . GLN A 1 396 ? 39.335 4.465 -26.804 1.00 88.69 396 GLN A CA 1
ATOM 3146 C C . GLN A 1 396 ? 38.219 3.839 -27.649 1.00 88.69 396 GLN A C 1
ATOM 3148 O O . GLN A 1 396 ? 38.425 2.786 -28.248 1.00 88.69 396 GLN A O 1
ATOM 3153 N N . LEU A 1 397 ? 37.069 4.506 -27.771 1.00 88.94 397 LEU A N 1
ATOM 3154 C CA . LEU A 1 397 ? 35.942 4.039 -28.581 1.00 88.94 397 LEU A CA 1
ATOM 3155 C C . LEU A 1 397 ? 36.304 3.927 -30.064 1.00 88.94 397 LEU A C 1
ATOM 3157 O O . LEU A 1 397 ? 36.028 2.900 -30.679 1.00 88.94 397 LEU A O 1
ATOM 3161 N N . ALA A 1 398 ? 36.947 4.951 -30.632 1.00 87.56 398 ALA A N 1
ATOM 3162 C CA . ALA A 1 398 ? 37.382 4.938 -32.028 1.00 87.56 398 ALA A CA 1
ATOM 3163 C C . ALA A 1 398 ? 38.427 3.838 -32.299 1.00 87.56 398 ALA A C 1
ATOM 3165 O O . ALA A 1 398 ? 38.396 3.198 -33.352 1.00 87.56 398 ALA A O 1
ATOM 3166 N N . THR A 1 399 ? 39.309 3.582 -31.328 1.00 87.69 399 THR A N 1
ATOM 3167 C CA . THR A 1 399 ? 40.321 2.517 -31.390 1.00 87.69 399 THR A CA 1
ATOM 3168 C C . THR A 1 399 ? 39.682 1.128 -31.334 1.00 87.69 399 THR A C 1
ATOM 3170 O O . THR A 1 399 ? 40.032 0.258 -32.129 1.00 87.69 399 THR A O 1
ATOM 3173 N N . ILE A 1 400 ? 38.717 0.915 -30.432 1.00 87.56 400 ILE A N 1
ATOM 3174 C CA . ILE A 1 400 ? 38.024 -0.372 -30.272 1.00 87.56 400 ILE A CA 1
ATOM 3175 C C . ILE A 1 400 ? 37.139 -0.674 -31.480 1.00 87.56 400 ILE A C 1
ATOM 3177 O O . ILE A 1 400 ? 37.202 -1.786 -31.995 1.00 87.56 400 ILE A O 1
ATOM 3181 N N . ALA A 1 401 ? 36.348 0.299 -31.941 1.00 83.00 401 ALA A N 1
ATOM 3182 C CA . ALA A 1 401 ? 35.410 0.124 -33.047 1.00 83.00 401 ALA A CA 1
ATOM 3183 C C . ALA A 1 401 ? 36.111 -0.133 -34.392 1.00 83.00 401 ALA A C 1
ATOM 3185 O O . ALA A 1 401 ? 35.554 -0.820 -35.242 1.00 83.00 401 ALA A O 1
ATOM 3186 N N . THR A 1 402 ? 37.352 0.347 -34.559 1.00 76.44 402 THR A N 1
ATOM 3187 C CA . THR A 1 402 ? 38.149 0.303 -35.802 1.00 76.44 402 THR A CA 1
ATOM 3188 C C . THR A 1 402 ? 37.507 1.082 -36.971 1.00 76.44 402 THR A C 1
ATOM 3190 O O . THR A 1 402 ? 36.305 1.325 -37.001 1.00 76.44 402 THR A O 1
ATOM 3193 N N . GLY A 1 403 ? 38.309 1.569 -37.929 1.00 74.56 403 GLY A N 1
ATOM 3194 C CA . GLY A 1 403 ? 37.794 2.297 -39.109 1.00 74.56 403 GLY A CA 1
ATOM 3195 C C . GLY A 1 403 ? 37.521 3.805 -38.936 1.00 74.56 403 GLY A C 1
ATOM 3196 O O . GLY A 1 403 ? 36.984 4.438 -39.845 1.00 74.56 403 GLY A O 1
ATOM 3197 N N . PHE A 1 404 ? 37.928 4.408 -37.811 1.00 85.12 404 PHE A N 1
ATOM 3198 C CA . PHE A 1 404 ? 37.784 5.848 -37.520 1.00 85.12 404 PHE A CA 1
ATOM 3199 C C . PHE A 1 404 ? 39.143 6.547 -37.316 1.00 85.12 404 PHE A C 1
ATOM 3201 O O . PHE A 1 404 ? 39.361 7.243 -36.323 1.00 85.12 404 PHE A O 1
ATOM 3208 N N . THR A 1 405 ? 40.088 6.342 -38.240 1.00 83.25 405 THR A N 1
ATOM 3209 C CA . THR A 1 405 ? 41.459 6.893 -38.159 1.00 83.25 405 THR A CA 1
ATOM 3210 C C . THR A 1 405 ? 41.491 8.421 -38.133 1.00 83.25 405 THR A C 1
ATOM 3212 O O . THR A 1 405 ? 42.345 9.010 -37.475 1.00 83.25 405 THR A O 1
ATOM 3215 N N . ASP A 1 406 ? 40.526 9.072 -38.782 1.00 85.50 406 ASP A N 1
ATOM 3216 C CA . ASP A 1 406 ? 40.313 10.517 -38.735 1.00 85.50 406 ASP A CA 1
ATOM 3217 C C . ASP A 1 406 ? 40.057 11.013 -37.304 1.00 85.50 406 ASP A C 1
ATOM 3219 O O . ASP A 1 406 ? 40.652 12.002 -36.870 1.00 85.50 406 ASP A O 1
ATOM 3223 N N . VAL A 1 407 ? 39.231 10.286 -36.545 1.00 85.25 407 VAL A N 1
ATOM 3224 C CA . VAL A 1 407 ? 38.908 10.607 -35.148 1.00 85.25 407 VAL A CA 1
ATOM 3225 C C . VAL A 1 407 ? 40.099 10.322 -34.231 1.00 85.25 407 VAL A C 1
ATOM 3227 O O . VAL A 1 407 ? 40.419 11.153 -33.384 1.00 85.25 407 VAL A O 1
ATOM 3230 N N . ILE A 1 408 ? 40.794 9.198 -34.432 1.00 85.38 408 ILE A N 1
ATOM 3231 C CA . ILE A 1 408 ? 42.001 8.820 -33.673 1.00 85.38 408 ILE A CA 1
ATOM 3232 C C . ILE A 1 408 ? 43.090 9.890 -33.836 1.00 85.38 408 ILE A C 1
ATOM 3234 O O . ILE A 1 408 ? 43.607 10.406 -32.847 1.00 85.38 408 ILE A O 1
ATOM 3238 N N . ASN A 1 409 ? 43.380 10.294 -35.075 1.00 85.56 409 ASN A N 1
ATOM 3239 C CA . ASN A 1 409 ? 44.375 11.325 -35.373 1.00 85.56 409 ASN A CA 1
ATOM 3240 C C . ASN A 1 409 ? 43.985 12.692 -34.790 1.00 85.56 409 ASN A C 1
ATOM 3242 O O . ASN A 1 409 ? 44.849 13.431 -34.320 1.00 85.56 409 ASN A O 1
ATOM 3246 N N . ALA A 1 410 ? 42.694 13.040 -34.804 1.00 84.69 410 ALA A N 1
ATOM 3247 C CA . ALA A 1 410 ? 42.202 14.270 -34.186 1.00 84.69 410 ALA A CA 1
ATOM 3248 C C . ALA A 1 410 ? 42.351 14.256 -32.654 1.00 84.69 410 ALA A C 1
ATOM 3250 O O . ALA A 1 410 ? 42.712 15.279 -32.074 1.00 84.69 410 ALA A O 1
ATOM 3251 N N . CYS A 1 411 ? 42.108 13.111 -32.008 1.00 83.94 411 CYS A N 1
ATOM 3252 C CA . CYS A 1 411 ? 42.330 12.924 -30.575 1.00 83.94 411 CYS A CA 1
ATOM 3253 C C . CYS A 1 411 ? 43.823 12.990 -30.210 1.00 83.94 411 CYS A C 1
ATOM 3255 O O . CYS A 1 411 ? 44.168 13.719 -29.287 1.00 83.94 411 CYS A O 1
ATOM 3257 N N . ASN A 1 412 ? 44.711 12.330 -30.964 1.00 84.81 412 ASN A N 1
ATOM 3258 C CA . ASN A 1 412 ? 46.163 12.375 -30.727 1.00 84.81 412 ASN A CA 1
ATOM 3259 C C . ASN A 1 412 ? 46.722 13.800 -30.816 1.00 84.81 412 ASN A C 1
ATOM 3261 O O . ASN A 1 412 ? 47.362 14.262 -29.880 1.00 84.81 412 ASN A O 1
ATOM 3265 N N . LYS A 1 413 ? 46.344 14.560 -31.853 1.00 83.56 413 LYS A N 1
ATOM 3266 C CA . LYS A 1 413 ? 46.705 15.987 -31.975 1.00 83.56 413 LYS A CA 1
ATOM 3267 C C . LYS A 1 413 ? 46.219 16.854 -30.808 1.00 83.56 413 LYS A C 1
ATOM 3269 O O . LYS A 1 413 ? 46.731 17.956 -30.613 1.00 83.56 413 LYS A O 1
ATOM 3274 N N . ALA A 1 414 ? 45.164 16.430 -30.111 1.00 80.25 414 ALA A N 1
ATOM 3275 C CA . ALA A 1 414 ? 44.671 17.111 -28.921 1.00 80.25 414 ALA A CA 1
ATOM 3276 C C . ALA A 1 414 ? 45.442 16.678 -27.665 1.00 80.25 414 ALA A C 1
ATOM 3278 O O . ALA A 1 414 ? 45.729 17.539 -26.840 1.00 80.25 414 ALA A O 1
ATOM 3279 N N . PHE A 1 415 ? 45.819 15.399 -27.543 1.00 78.19 415 PHE A N 1
ATOM 3280 C CA . PHE A 1 415 ? 46.681 14.911 -26.461 1.00 78.19 415 PHE A CA 1
ATOM 3281 C C . PHE A 1 415 ? 48.078 15.527 -26.504 1.00 78.19 415 PHE A C 1
ATOM 3283 O O . PHE A 1 415 ? 48.558 15.945 -25.461 1.00 78.19 415 PHE A O 1
ATOM 3290 N N . ASP A 1 416 ? 48.662 15.725 -27.690 1.00 74.00 416 ASP A N 1
ATOM 3291 C CA . ASP A 1 416 ? 49.973 16.381 -27.854 1.00 74.00 416 ASP A CA 1
ATOM 3292 C C . ASP A 1 416 ? 50.026 17.806 -27.258 1.00 74.00 416 ASP A C 1
ATOM 3294 O O . ASP A 1 416 ? 51.098 18.373 -27.058 1.00 74.00 416 ASP A O 1
ATOM 3298 N N . LYS A 1 417 ? 48.862 18.416 -26.990 1.00 72.56 417 LYS A N 1
ATOM 3299 C CA . LYS A 1 417 ? 48.724 19.766 -26.422 1.00 72.56 417 LYS A CA 1
ATOM 3300 C C . LYS A 1 417 ? 48.431 19.773 -24.920 1.00 72.56 417 LYS A C 1
ATOM 3302 O O . LYS A 1 417 ? 48.289 20.855 -24.353 1.00 72.56 417 LYS A O 1
ATOM 3307 N N . VAL A 1 418 ? 48.293 18.609 -24.283 1.00 63.28 418 VAL A N 1
ATOM 3308 C CA . VAL A 1 418 ? 47.890 18.475 -22.879 1.00 63.28 418 VAL A CA 1
ATOM 3309 C C . VAL A 1 418 ? 48.917 17.620 -22.122 1.00 63.28 418 VAL A C 1
ATOM 3311 O O . VAL A 1 418 ? 49.229 16.528 -22.580 1.00 63.28 418 VAL A O 1
ATOM 3314 N N . PRO A 1 419 ? 49.436 18.067 -20.963 1.00 60.03 419 PRO A N 1
ATOM 3315 C CA . PRO A 1 419 ? 50.377 17.275 -20.170 1.00 60.03 419 PRO A CA 1
ATOM 3316 C C . PRO A 1 419 ? 49.739 15.989 -19.610 1.00 60.03 419 PRO A C 1
ATOM 3318 O O . PRO A 1 419 ? 48.566 15.982 -19.229 1.00 60.03 419 PRO A O 1
ATOM 3321 N N . ASP A 1 420 ? 50.533 14.917 -19.495 1.00 57.41 420 ASP A N 1
ATOM 3322 C CA . ASP A 1 420 ? 50.092 13.563 -19.102 1.00 57.41 420 ASP A CA 1
ATOM 3323 C C . ASP A 1 420 ? 49.392 13.485 -17.727 1.00 57.41 420 ASP A C 1
ATOM 3325 O O . ASP A 1 420 ? 48.616 12.563 -17.471 1.00 57.41 420 ASP A O 1
ATOM 3329 N N . SER A 1 421 ? 49.609 14.475 -16.854 1.00 54.34 421 SER A N 1
ATOM 3330 C CA . SER A 1 421 ? 49.009 14.590 -15.516 1.00 54.34 421 SER A CA 1
ATOM 3331 C C . SER A 1 421 ? 47.586 15.167 -15.491 1.00 54.34 421 SER A C 1
ATOM 3333 O O . SER A 1 421 ? 46.982 15.264 -14.423 1.00 54.34 421 SER A O 1
ATOM 3335 N N . ALA A 1 422 ? 47.030 15.565 -16.637 1.00 53.41 422 ALA A N 1
ATOM 3336 C CA . ALA A 1 422 ? 45.690 16.136 -16.709 1.00 53.41 422 ALA A CA 1
ATOM 3337 C C . ALA A 1 422 ? 44.587 15.086 -16.446 1.00 53.41 422 ALA A C 1
ATOM 3339 O O . ALA A 1 422 ? 44.633 13.961 -16.960 1.00 53.41 422 ALA A O 1
ATOM 3340 N N . GLY A 1 423 ? 43.572 15.469 -15.661 1.00 58.28 423 GLY A N 1
ATOM 3341 C CA . GLY A 1 423 ? 42.339 14.702 -15.440 1.00 58.28 423 GLY A CA 1
ATOM 3342 C C . GLY A 1 423 ? 41.471 14.557 -16.707 1.00 58.28 423 GLY A C 1
ATOM 3343 O O . GLY A 1 423 ? 41.934 14.841 -17.814 1.00 58.28 423 GLY A O 1
ATOM 3344 N N . PRO A 1 424 ? 40.211 14.091 -16.599 1.00 55.69 424 PRO A N 1
ATOM 3345 C CA . PRO A 1 424 ? 39.327 13.935 -17.757 1.00 55.69 424 PRO A CA 1
ATOM 3346 C C . PRO A 1 424 ? 39.150 15.263 -18.520 1.00 55.69 424 PRO A C 1
ATOM 3348 O O . PRO A 1 424 ? 38.851 16.304 -17.937 1.00 55.69 424 PRO A O 1
ATOM 3351 N N . LEU A 1 425 ? 39.367 15.232 -19.840 1.00 60.53 425 LEU A N 1
ATOM 3352 C CA . LEU A 1 425 ? 39.378 16.417 -20.707 1.00 60.53 425 LEU A CA 1
ATOM 3353 C C . LEU A 1 425 ? 38.022 16.586 -21.394 1.00 60.53 425 LEU A C 1
ATOM 3355 O O . LEU A 1 425 ? 37.611 15.717 -22.167 1.00 60.53 425 LEU A O 1
ATOM 3359 N N . VAL A 1 426 ? 37.347 17.716 -21.166 1.00 57.09 426 VAL A N 1
ATOM 3360 C CA . VAL A 1 426 ? 36.016 17.996 -21.735 1.00 57.09 426 VAL A CA 1
ATOM 3361 C C . VAL A 1 426 ? 36.077 19.137 -22.750 1.00 57.09 426 VAL A C 1
ATOM 3363 O O . VAL A 1 426 ? 36.601 20.216 -22.480 1.00 57.09 426 VAL A O 1
ATOM 3366 N N . LEU A 1 427 ? 35.473 18.922 -23.924 1.00 53.09 427 LEU A N 1
ATOM 3367 C CA . LEU A 1 427 ? 35.194 19.983 -24.902 1.00 53.09 427 LEU A CA 1
ATOM 3368 C C . LEU A 1 427 ? 34.160 20.973 -24.368 1.00 53.09 427 LEU A C 1
ATOM 3370 O O . LEU A 1 427 ? 32.980 20.625 -24.251 1.00 53.09 427 LEU A O 1
ATOM 3374 N N . ARG A 1 428 ? 34.554 22.232 -24.147 1.00 45.00 428 ARG A N 1
ATOM 3375 C CA . ARG A 1 428 ? 33.595 23.328 -23.951 1.00 45.00 428 ARG A CA 1
ATOM 3376 C C . ARG A 1 428 ? 33.264 23.966 -25.306 1.00 45.00 428 ARG A C 1
ATOM 3378 O O . ARG A 1 428 ? 34.160 24.324 -26.064 1.00 45.00 428 ARG A O 1
ATOM 3385 N N . LYS A 1 429 ? 31.973 24.113 -25.631 1.00 41.59 429 LYS A N 1
ATOM 3386 C CA . LYS A 1 429 ? 31.538 24.900 -26.800 1.00 41.59 429 LYS A CA 1
ATOM 3387 C C . LYS A 1 429 ? 31.686 26.393 -26.476 1.00 41.59 429 LYS A C 1
ATOM 3389 O O . LYS A 1 429 ? 30.883 26.940 -25.731 1.00 41.59 429 LYS A O 1
ATOM 3394 N N . GLY A 1 430 ? 32.712 27.018 -27.044 1.00 40.34 430 GLY A N 1
ATOM 3395 C CA . GLY A 1 430 ? 33.001 28.455 -27.038 1.00 40.34 430 GLY A CA 1
ATOM 3396 C C . GLY A 1 430 ? 34.044 28.749 -28.123 1.00 40.34 430 GLY A C 1
ATOM 3397 O O . GLY A 1 430 ? 34.786 27.845 -28.502 1.00 40.34 430 GLY A O 1
ATOM 3398 N N . HIS A 1 431 ? 34.037 29.953 -28.700 1.00 37.12 431 HIS A N 1
ATOM 3399 C CA . HIS A 1 431 ? 34.914 30.319 -29.820 1.00 37.12 431 HIS A CA 1
ATOM 3400 C C . HIS A 1 431 ? 36.393 30.087 -29.463 1.00 37.12 431 HIS A C 1
ATOM 3402 O O . HIS A 1 431 ? 36.914 30.711 -28.546 1.00 37.12 431 HIS A O 1
ATOM 3408 N N . GLY A 1 432 ? 37.040 29.172 -30.193 1.00 44.16 432 GLY A N 1
ATOM 3409 C CA . GLY A 1 432 ? 38.392 28.680 -29.914 1.00 44.16 432 GLY A CA 1
ATOM 3410 C C . GLY A 1 432 ? 38.362 27.350 -29.160 1.00 44.16 432 GLY A C 1
ATOM 3411 O O . GLY A 1 432 ? 38.454 27.330 -27.940 1.00 44.16 432 GLY A O 1
ATOM 3412 N N . GLY A 1 433 ? 38.214 26.238 -29.892 1.00 41.53 433 GLY A N 1
ATOM 3413 C CA . GLY A 1 433 ? 38.083 24.873 -29.362 1.00 41.53 433 GLY A CA 1
ATOM 3414 C C . GLY A 1 433 ? 39.306 24.366 -28.588 1.00 41.53 433 GLY A C 1
ATOM 3415 O O . GLY A 1 433 ? 40.039 23.508 -29.075 1.00 41.53 433 GLY A O 1
ATOM 3416 N N . GLY A 1 434 ? 39.515 24.898 -27.387 1.00 45.72 434 GLY A N 1
ATOM 3417 C CA . GLY A 1 434 ? 40.466 24.409 -26.401 1.00 45.72 434 GLY A CA 1
ATOM 3418 C C . GLY A 1 434 ? 39.838 23.325 -25.529 1.00 45.72 434 GLY A C 1
ATOM 3419 O O . GLY A 1 434 ? 38.704 23.458 -25.066 1.00 45.72 434 GLY A O 1
ATOM 3420 N N . TYR A 1 435 ? 40.586 22.247 -25.315 1.00 50.56 435 TYR A N 1
ATOM 3421 C CA . TYR A 1 435 ? 40.267 21.218 -24.332 1.00 50.56 435 TYR A CA 1
ATOM 3422 C C . TYR A 1 435 ? 40.865 21.643 -22.992 1.00 50.56 435 TYR A C 1
ATOM 3424 O O . TYR A 1 435 ? 42.050 21.964 -22.933 1.00 50.56 435 TYR A O 1
ATOM 3432 N N . LEU A 1 436 ? 40.053 21.668 -21.936 1.00 51.94 436 LEU A N 1
ATOM 3433 C CA . LEU A 1 436 ? 40.503 21.982 -20.580 1.00 51.94 436 LEU A CA 1
ATOM 3434 C C . LEU A 1 436 ? 40.396 20.726 -19.698 1.00 51.94 436 LEU A C 1
ATOM 3436 O O . LEU A 1 436 ? 39.445 19.952 -19.874 1.00 51.94 436 LEU A O 1
ATOM 3440 N N . PRO A 1 437 ? 41.340 20.514 -18.764 1.00 44.38 437 PRO A N 1
ATOM 3441 C CA . PRO A 1 437 ? 41.192 19.512 -17.714 1.00 44.38 437 PRO A CA 1
ATOM 3442 C C . PRO A 1 437 ? 40.025 19.886 -16.796 1.00 44.38 437 PRO A C 1
ATOM 3444 O O . PRO A 1 437 ? 39.899 21.042 -16.392 1.00 44.38 437 PRO A O 1
ATOM 3447 N N . LEU A 1 438 ? 39.167 18.915 -16.475 1.00 45.25 438 LEU A N 1
ATOM 3448 C CA . LEU A 1 438 ? 38.295 19.012 -15.304 1.00 45.25 438 LEU A CA 1
ATOM 3449 C C . LEU A 1 438 ? 39.204 19.042 -14.066 1.00 45.25 438 LEU A C 1
ATOM 3451 O O . LEU A 1 438 ? 39.922 18.067 -13.833 1.00 45.25 438 LEU A O 1
ATOM 3455 N N . MET A 1 439 ? 39.218 20.165 -13.338 1.00 39.44 439 MET A N 1
ATOM 3456 C CA . MET A 1 439 ? 39.676 20.175 -11.943 1.00 39.44 439 MET A CA 1
ATOM 3457 C C . MET A 1 439 ? 38.636 19.500 -11.062 1.00 39.44 439 MET A C 1
ATOM 3459 O O . MET A 1 439 ? 37.432 19.761 -11.298 1.00 39.44 439 MET A O 1
#

Mean predicted aligned error: 11.96 Å

pLDDT: mean 82.95, std 13.63, range [36.78, 97.06]

Organism: Solanum tuberosum (NCBI:txid4113)

Sequence (439 aa):
MPAASIAQILAESFLKGLLAAHRGGYMESQKEEGPAPLLWRFSDFLKWAELCPSEPEIGHALLRLVATCQGIPHACEVELLILSHHFYKSSACLYGVDVLVDLAFKKVEAYVYEGDFPCLARLVTGVGNFHALNFILGILIENGQLDLLLQKFSAAVDANDADEEVRGFRMAVLTLLKQFNPNDLDAFAMVYSRFDMKNETASLLESRAHQSCKEWSLRSDKDQTDELLASMGYFIEAAEVYSSIDAGSKTRQSCAQALLLYLQIRMPDLHFIYLSETNARRALVEQTRFQEALIVAEAYGLNQPGEWAPVLWNQMLRPELIERFMAEFVSVLPLQPSMLLELARFYRAEVAARGDQSQFSMWLTGGGLPADWAKYLGRSFRCLLRRTRDLRLRYQLATIATGFTDVINACNKAFDKVPDSAGPLVLRKGHGGGYLPLM

Secondary structure (DSSP, 8-state):
--HHHHHHHHHHHHHHHHHHHHHHT-TT-TTS--STT---SHHHHHHHHTTSS-HHHHHHHHHHHHHH-SS--HHHHHHHHHHHHHHHHHTT-HHHHHHHHHHHHHHHHHHHHHT-HHHHHHHHHHH--TTTTHHHHHHHHHTT-HHHHHHHHHHH--TTSHHHHHHHHHHHHHHHHHHH-TT-HHHHHHHHHHTT-HHHHHHHHHHHHHHHHHHHHH-S-----HHHHHHHHHHHHHHHHHHTTT-HHHHHHHHHHHHHHHHHHH-TTS--TT--HHHHHHHHHH-SSHHHHHHHHHHTT--STTTHHHHHHHHHT-TTTHHHHHHHHHHHS---HHHHHHHHHHHHHHHHHHHT-TT-----SS----TTHHHHHHHHHHHHHHH--BHHHHHHHHHHH-S-HHHHHHHHHHHTTS-TT---EEE--SSS--EEE--

Nearest PDB structures (foldseek):
  6hc2-assembly1_C  TM=1.822E-01  e=1.218E-02  Homo sapiens
  5l9u-assembly1_O  TM=1.719E-01  e=4.435E-01  Homo sapiens
  4c0p-assembly4_D  TM=2.285E-01  e=1.078E+00  Homo sapiens
  1ya0-assembly2_B  TM=1.650E-01  e=7.685E-01  Homo sapiens